Protein 8YLA (pdb70)

Foldseek 3Di:
DDQADQKDFDDPVVLVPFPFDAPFTAIFGPPLVLLVVLLLVLLQLVPVLDPPDPRPPDFAQDDPVTGLLRQLQVRFDSLLSSLLSNVVNNVVSLLVVLLLDDQVVSLVSLLQLLCLLAPVNPPQDDDDDNNVSSCSSCVPSLVSLCVVPVVLSNVLSNLCNVQESVCASHDDDRDDDQDVVVLVVNLSHHVSVSNSVSSNCSRNVHDQDPVLCVLCVQLVVLLVVLQSQLCLLLQVVVLVVCCVVRVGDRRHQLVNCCPNVVDDSVVSSVVSVVSNNVSLVSSVVSLVVSCVVCVPPDSVSNSVSSSSSNSSSSSSSCSRRRCNRPVD/DADFKDFDDPVVLVVFPFDAPFTAIFGPPLVLLVVLLVVLVVLCCVLPVDDFAQDFPVTGLLRQLQVRFDSLLSSLLSNVRNNVVVLLQVLLQDDLVVSLLSLLLLLVLLQPDDDDDDDHDSVSVSCSVVNVVSLVSLCVVPNVLSNVLSNLLNVQESVCASHDDDRDDDQDVVVLVVNQSRHVSVSNSVSSNCSRNVHDQDPVLCVLCVQLVVLLVVLLSQLLLLLQVVVLVVCCVPRNRDRRHQLVNCCPNVVDDSVRSSVVSVVSNNVSLVSSVVSVVVSCVVCVPDDPVSVVVSSVSRSSSSSSSSCSRGGCRRPVVDD

Radius of gyration: 27.79 Å; Cα contacts (8 Å, |Δi|>4): 928; chains: 2; bounding box: 76×52×75 Å

Nearest PDB structures (foldseek):
  8yla-assembly2_A  TM=1.003E+00  e=7.529E-48  Aspergillus fischeri NRRL 181
  8yla-assembly3_B  TM=9.834E-01  e=4.497E-43  Aspergillus fischeri NRRL 181
  8ii9-assembly2_B  TM=8.215E-01  e=4.181E-08  Hypoxylon sp. E7406B
  8ijt-assembly2_C-3  TM=8.565E-01  e=1.092E-07  Hypoxylon sp. E7406B
  8ijt-assembly2_B  TM=7.957E-01  e=4.765E-08  Hypoxylon sp. E7406B

Solvent-accessible surface area: 29083 Å² total; per-residue (Å²): 178,158,21,78,111,39,6,110,88,18,55,118,84,48,33,165,159,21,77,16,22,21,82,9,96,8,33,3,1,117,78,36,116,43,0,27,46,6,0,117,49,0,17,147,40,27,68,168,26,70,157,124,30,86,32,146,167,17,67,7,1,67,19,184,38,5,0,24,0,0,0,5,2,2,3,1,26,49,88,30,0,34,7,0,0,3,0,27,0,0,5,29,7,12,24,53,32,5,55,84,38,121,23,95,111,0,8,88,41,0,48,43,3,0,17,43,4,18,43,110,144,110,126,118,56,219,229,41,107,112,17,61,80,6,149,117,9,3,38,96,1,47,131,60,0,38,206,71,29,154,87,8,0,78,36,0,7,20,30,5,18,93,0,20,0,50,44,0,2,33,128,48,190,58,42,130,23,64,9,25,126,58,0,20,66,31,17,74,45,18,58,3,0,98,4,26,23,8,9,1,2,0,0,20,63,24,113,10,52,126,149,18,98,84,45,3,39,4,0,24,22,0,1,16,56,2,7,0,14,2,40,0,34,26,0,1,66,28,21,52,83,57,24,118,85,97,61,19,43,34,20,1,0,0,12,5,6,61,84,9,13,78,43,57,60,109,97,0,41,63,31,0,110,93,68,1,31,82,13,3,79,52,3,48,45,3,27,133,2,5,46,67,88,33,123,104,18,64,97,67,1,49,33,1,0,34,1,0,3,7,0,0,0,0,19,1,0,6,4,1,49,0,38,28,7,85,74,117,70,94,115,39,4,112,85,19,60,120,82,51,35,161,159,19,80,21,49,20,69,8,80,12,30,3,1,115,78,36,115,41,0,30,43,7,0,134,62,3,56,140,22,19,83,163,69,13,126,132,98,92,5,0,73,17,140,42,7,0,24,0,0,0,4,3,1,2,1,25,48,89,28,0,34,5,0,0,3,1,26,0,4,6,24,18,0,27,55,28,3,35,69,44,89,26,110,79,0,29,60,15,0,55,38,1,0,36,19,0,37,24,104,178,108,162,131,69,225,76,33,110,44,2,51,79,0,94,153,5,0,56,91,0,22,101,58,0,27,215,59,25,147,101,9,0,38,26,0,0,22,34,6,26,109,1,19,0,39,40,0,2,28,130,44,184,72,46,111,27,33,2,25,113,82,0,21,59,29,18,72,44,15,57,4,1,98,4,25,23,8,8,2,2,0,0,20,60,21,137,10,47,117,131,17,85,88,38,6,65,5,0,22,23,0,1,15,56,2,7,0,14,2,39,0,22,25,0,1,45,34,18,64,64,56,29,123,82,90,55,15,40,41,19,1,0,0,24,5,7,50,78,9,17,86,42,58,52,104,96,0,35,45,32,0,87,99,70,2,34,82,13,4,89,57,2,55,50,3,24,173,2,10,70,67,95,44,131,106,26,63,97,62,2,114,32,1,0,36,1,0,1,3,0,0,0,0,20,1,1,6,4,4,28,0,28,38,3,56,52,86,183,190

Sequence (651 aa):
MEVWEHSRPIADDTIKKTPSFTTLPIRINKQNDVADAATRRALRDWDYYLHDGLAERALISISELGNLGAFAYPEVPPERLAIVTYLTDLGILHDDGYEAMDMDQARTEHREFGALFDPHEQLPSRRGTRAAKLKKLVSQILLEAIRIDRDMGMYMFDMYNKGWLSVAGGEGKVPQFKSVEEYQAYRRDDFGIRAFWPMVEFGMAMRLSDEDKKLIEPVMEPIDKAIIWTNDYWSFDREYHESITNGSRLTNVVEVVRQIENKSIDEAKAAVRQLLVNLEQQYLERKRAIYAQNPSIPSHLRKWIEVVGITVAGTHFWASCSPRHHAWVWEHSRPIADDTIKKTPSFTTLPIRINKQNDVADAATRRALRDWDYYLHDALISISELGNLGAFAYPEVPPERLAIVTYLTDLGILHDDGYEAMDMDQARTEHREFGALFDPHEQLPSRRGTRAAKLKKLVSQILLEAIRIDRDMGMYMFDMYNKGWLSVAGGEGKVPQFKSVEEYQAYRRDDFGIRAFWPMVEFGMAMRLSDEDKKLIEPVMEPIDKAIIWTNDYWSFDREYHESITNGSRLTNVVEVVRQIENKSIDEAKAAVRQLLVNLEQQYLERKRAIYAQNPSIPSHLRKWIEVVGITVAGTHFWASCSPRHHAWRN

GO terms:
  GO:0044687 geranylfarnesyl diphosphate synthase activity (F, EXP)
  GO:0004311 geranylgeranyl diphosphate synthase activity (F, EXP)

Secondary structure (DSSP, 8-state):
----SSEEEPPHHHHHTS----SS--EEES-HHHHHHHHHHHHHHHHHHSTT--GGG---S--TT--HHHHHSTT--HHHHHHHHHHHHHHHHHHHHHHTS-HHHHHHHHHHHHHTT-TT--SPPPSSHHHHHHHHHHHHHHHHHHHH-HHHHHHHHHHIIIIIITTTT-SSSPP---SHHHHHHHHHHHHTHHHHHHHHHHHTT-PPPHHHHHHHHHHHHHHHHHHHHHHHHHHHHHHHHHHHHH------HHHHHHHHTT--HHHHHHHHHHHHHHHHHHHHHHHHHHHHH-TT--HHHHHHHHHHHHHHHHHHHHHTT-HHHH--/--SSEEEPPHHHHTTS-----SPPEEES-HHHHHHHHHHHHHHHHHHH-----S--TT--HHHHHSTT--HHHHHHHHHHHHHHHHHHHHHHHS-HHHHHHHHHHHHHTT--S--------HHHHHHHHHHHHHHHHHHHH-HHHHHHHHHHIIIIIITTTT-SSSPPPP-SHHHHHHHHHHHHTHHHHHHHHHHHTT----HHHHHHHHHHHHHHHHHHHHHHHHHHHHHHHHHHHHH------HHHHHHHHTT--HHHHHHHHHHHHHHHHHHHHHHHHHHHHH-TT--HHHHHHHHHHHHHHHHHHHHHHH-HHHHTT--

InterPro domains:
  IPR000092 Polyprenyl synthetase-like [PF00348] (462-693)
  IPR008949 Isoprenoid synthase domain superfamily [G3DSA:1.10.600.10] (3-335)
  IPR008949 Isoprenoid synthase domain superfamily [G3DSA:1.10.600.10] (457-761)
  IPR008949 Isoprenoid synthase domain superfamily [SSF48576] (19-324)
  IPR008949 Isoprenoid synthase domain superfamily [SSF48576] (462-758)
  IPR033749 Polyprenyl synthetase, conserved site [PS00444] (633-645)
  IPR033749 Polyprenyl synthetase, conserved site [PS00723] (512-526)

B-factor: mean 17.11, std 8.12, range [7.31, 71.04]

Structure (mmCIF, N/CA/C/O backbone):
data_8YLA
#
_entry.id   8YLA
#
_cell.length_a   114.308
_cell.length_b   83.623
_cell.length_c   80.055
_cell.angle_alpha   90.00
_cell.angle_beta   122.80
_cell.angle_gamma   90.00
#
_symmetry.space_group_name_H-M   'C 1 2 1'
#
loop_
_entity.id
_entity.type
_entity.pdbx_description
1 polymer 'Sesterfisherol synthase'
2 non-polymer 'MAGNESIUM ION'
3 non-polymer PYROPHOSPHATE
4 non-polymer N-benzyl-N,N-diethylethanaminium
5 water water
#
loop_
_atom_site.group_PDB
_atom_site.id
_atom_site.type_symbol
_atom_site.label_atom_id
_atom_site.label_alt_id
_atom_site.label_comp_id
_atom_site.label_asym_id
_atom_site.label_entity_id
_atom_site.label_seq_id
_atom_site.pdbx_PDB_ins_code
_atom_site.Cartn_x
_atom_site.Cartn_y
_atom_site.Cartn_z
_atom_site.occupancy
_atom_site.B_iso_or_equiv
_atom_site.auth_seq_id
_atom_site.auth_comp_id
_atom_site.auth_asym_id
_atom_site.auth_atom_id
_atom_site.pdbx_PDB_model_num
ATOM 1 N N . MET A 1 1 ? -11.794 -0.031 27.511 1.00 31.23 1 MET A N 1
ATOM 2 C CA . MET A 1 1 ? -11.402 -0.898 26.404 1.00 32.62 1 MET A CA 1
ATOM 3 C C . MET A 1 1 ? -10.744 -0.161 25.272 1.00 28.85 1 MET A C 1
ATOM 4 O O . MET A 1 1 ? -11.104 0.925 24.894 1.00 30.39 1 MET A O 1
ATOM 9 N N . GLU A 1 2 ? -9.754 -0.814 24.750 1.00 21.95 2 GLU A N 1
ATOM 10 C CA . GLU A 1 2 ? -8.911 -0.238 23.754 1.00 20.18 2 GLU A CA 1
ATOM 11 C C . GLU A 1 2 ? -9.406 -0.632 22.392 1.00 20.97 2 GLU A C 1
ATOM 12 O O . GLU A 1 2 ? -9.242 -1.738 21.979 1.00 25.69 2 GLU A O 1
ATOM 18 N N . VAL A 1 3 ? -10.053 0.303 21.725 1.00 19.00 3 VAL A N 1
ATOM 19 C CA . VAL A 1 3 ? -10.641 0.008 20.465 1.00 21.77 3 VAL A CA 1
ATOM 20 C C . VAL A 1 3 ? -10.029 0.750 19.313 1.00 19.28 3 VAL A C 1
ATOM 21 O O . VAL A 1 3 ? -10.427 0.541 18.230 1.00 22.74 3 VAL A O 1
ATOM 25 N N . TRP A 1 4 ? -9.065 1.587 19.550 1.00 16.45 4 TRP A N 1
ATOM 26 C CA . TRP A 1 4 ? -8.478 2.397 18.508 1.00 15.20 4 TRP A CA 1
ATOM 27 C C . TRP A 1 4 ? -7.233 1.859 17.802 1.00 16.34 4 TRP A C 1
ATOM 28 O O . TRP A 1 4 ? -6.366 1.305 18.403 1.00 18.80 4 TRP A O 1
ATOM 39 N N . GLU A 1 5 ? -7.196 2.044 16.507 1.00 15.89 5 GLU A N 1
ATOM 40 C CA . GLU A 1 5 ? -6.202 1.455 15.627 1.00 15.66 5 GLU A CA 1
ATOM 41 C C . GLU A 1 5 ? -5.673 2.434 14.573 1.00 15.42 5 GLU A C 1
ATOM 42 O O . GLU A 1 5 ? -4.544 2.640 14.496 1.00 18.08 5 GLU A O 1
ATOM 48 N N . HIS A 1 6 ? -6.549 3.061 13.816 1.00 12.87 6 HIS A N 1
ATOM 49 C CA . HIS A 1 6 ? -6.152 3.952 12.732 1.00 14.73 6 HIS A CA 1
ATOM 50 C C . HIS A 1 6 ? -6.150 5.430 13.054 1.00 13.15 6 HIS A C 1
ATOM 51 O O . HIS A 1 6 ? -5.747 6.211 12.298 1.00 14.17 6 HIS A O 1
ATOM 58 N N . SER A 1 7 ? -6.622 5.756 14.249 1.00 12.70 7 SER A N 1
ATOM 59 C CA . SER A 1 7 ? -6.687 7.126 14.718 1.00 12.27 7 SER A CA 1
ATOM 60 C C . SER A 1 7 ? -5.781 7.419 15.933 1.00 13.48 7 SER A C 1
ATOM 61 O O . SER A 1 7 ? -5.450 6.562 16.642 1.00 14.46 7 SER A O 1
ATOM 64 N N . ARG A 1 8 ? -5.506 8.690 16.103 1.00 12.70 8 ARG A N 1
ATOM 65 C CA . ARG A 1 8 ? -4.696 9.247 17.171 1.00 14.41 8 ARG A CA 1
ATOM 66 C C . ARG A 1 8 ? -5.440 10.373 17.833 1.00 15.30 8 ARG A C 1
ATOM 67 O O . ARG A 1 8 ? -6.161 11.067 17.205 1.00 14.21 8 ARG A O 1
ATOM 75 N N . PRO A 1 9 ? -5.240 10.559 19.147 1.00 17.25 9 PRO A N 1
ATOM 76 C CA . PRO A 1 9 ? -5.909 11.659 19.842 1.00 17.78 9 PRO A CA 1
ATOM 77 C C . PRO A 1 9 ? -5.347 13.041 19.511 1.00 22.60 9 PRO A C 1
ATOM 78 O O . PRO A 1 9 ? -4.168 13.130 19.343 1.00 25.10 9 PRO A O 1
ATOM 82 N N . ILE A 1 10 ? -6.161 14.071 19.356 1.00 20.87 10 ILE A N 1
ATOM 83 C CA . ILE A 1 10 ? -5.712 15.448 19.129 1.00 21.64 10 ILE A CA 1
ATOM 84 C C . ILE A 1 10 ? -5.321 16.056 20.473 1.00 20.93 10 ILE A C 1
ATOM 85 O O . ILE A 1 10 ? -5.952 15.778 21.498 1.00 19.89 10 ILE A O 1
ATOM 90 N N . ALA A 1 11 ? -4.280 16.895 20.478 1.00 20.85 11 ALA A N 1
ATOM 91 C CA . ALA A 1 11 ? -3.733 17.414 21.731 1.00 22.26 11 ALA A CA 1
ATOM 92 C C . ALA A 1 11 ? -4.657 18.446 22.376 1.00 21.95 11 ALA A C 1
ATOM 93 O O . ALA A 1 11 ? -5.299 19.248 21.688 1.00 23.67 11 ALA A O 1
ATOM 95 N N .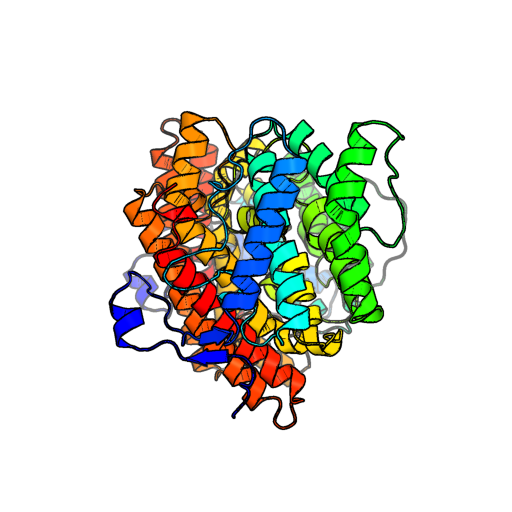 ASP A 1 12 ? -4.682 18.448 23.717 1.00 22.76 12 ASP A N 1
ATOM 96 C CA . ASP A 1 12 ? -5.566 19.351 24.457 1.00 21.48 12 ASP A CA 1
ATOM 97 C C . ASP A 1 12 ? -5.319 20.811 24.095 1.00 24.38 12 ASP A C 1
ATOM 98 O O . ASP A 1 12 ? -6.272 21.584 23.931 1.00 23.26 12 ASP A O 1
ATOM 103 N N . ASP A 1 13 ? -4.050 21.215 23.986 1.00 24.41 13 ASP A N 1
ATOM 104 C CA . ASP A 1 13 ? -3.782 22.616 23.682 1.00 27.97 13 ASP A CA 1
ATOM 105 C C . ASP A 1 13 ? -4.269 22.985 22.289 1.00 27.86 13 ASP A C 1
ATOM 106 O O . ASP A 1 13 ? -4.839 24.064 22.102 1.00 27.84 13 ASP A O 1
ATOM 111 N N . THR A 1 14 ? -4.080 22.091 21.308 1.00 25.11 14 THR A N 1
ATOM 112 C CA . THR A 1 14 ? -4.645 22.310 19.979 1.00 28.33 14 THR A CA 1
ATOM 113 C C . THR A 1 14 ? -6.148 22.543 20.055 1.00 18.67 14 THR A C 1
ATOM 114 O O . THR A 1 14 ? -6.677 23.448 19.399 1.00 26.37 14 THR A O 1
ATOM 118 N N . ILE A 1 15 ? -6.850 21.750 20.871 1.00 21.20 15 ILE A N 1
ATOM 119 C CA . ILE A 1 15 ? -8.303 21.876 20.958 1.00 19.20 15 ILE A CA 1
ATOM 120 C C . ILE A 1 15 ? -8.688 23.199 21.596 1.00 19.29 15 ILE A C 1
ATOM 121 O O . ILE A 1 15 ? -9.564 23.914 21.095 1.00 17.53 15 ILE A O 1
ATOM 126 N N . LYS A 1 16 ? -8.030 23.551 22.706 1.00 19.88 16 LYS A N 1
ATOM 127 C CA . LYS A 1 16 ? -8.365 24.778 23.417 1.00 19.94 16 LYS A CA 1
ATOM 128 C C . LYS A 1 16 ? -8.095 26.018 22.575 1.00 20.79 16 LYS A C 1
ATOM 129 O O . LYS A 1 16 ? -8.675 27.074 22.845 1.00 26.90 16 LYS A O 1
ATOM 135 N N . LYS A 1 17 ? -7.244 25.905 21.555 1.00 23.00 17 LYS A N 1
ATOM 136 C CA . LYS A 1 17 ? -6.925 26.987 20.630 1.00 28.26 17 LYS A CA 1
ATOM 137 C C . LYS A 1 17 ? -7.940 27.127 19.497 1.00 24.91 17 LYS A C 1
ATOM 138 O O . LYS A 1 17 ? -7.646 27.812 18.511 1.00 27.48 17 LYS A O 1
ATOM 144 N N . THR A 1 18 ? -9.099 26.487 19.598 1.00 19.78 18 THR A N 1
ATOM 145 C CA . THR A 1 18 ? -10.171 26.576 18.621 1.00 17.77 18 THR A CA 1
ATOM 146 C C . THR A 1 18 ? -11.467 26.915 19.348 1.00 16.53 18 THR A C 1
ATOM 147 O O . THR A 1 18 ? -11.540 26.773 20.576 1.00 18.31 18 THR A O 1
ATOM 151 N N . PRO A 1 19 ? -12.501 27.324 18.623 1.00 15.25 19 PRO A N 1
ATOM 152 C CA . PRO A 1 19 ? -13.811 27.531 19.256 1.00 16.25 19 PRO A CA 1
ATOM 153 C C . PRO A 1 19 ? -14.621 26.266 19.476 1.00 13.01 19 PRO A C 1
ATOM 154 O O . PRO A 1 19 ? -15.806 26.371 19.799 1.00 13.19 19 PRO A O 1
ATOM 158 N N . SER A 1 20 ? -14.021 25.094 19.305 1.00 12.78 20 SER A N 1
ATOM 159 C CA . SER A 1 20 ? -14.706 23.835 19.564 1.00 12.60 20 SER A CA 1
ATOM 160 C C . SER A 1 20 ? -15.323 23.832 20.955 1.00 11.68 20 SER A C 1
ATOM 161 O O . SER A 1 20 ? -14.715 24.305 21.925 1.00 13.58 20 SER A O 1
ATOM 164 N N . PHE A 1 21 ? -16.536 23.293 21.061 1.00 13.25 21 PHE A N 1
ATOM 165 C CA . PHE A 1 21 ? -17.176 23.123 22.358 1.00 13.36 21 PHE A CA 1
ATOM 166 C C . PHE A 1 21 ? -17.708 21.711 22.571 1.00 12.91 21 PHE A C 1
ATOM 167 O O . PHE A 1 21 ? -18.438 21.484 23.544 1.00 13.85 21 PHE A O 1
ATOM 175 N N . THR A 1 22 ? -17.374 20.758 21.699 1.00 11.79 22 THR A N 1
ATOM 176 C CA . THR A 1 22 ? -17.816 19.393 21.933 1.00 12.10 22 THR A CA 1
ATOM 177 C C . THR A 1 22 ? -17.266 18.897 23.262 1.00 12.85 22 THR A C 1
ATOM 178 O O . THR A 1 22 ? -16.140 19.220 23.654 1.00 13.73 22 THR A O 1
ATOM 182 N N . THR A 1 23 ? -18.087 18.136 23.966 1.00 12.78 23 THR A N 1
ATOM 183 C CA . THR A 1 23 ? -17.713 17.534 25.238 1.00 14.40 23 THR A CA 1
ATOM 184 C C . THR A 1 23 ? -17.093 16.157 25.066 1.00 17.92 23 THR A C 1
ATOM 185 O O . THR A 1 23 ? -16.694 15.541 26.062 1.00 18.04 23 THR A O 1
ATOM 189 N N . LEU A 1 24 ? -17.004 15.675 23.873 1.00 13.89 24 LEU A N 1
ATOM 190 C CA . LEU A 1 24 ? -16.517 14.339 23.606 1.00 16.49 24 LEU A CA 1
ATOM 191 C C . LEU A 1 24 ? -15.062 14.374 23.143 1.00 17.77 24 LEU A C 1
ATOM 192 O O . LEU A 1 24 ? -14.606 15.366 22.570 1.00 15.10 24 LEU A O 1
ATOM 197 N N . PRO A 1 25 ? -14.285 13.326 23.400 1.00 18.37 25 PRO A N 1
ATOM 198 C CA . PRO A 1 25 ? -12.875 13.343 22.991 1.00 18.11 25 PRO A CA 1
ATOM 199 C C . PRO A 1 25 ? -12.688 13.322 21.478 1.00 17.94 25 PRO A C 1
ATOM 200 O O . PRO A 1 25 ? -13.487 12.754 20.729 1.00 16.54 25 PRO A O 1
ATOM 204 N N . ILE A 1 26 ? -11.608 13.964 21.035 1.00 12.18 26 ILE A N 1
ATOM 205 C CA . ILE A 1 26 ? -11.340 14.222 19.623 1.00 14.02 26 ILE A CA 1
ATOM 206 C C . ILE A 1 26 ? -10.138 13.404 19.171 1.00 14.94 26 ILE A C 1
ATOM 207 O O . ILE A 1 26 ? -9.081 13.422 19.820 1.00 15.84 26 ILE A O 1
ATOM 212 N N . ARG A 1 27 ? -10.295 12.709 18.039 1.00 13.80 27 ARG A N 1
ATOM 213 C CA . ARG A 1 27 ? -9.248 11.920 17.406 1.00 13.15 27 ARG A CA 1
ATOM 214 C C . ARG A 1 27 ? -9.246 12.218 15.912 1.00 13.08 27 ARG A C 1
ATOM 215 O O . ARG A 1 27 ? -10.208 12.771 15.368 1.00 15.24 27 ARG A O 1
ATOM 223 N N . ILE A 1 28 ? -8.147 11.865 15.249 1.00 12.01 28 ILE A N 1
ATOM 224 C CA . ILE A 1 28 ? -8.007 12.037 13.806 1.00 12.23 28 ILE A CA 1
ATOM 225 C C . ILE A 1 28 ? -7.387 10.776 13.225 1.00 12.51 28 ILE A C 1
ATOM 226 O O . ILE A 1 28 ? -6.532 10.141 13.852 1.00 13.06 28 ILE A O 1
ATOM 231 N N . ASN A 1 29 ? -7.839 10.398 12.033 1.00 11.31 29 ASN A N 1
ATOM 232 C CA . ASN A 1 29 ? -7.177 9.336 11.295 1.00 11.66 29 ASN A CA 1
ATOM 233 C C . ASN A 1 29 ? -5.700 9.668 11.138 1.00 11.79 29 ASN A C 1
ATOM 234 O O . ASN A 1 29 ? -5.337 10.805 10.823 1.00 12.20 29 ASN A O 1
ATOM 239 N N . LYS A 1 30 ? -4.846 8.664 11.345 1.00 13.32 30 LYS A N 1
ATOM 240 C CA . LYS A 1 30 ? -3.408 8.888 11.244 1.00 15.08 30 LYS A CA 1
ATOM 241 C C . LYS A 1 30 ? -2.933 9.158 9.821 1.00 15.79 30 LYS A C 1
ATOM 242 O O . LYS A 1 30 ? -1.810 9.642 9.647 1.00 18.95 30 LYS A O 1
ATOM 248 N N . GLN A 1 31 ? -3.752 8.878 8.805 1.00 13.10 31 GLN A N 1
ATOM 249 C CA . GLN A 1 31 ? -3.340 9.003 7.410 1.00 13.86 31 GLN A CA 1
ATOM 250 C C . GLN A 1 31 ? -3.946 10.246 6.758 1.00 14.40 31 GLN A C 1
ATOM 251 O O . GLN A 1 31 ? -4.619 10.152 5.727 1.00 14.28 31 GLN A O 1
ATOM 257 N N . ASN A 1 32 ? -3.705 11.419 7.347 1.00 13.94 32 ASN A N 1
ATOM 258 C CA . ASN A 1 32 ? -4.279 12.652 6.816 1.00 14.75 32 ASN A CA 1
ATOM 259 C C . ASN A 1 32 ? -3.818 12.936 5.389 1.00 15.11 32 ASN A C 1
ATOM 260 O O . ASN A 1 32 ? -4.597 13.459 4.586 1.00 14.74 32 ASN A O 1
ATOM 265 N N . ASP A 1 33 ? -2.560 12.614 5.058 1.00 15.86 33 ASP A N 1
ATOM 266 C CA . ASP A 1 33 ? -2.048 12.886 3.713 1.00 18.00 33 ASP A CA 1
ATOM 267 C C . ASP A 1 33 ? -2.848 12.133 2.658 1.00 14.66 33 ASP A C 1
ATOM 268 O O . ASP A 1 33 ? -3.084 12.653 1.557 1.00 15.06 33 ASP A O 1
ATOM 273 N N . VAL A 1 34 ? -3.261 10.905 2.970 1.00 14.94 34 VAL A N 1
ATOM 274 C CA . VAL A 1 34 ? -4.089 10.130 2.051 1.00 15.98 34 VAL A CA 1
ATOM 275 C C . VAL A 1 34 ? -5.426 10.823 1.827 1.00 15.05 34 VAL A C 1
ATOM 276 O O . VAL A 1 34 ? -5.917 10.912 0.691 1.00 15.11 34 VAL A O 1
ATOM 280 N N . ALA A 1 35 ? -6.031 11.335 2.905 1.00 14.00 35 ALA A N 1
ATOM 281 C CA . ALA A 1 35 ? -7.291 12.056 2.776 1.00 12.19 35 ALA A CA 1
ATOM 282 C C . ALA A 1 35 ? -7.120 13.307 1.920 1.00 13.81 35 ALA A C 1
ATOM 283 O O . ALA A 1 35 ? -7.925 13.565 1.019 1.00 13.41 35 ALA A O 1
ATOM 285 N N . ASP A 1 36 ? -6.057 14.085 2.167 1.00 13.07 36 ASP A N 1
ATOM 286 C CA . ASP A 1 36 ? -5.845 15.304 1.390 1.00 13.30 36 ASP A CA 1
ATOM 287 C C . ASP A 1 36 ? -5.683 14.992 -0.097 1.00 12.89 36 ASP A C 1
ATOM 288 O O . ASP A 1 36 ? -6.197 15.725 -0.950 1.00 13.89 36 ASP A O 1
ATOM 293 N N . ALA A 1 37 ? -4.957 13.924 -0.425 1.00 13.40 37 ALA A N 1
ATOM 294 C CA . ALA A 1 37 ? -4.774 13.553 -1.824 1.00 14.78 37 ALA A CA 1
ATOM 295 C C . ALA A 1 37 ? -6.105 13.194 -2.468 1.00 15.13 37 ALA A C 1
ATOM 296 O O . ALA A 1 37 ? -6.345 13.509 -3.640 1.00 14.34 37 ALA A O 1
ATOM 298 N N . ALA A 1 38 ? -6.978 12.522 -1.719 1.00 13.61 38 ALA A N 1
ATOM 299 C CA . ALA A 1 38 ? -8.299 12.174 -2.233 1.00 12.70 38 ALA A CA 1
ATOM 300 C C . ALA A 1 38 ? -9.132 13.422 -2.488 1.00 14.51 38 ALA A C 1
ATOM 301 O O . ALA A 1 38 ? -9.829 13.509 -3.511 1.00 13.68 38 ALA A O 1
ATOM 303 N N . THR A 1 39 ? -9.073 14.402 -1.578 1.00 13.72 39 THR A N 1
ATOM 304 C CA . THR A 1 39 ? -9.775 15.660 -1.803 1.00 13.06 39 THR A CA 1
ATOM 305 C C . THR A 1 39 ? -9.284 16.347 -3.074 1.00 13.99 39 THR A C 1
ATOM 306 O O . THR A 1 39 ? -10.085 16.842 -3.878 1.00 12.82 39 THR A O 1
ATOM 310 N N . ARG A 1 40 ? -7.965 16.388 -3.278 1.00 13.36 40 ARG A N 1
ATOM 311 C CA . ARG A 1 40 ? -7.434 17.034 -4.475 1.00 14.74 40 ARG A CA 1
ATOM 312 C C . ARG A 1 40 ? -7.873 16.296 -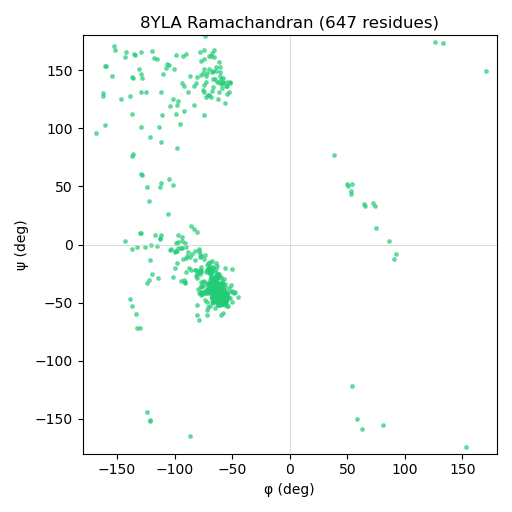5.732 1.00 14.64 40 ARG A C 1
ATOM 313 O O . ARG A 1 40 ? -8.152 16.918 -6.761 1.00 14.82 40 ARG A O 1
ATOM 321 N N . ARG A 1 41 ? -7.967 14.972 -5.656 1.00 13.23 41 ARG A N 1
ATOM 322 C CA . ARG A 1 41 ? -8.462 14.195 -6.783 1.00 14.27 41 ARG A CA 1
ATOM 323 C C . ARG A 1 41 ? -9.915 14.543 -7.091 1.00 13.50 41 ARG A C 1
ATOM 324 O O . ARG A 1 41 ? -10.288 14.717 -8.259 1.00 13.29 41 ARG A O 1
ATOM 332 N N . ALA A 1 42 ? -10.754 14.652 -6.054 1.00 12.53 42 ALA A N 1
ATOM 333 C CA . ALA A 1 42 ? -12.142 15.042 -6.261 1.00 12.97 42 ALA A CA 1
ATOM 334 C C . ALA A 1 42 ? -12.238 16.432 -6.880 1.00 12.88 42 ALA A C 1
ATOM 335 O O . ALA A 1 42 ? -13.064 16.665 -7.768 1.00 13.57 42 ALA A O 1
ATOM 337 N N . LEU A 1 43 ? -11.405 17.369 -6.424 1.00 13.32 43 LEU A N 1
ATOM 338 C CA . LEU A 1 43 ? -11.425 18.714 -6.998 1.00 13.81 43 LEU A CA 1
ATOM 339 C C . LEU A 1 43 ? -11.052 18.699 -8.470 1.00 13.00 43 LEU A C 1
ATOM 340 O O . LEU A 1 43 ? -11.663 19.411 -9.276 1.00 14.90 43 LEU A O 1
ATOM 345 N N . ARG A 1 44 ? -10.048 17.898 -8.838 1.00 13.31 44 ARG A N 1
ATOM 346 C CA . ARG A 1 44 ? -9.631 17.816 -10.236 1.00 14.53 44 ARG A CA 1
ATOM 347 C C . ARG A 1 44 ? -10.745 17.236 -11.097 1.00 16.20 44 ARG A C 1
ATOM 348 O O . ARG A 1 44 ? -11.051 17.756 -12.179 1.00 15.50 44 ARG A O 1
ATOM 356 N N . ASP A 1 45 ? -11.356 16.144 -10.639 1.00 13.27 45 ASP A N 1
ATOM 357 C CA . ASP A 1 45 ? -12.403 15.496 -11.419 1.00 13.29 45 ASP A CA 1
ATOM 358 C C . ASP A 1 45 ? -13.633 16.388 -11.541 1.00 12.25 45 ASP A C 1
ATOM 359 O O . ASP A 1 45 ? -14.258 16.454 -12.604 1.00 12.14 45 ASP A O 1
ATOM 364 N N . TRP A 1 46 ? -13.998 17.079 -10.463 1.00 12.60 46 TRP A N 1
ATOM 365 C CA . TRP A 1 46 ? -15.145 17.971 -10.508 1.00 12.40 46 TRP A CA 1
ATOM 366 C C . TRP A 1 46 ? -14.864 19.157 -11.415 1.00 13.72 46 TRP A C 1
ATOM 367 O O . TRP A 1 46 ? -15.761 19.632 -12.122 1.00 13.51 46 TRP A O 1
ATOM 378 N N . ASP A 1 47 ? -13.620 19.639 -11.420 1.00 12.85 47 ASP A N 1
ATOM 379 C CA . ASP A 1 47 ? -13.254 20.738 -12.304 1.00 15.11 47 ASP A CA 1
ATOM 380 C C . ASP A 1 47 ? -13.373 20.327 -13.765 1.00 14.04 47 ASP A C 1
ATOM 381 O O . ASP A 1 47 ? -13.850 21.107 -14.597 1.00 13.86 47 ASP A O 1
ATOM 386 N N . TYR A 1 48 ? -12.952 19.105 -14.097 1.00 13.06 48 TYR A N 1
ATOM 387 C CA . TYR A 1 48 ? -13.133 18.612 -15.460 1.00 14.47 48 TYR A CA 1
ATOM 388 C C . TYR A 1 48 ? -14.612 18.512 -15.811 1.00 14.99 48 TYR A C 1
ATOM 389 O O . TYR A 1 48 ? -14.996 18.749 -16.960 1.00 14.76 48 TYR A O 1
ATOM 398 N N . TYR A 1 49 ? -15.459 18.197 -14.828 1.00 13.92 49 TYR A N 1
ATOM 399 C CA . TYR A 1 49 ? -16.890 18.013 -15.047 1.00 13.22 49 TYR A CA 1
ATOM 400 C C . TYR A 1 49 ? -17.629 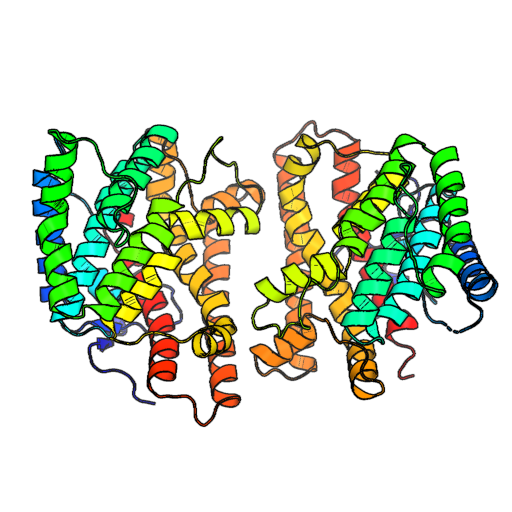19.341 -15.202 1.00 13.57 49 TYR A C 1
ATOM 401 O O . TYR A 1 49 ? -18.521 19.463 -16.052 1.00 14.29 49 TYR A O 1
ATOM 410 N N . LEU A 1 50 ? -17.296 20.334 -14.384 1.00 14.41 50 LEU A N 1
ATOM 411 C CA . LEU A 1 50 ? -18.113 21.534 -14.242 1.00 18.10 50 LEU A CA 1
ATOM 412 C C . LEU A 1 50 ? -17.536 22.704 -15.024 1.00 21.79 50 LEU A C 1
ATOM 413 O O . LEU A 1 50 ? -16.384 23.095 -14.816 1.00 22.00 50 LEU A O 1
ATOM 418 N N . HIS A 1 51 ? -18.363 23.291 -15.888 1.00 21.15 51 HIS A N 1
ATOM 419 C CA . HIS A 1 51 ? -17.992 24.529 -16.561 1.00 25.01 51 HIS A CA 1
ATOM 420 C C . HIS A 1 51 ? -17.983 25.700 -15.583 1.00 27.99 51 HIS A C 1
ATOM 421 O O . HIS A 1 51 ? -18.956 25.925 -14.858 1.00 27.77 51 HIS A O 1
ATOM 428 N N . ASP A 1 52 ? -16.873 26.446 -15.565 1.00 30.15 52 ASP A N 1
ATOM 429 C CA . ASP A 1 52 ? -16.779 27.733 -14.865 1.00 32.31 52 ASP A CA 1
ATOM 430 C C . ASP A 1 52 ? -16.921 27.608 -13.350 1.00 36.26 52 ASP A C 1
ATOM 431 O O . ASP A 1 52 ? -17.442 28.511 -12.691 1.00 35.96 52 ASP A O 1
ATOM 436 N N . GLY A 1 53 ? -16.413 26.528 -12.792 1.00 28.34 53 GLY A N 1
ATOM 437 C CA . GLY A 1 53 ? -16.512 26.398 -11.362 1.00 30.65 53 GLY A CA 1
ATOM 438 C C . GLY A 1 53 ? -15.387 27.048 -10.629 1.00 31.74 53 GLY A C 1
ATOM 439 O O . GLY A 1 53 ? -14.643 27.788 -11.195 1.00 30.99 53 GLY A O 1
ATOM 440 N N . LEU A 1 54 ? -15.233 26.715 -9.351 1.00 29.16 54 LEU A N 1
ATOM 441 C CA . LEU A 1 54 ? -14.159 27.280 -8.536 1.00 30.51 54 LEU A CA 1
ATOM 442 C C . LEU A 1 54 ? -12.848 26.500 -8.684 1.00 31.48 54 LEU A C 1
ATOM 443 O O . LEU A 1 54 ? -11.805 26.922 -8.184 1.00 33.66 54 LEU A O 1
ATOM 448 N N . ALA A 1 55 ? -12.911 25.366 -9.363 1.00 29.51 55 ALA A N 1
ATOM 449 C CA . ALA A 1 55 ? -11.769 24.519 -9.597 1.00 30.68 55 ALA A CA 1
ATOM 450 C C . ALA A 1 55 ? -11.111 24.180 -8.292 1.00 33.47 55 ALA A C 1
ATOM 451 O O . ALA A 1 55 ? -11.734 23.699 -7.385 1.00 29.40 55 ALA A O 1
ATOM 453 N N . GLU A 1 56 ? -9.837 24.528 -8.183 1.00 33.55 56 GLU A N 1
ATOM 454 C CA . GLU A 1 56 ? -9.067 24.243 -6.998 1.00 34.55 56 GLU A CA 1
ATOM 455 C C . GLU A 1 56 ? -9.365 25.094 -5.767 1.00 34.73 56 GLU A C 1
ATOM 456 O O . GLU A 1 56 ? -8.884 24.750 -4.717 1.00 36.60 56 GLU A O 1
ATOM 462 N N . ARG A 1 57 ? -10.168 26.150 -5.929 1.00 35.39 57 ARG A N 1
ATOM 463 C CA . ARG A 1 57 ? -10.598 27.044 -4.866 1.00 34.88 57 ARG A CA 1
ATOM 464 C C . ARG A 1 57 ? -11.916 26.673 -4.163 1.00 31.51 57 ARG A C 1
ATOM 465 O O . ARG A 1 57 ? -12.325 27.366 -3.285 1.00 27.42 57 ARG A O 1
ATOM 473 N N . ALA A 1 58 ? -12.585 25.565 -4.531 1.00 25.86 58 ALA A N 1
ATOM 474 C CA . ALA A 1 58 ? -13.805 25.176 -3.787 1.00 21.92 58 ALA A CA 1
ATOM 475 C C . ALA A 1 58 ? -13.386 24.832 -2.374 1.00 18.85 58 ALA A C 1
ATOM 476 O O . ALA A 1 58 ? -12.382 24.215 -2.167 1.00 21.47 58 ALA A O 1
ATOM 478 N N . LEU A 1 59 ? -14.223 25.208 -1.420 1.00 15.73 59 LEU A N 1
ATOM 479 C CA . LEU A 1 59 ? -13.886 24.973 -0.010 1.00 13.19 59 LEU A CA 1
ATOM 480 C C . LEU A 1 59 ? -14.435 23.792 0.729 1.00 13.54 59 LEU A C 1
ATOM 481 O O . LEU A 1 59 ? -15.403 23.908 1.404 1.00 14.39 59 LEU A O 1
ATOM 486 N N . ILE A 1 60 ? -13.773 22.674 0.549 1.00 13.16 60 ILE A N 1
ATOM 487 C CA . ILE A 1 60 ? -14.300 21.394 0.927 1.00 12.04 60 ILE A CA 1
ATOM 488 C C . ILE A 1 60 ? -13.220 20.896 1.921 1.00 11.61 60 ILE A C 1
ATOM 489 O O . ILE A 1 60 ? -12.585 21.681 2.491 1.00 13.98 60 ILE A O 1
ATOM 494 N N . SER A 1 61 ? -13.015 19.622 2.058 1.00 12.29 61 SER A N 1
ATOM 495 C CA . SER A 1 61 ? -12.475 18.963 3.242 1.00 11.77 61 SER A CA 1
ATOM 496 C C . SER A 1 61 ? -11.134 19.408 3.781 1.00 12.13 61 SER A C 1
ATOM 497 O O . SER A 1 61 ? -10.861 19.129 4.872 1.00 12.08 61 SER A O 1
ATOM 500 N N . ILE A 1 62 ? -10.313 20.069 2.994 1.00 13.23 62 ILE A N 1
ATOM 501 C CA . ILE A 1 62 ? -8.964 20.423 3.454 1.00 12.97 62 ILE A CA 1
ATOM 502 C C . ILE A 1 62 ? -8.948 21.557 4.447 1.00 13.56 62 ILE A C 1
ATOM 503 O O . ILE A 1 62 ? -9.622 22.483 4.277 1.00 15.19 62 ILE A O 1
ATOM 508 N N . SER A 1 63 ? -8.238 21.372 5.534 1.00 14.36 63 SER A N 1
ATOM 509 C CA . SER A 1 63 ? -8.077 22.438 6.485 1.00 15.53 63 SER A CA 1
ATOM 510 C C . SER A 1 63 ? -6.772 22.306 7.247 1.00 14.35 63 SER A C 1
ATOM 511 O O . SER A 1 63 ? -6.168 21.319 7.257 1.00 16.13 63 SER A O 1
ATOM 514 N N . GLU A 1 64 ? -6.435 23.363 7.946 1.00 16.25 64 GLU A N 1
ATOM 515 C CA . GLU A 1 64 ? -5.231 23.376 8.772 1.00 16.64 64 GLU A CA 1
ATOM 516 C C . GLU A 1 64 ? -5.299 22.402 9.931 1.00 18.75 64 GLU A C 1
ATOM 517 O O . GLU A 1 64 ? -4.287 21.863 10.295 1.00 17.93 64 GLU A O 1
ATOM 523 N N . LEU A 1 65 ? -6.486 22.193 10.497 1.00 14.81 65 LEU A N 1
ATOM 524 C CA . LEU A 1 65 ? -6.656 21.199 11.549 1.00 15.05 65 LEU A CA 1
ATOM 525 C C . LEU A 1 65 ? -6.535 19.783 11.010 1.00 15.17 65 LEU A C 1
ATOM 526 O O . LEU A 1 65 ? -6.287 18.856 11.787 1.00 16.27 65 LEU A O 1
ATOM 531 N N . GLY A 1 66 ? -6.713 19.594 9.709 1.00 13.99 66 GLY A N 1
ATOM 532 C CA . GLY A 1 66 ? -6.774 18.274 9.111 1.00 14.85 66 GLY A CA 1
ATOM 533 C C . GLY A 1 66 ? -7.953 18.150 8.164 1.00 13.25 66 GLY A C 1
ATOM 534 O O . GLY A 1 66 ? -8.804 19.027 8.054 1.00 13.35 66 GLY A O 1
ATOM 535 N N . ASN A 1 67 ? -7.987 17.012 7.483 1.00 12.55 67 ASN A N 1
ATOM 536 C CA . ASN A 1 67 ? -8.982 16.781 6.447 1.00 11.31 67 ASN A CA 1
ATOM 537 C C . ASN A 1 67 ? -10.285 16.290 7.067 1.00 11.57 67 ASN A C 1
ATOM 538 O O . ASN A 1 67 ? -10.280 15.420 7.943 1.00 12.07 67 ASN A O 1
ATOM 543 N N . LEU A 1 68 ? -11.412 16.842 6.600 1.00 11.43 68 LEU A N 1
ATOM 544 C CA . LEU A 1 68 ? -12.710 16.402 7.105 1.00 11.18 68 LEU A CA 1
ATOM 545 C C . LEU A 1 68 ? -12.837 14.883 7.061 1.00 11.40 68 LEU A C 1
ATOM 546 O O . LEU A 1 68 ? -13.388 14.268 7.981 1.00 11.72 68 LEU A O 1
ATOM 551 N N . GLY A 1 69 ? -12.349 14.255 5.990 1.00 11.07 69 GLY A N 1
ATOM 552 C CA . GLY A 1 69 ? -12.438 12.807 5.904 1.00 10.88 69 GLY A CA 1
ATOM 553 C C . GLY A 1 69 ? -11.656 12.092 6.987 1.00 10.58 69 GLY A C 1
ATOM 554 O O . GLY A 1 69 ? -12.056 11.018 7.437 1.00 10.97 69 GLY A O 1
ATOM 555 N N . ALA A 1 70 ? -10.529 12.665 7.411 1.00 11.10 70 ALA A N 1
ATOM 556 C CA . ALA A 1 70 ? -9.768 12.091 8.516 1.00 11.87 70 ALA A CA 1
ATOM 557 C C . ALA A 1 70 ? -10.500 12.223 9.848 1.00 11.44 70 ALA A C 1
ATOM 558 O O . ALA A 1 70 ? -10.244 11.436 10.770 1.00 12.33 70 ALA A O 1
ATOM 560 N N . PHE A 1 71 ? -11.407 13.193 9.969 1.00 10.79 71 PHE A N 1
ATOM 561 C CA . PHE A 1 71 ? -12.218 13.348 11.168 1.00 11.92 71 PHE A CA 1
ATOM 562 C C . PHE A 1 71 ? -13.533 12.586 11.092 1.00 11.55 71 PHE A C 1
ATOM 563 O O . PHE A 1 71 ? -14.022 12.110 12.126 1.00 11.66 71 PHE A O 1
ATOM 571 N N . ALA A 1 72 ? -14.114 12.454 9.894 1.00 10.59 72 ALA A N 1
ATOM 572 C CA . ALA A 1 72 ? -15.368 11.727 9.737 1.00 9.88 72 ALA A CA 1
ATOM 573 C C . ALA A 1 72 ? -15.163 10.225 9.655 1.00 8.86 72 ALA A C 1
ATOM 574 O O . ALA A 1 72 ? -16.097 9.462 9.937 1.00 11.02 72 ALA A O 1
ATOM 576 N N . TYR A 1 73 ? -13.961 9.794 9.279 1.00 9.99 73 TYR A N 1
ATOM 577 C CA . TYR A 1 73 ? -13.633 8.379 9.112 1.00 10.06 73 TYR A CA 1
ATOM 578 C C . TYR A 1 73 ? -12.361 8.062 9.895 1.00 11.00 73 TYR A C 1
ATOM 579 O O . TYR A 1 73 ? -11.356 7.629 9.328 1.00 11.17 73 TYR A O 1
ATOM 588 N N . PRO A 1 74 ? -12.373 8.265 11.215 1.00 11.28 74 PRO A N 1
ATOM 589 C CA . PRO A 1 74 ? -11.124 8.145 11.980 1.00 11.07 74 PRO A CA 1
ATOM 590 C C . PRO A 1 74 ? -10.587 6.728 12.052 1.00 10.12 74 PRO A C 1
ATOM 591 O O . PRO A 1 74 ? -9.366 6.544 12.162 1.00 12.74 74 PRO A O 1
ATOM 595 N N . GLU A 1 75 ? -11.448 5.720 11.986 1.00 10.94 75 GLU A N 1
ATOM 596 C CA . GLU A 1 75 ? -11.017 4.343 12.199 1.00 11.03 75 GLU A CA 1
ATOM 597 C C . GLU A 1 75 ? -11.140 3.535 10.913 1.00 12.41 75 GLU A C 1
ATOM 598 O O . GLU A 1 75 ? -11.690 2.431 10.888 1.00 13.64 75 GLU A O 1
ATOM 604 N N . VAL A 1 76 ? -10.604 4.098 9.842 1.00 12.00 76 VAL A N 1
ATOM 605 C CA . VAL A 1 76 ? -10.666 3.508 8.508 1.00 11.48 76 VAL A CA 1
ATOM 606 C C . VAL A 1 76 ? -9.241 3.374 7.981 1.00 11.76 76 VAL A C 1
ATOM 607 O O . VAL A 1 76 ? -8.473 4.340 8.037 1.00 12.27 76 VAL A O 1
ATOM 611 N N . PRO A 1 77 ? -8.847 2.214 7.459 1.00 12.14 77 PRO A N 1
ATOM 612 C CA . PRO A 1 77 ? -7.481 2.047 6.929 1.00 12.58 77 PRO A CA 1
ATOM 613 C C . PRO A 1 77 ? -7.281 2.842 5.647 1.00 12.07 77 PRO A C 1
ATOM 614 O O . PRO A 1 77 ? -8.259 3.240 4.997 1.00 13.12 77 PRO A O 1
ATOM 618 N N . PRO A 1 78 ? -6.028 3.090 5.237 1.00 12.93 78 PRO A N 1
ATOM 619 C CA . PRO A 1 78 ? -5.781 4.142 4.222 1.00 15.18 78 PRO A CA 1
ATOM 620 C C . PRO A 1 78 ? -6.379 3.876 2.845 1.00 14.40 78 PRO A C 1
ATOM 621 O O . PRO A 1 78 ? -6.823 4.816 2.179 1.00 14.79 78 PRO A O 1
ATOM 625 N N . GLU A 1 79 ? -6.408 2.610 2.443 1.00 15.66 79 GLU A N 1
ATOM 626 C CA . GLU A 1 79 ? -6.972 2.228 1.155 1.00 17.63 79 GLU A CA 1
ATOM 627 C C . GLU A 1 79 ? -8.440 2.629 1.092 1.00 15.26 79 GLU A C 1
ATOM 628 O O . GLU A 1 79 ? -8.884 3.242 0.120 1.00 17.81 79 GLU A O 1
ATOM 634 N N . ARG A 1 80 ? -9.193 2.281 2.132 1.00 13.93 80 ARG A N 1
ATOM 635 C CA . ARG A 1 80 ? -10.609 2.620 2.189 1.00 11.62 80 ARG A CA 1
ATOM 636 C C . ARG A 1 80 ? -10.822 4.097 2.485 1.00 11.58 80 ARG A C 1
ATOM 637 O O . ARG A 1 80 ? -11.798 4.684 2.005 1.00 11.76 80 ARG A O 1
ATOM 645 N N . LEU A 1 81 ? -9.913 4.716 3.245 1.00 12.01 81 LEU A N 1
ATOM 646 C CA . LEU A 1 81 ? -10.036 6.142 3.529 1.00 11.72 81 LEU A CA 1
ATOM 647 C C . LEU A 1 81 ? -10.012 6.962 2.247 1.00 10.64 81 LEU A C 1
ATOM 648 O O . LEU A 1 81 ? -10.751 7.949 2.111 1.00 10.69 81 LEU A O 1
ATOM 653 N N . ALA A 1 82 ? -9.151 6.583 1.296 1.00 11.32 82 ALA A N 1
ATOM 654 C CA . ALA A 1 82 ? -9.097 7.321 0.040 1.00 12.02 82 ALA A CA 1
ATOM 655 C C . ALA A 1 82 ? -10.437 7.258 -0.683 1.00 11.22 82 ALA A C 1
ATOM 656 O O . ALA A 1 82 ? -10.855 8.234 -1.317 1.00 12.28 82 ALA A O 1
ATOM 658 N N . ILE A 1 83 ? -11.118 6.116 -0.599 1.00 10.83 83 ILE A N 1
ATOM 659 C CA . ILE A 1 83 ? -12.403 5.939 -1.262 1.00 11.39 83 ILE A CA 1
ATOM 660 C C . ILE A 1 83 ? -13.472 6.796 -0.606 1.00 12.01 83 ILE A C 1
ATOM 661 O O . ILE A 1 83 ? -14.172 7.564 -1.279 1.00 10.76 83 ILE A O 1
ATOM 666 N N . VAL A 1 84 ? -13.628 6.671 0.714 1.00 10.91 84 VAL A N 1
ATOM 667 C CA . VAL A 1 84 ? -14.728 7.376 1.362 1.00 11.04 84 VAL A CA 1
ATOM 668 C C . VAL A 1 84 ? -14.478 8.872 1.410 1.00 10.77 84 VAL A C 1
ATOM 669 O O . VAL A 1 84 ? -15.429 9.657 1.336 1.00 10.75 84 VAL A O 1
ATOM 673 N N . THR A 1 85 ? -13.220 9.307 1.535 1.00 9.67 85 THR A N 1
ATOM 674 C CA . THR A 1 85 ? -12.940 10.740 1.476 1.00 10.15 85 THR A CA 1
ATOM 675 C C . THR A 1 85 ? -13.311 11.305 0.113 1.00 10.89 85 THR A C 1
ATOM 676 O O . THR A 1 85 ? -13.965 12.349 0.023 1.00 10.90 85 THR A O 1
ATOM 680 N N . TYR A 1 86 ? -12.913 10.613 -0.959 1.00 10.85 86 TYR A N 1
ATOM 681 C CA . TYR A 1 86 ? -13.244 11.063 -2.310 1.00 10.89 86 TYR A CA 1
ATOM 682 C C . TYR A 1 86 ? -14.754 11.154 -2.506 1.00 11.18 86 TYR A C 1
ATOM 683 O O . TYR A 1 86 ? -15.266 12.144 -3.044 1.00 11.17 86 TYR A O 1
ATOM 692 N N . LEU A 1 87 ? -15.490 10.124 -2.083 1.00 11.10 87 LEU A N 1
ATOM 693 C CA . LEU A 1 87 ? -16.938 10.130 -2.273 1.00 12.28 87 LEU A CA 1
ATOM 694 C C . LEU A 1 87 ? -17.608 11.212 -1.452 1.00 12.49 87 LEU A C 1
ATOM 695 O O . LEU A 1 87 ? -18.628 11.770 -1.872 1.00 13.67 87 LEU A O 1
ATOM 700 N N . THR A 1 88 ? -17.071 11.507 -0.273 1.00 12.10 88 THR A N 1
ATOM 701 C CA . THR A 1 88 ? -17.615 12.593 0.523 1.00 12.16 88 THR A CA 1
ATOM 702 C C . THR A 1 88 ? -17.367 13.936 -0.149 1.00 12.24 88 THR A C 1
ATOM 703 O O . THR A 1 88 ? -18.275 14.774 -0.223 1.00 12.60 88 THR A O 1
ATOM 707 N N . ASP A 1 89 ? -16.144 14.158 -0.641 1.00 11.04 89 ASP A N 1
ATOM 708 C CA . ASP A 1 89 ? -15.839 15.417 -1.317 1.00 11.61 89 ASP A CA 1
ATOM 709 C C . ASP A 1 89 ? -16.645 15.581 -2.595 1.00 11.25 89 ASP A C 1
ATOM 710 O O . ASP A 1 89 ? -17.179 16.660 -2.854 1.00 12.15 89 ASP A O 1
ATOM 715 N N . LEU A 1 90 ? -16.740 14.528 -3.407 1.00 11.15 90 LEU A N 1
ATOM 716 C CA . LEU A 1 90 ? -17.600 14.589 -4.583 1.00 11.35 90 LEU A CA 1
ATOM 717 C C . LEU A 1 90 ? -19.039 14.910 -4.194 1.00 11.64 90 LEU A C 1
ATOM 718 O O . LEU A 1 90 ? -19.700 15.728 -4.844 1.00 10.60 90 LEU A O 1
ATOM 723 N N . GLY A 1 91 ? -19.521 14.313 -3.100 1.00 10.42 91 GLY A N 1
ATOM 724 C CA . GLY A 1 91 ? -20.871 14.594 -2.645 1.00 10.68 91 GLY A CA 1
ATOM 725 C C . GLY A 1 91 ? -21.053 16.036 -2.224 1.00 9.65 91 GLY A C 1
ATOM 726 O O . GLY A 1 91 ? -22.088 16.642 -2.506 1.00 10.51 91 GLY A O 1
ATOM 727 N N . ILE A 1 92 ? -20.057 16.604 -1.540 1.00 9.55 92 ILE A N 1
ATOM 728 C CA . ILE A 1 92 ? -20.136 18.007 -1.133 1.00 11.52 92 ILE A CA 1
ATOM 729 C C . ILE A 1 92 ? -20.169 18.917 -2.354 1.00 10.29 92 ILE A C 1
ATOM 730 O O . ILE A 1 92 ? -20.971 19.854 -2.424 1.00 10.29 92 ILE A O 1
ATOM 735 N N . LEU A 1 93 ? -19.278 18.667 -3.323 1.00 9.10 93 LEU A N 1
ATOM 736 C CA . LEU A 1 93 ? -19.221 19.494 -4.525 1.00 9.63 93 LEU A CA 1
ATOM 737 C C . LEU A 1 93 ? -20.540 19.421 -5.291 1.00 8.95 93 LEU A C 1
ATOM 738 O O . LEU A 1 93 ? -21.106 20.443 -5.701 1.00 10.52 93 LEU A O 1
ATOM 743 N N . HIS A 1 94 ? -21.060 18.210 -5.461 1.00 9.22 94 HIS A N 1
ATOM 744 C CA . HIS A 1 94 ? -22.364 18.046 -6.086 1.00 9.45 94 HIS A CA 1
ATOM 745 C C . HIS A 1 94 ? -23.453 18.766 -5.293 1.00 8.98 94 HIS A C 1
ATOM 746 O O . HIS A 1 94 ? -24.307 19.449 -5.871 1.00 9.57 94 HIS A O 1
ATOM 753 N N . ASP A 1 95 ? -23.444 18.616 -3.956 1.00 8.60 95 ASP A N 1
ATOM 754 C CA . ASP A 1 95 ? -24.490 19.225 -3.139 1.00 8.41 95 ASP A CA 1
ATOM 755 C C . ASP A 1 95 ? -24.433 20.739 -3.191 1.00 8.84 95 ASP A C 1
ATOM 756 O O . ASP A 1 95 ? -25.478 21.402 -3.154 1.00 9.19 95 ASP A O 1
ATOM 761 N N . ASP A 1 96 ? -23.229 21.304 -3.299 1.00 10.09 96 ASP A N 1
ATOM 762 C CA . ASP A 1 96 ? -23.125 22.749 -3.445 1.00 11.33 96 ASP A CA 1
ATOM 763 C C . ASP A 1 96 ? -23.786 23.215 -4.738 1.00 10.50 96 ASP A C 1
ATOM 764 O O . ASP A 1 96 ? -24.464 24.247 -4.761 1.00 12.48 96 ASP A O 1
ATOM 769 N N . GLY A 1 97 ? -23.616 22.462 -5.824 1.00 10.28 97 GLY A N 1
ATOM 770 C CA . GLY A 1 97 ? -24.323 22.804 -7.051 1.00 12.28 97 GLY A CA 1
ATOM 771 C C . GLY A 1 97 ? -25.826 22.658 -6.910 1.00 11.55 97 GLY A C 1
ATOM 772 O O . GLY A 1 97 ? -26.590 23.515 -7.360 1.00 12.83 97 GLY A O 1
ATOM 773 N N . TYR A 1 98 ? -26.268 21.581 -6.251 1.00 9.89 98 TYR A N 1
ATOM 774 C CA . TYR A 1 98 ? -27.686 21.359 -5.981 1.00 9.32 98 TYR A CA 1
ATOM 775 C C . TYR A 1 98 ? -28.297 22.527 -5.220 1.00 9.63 98 TYR A C 1
ATOM 776 O O . TYR A 1 98 ? -29.394 22.993 -5.548 1.00 10.70 98 TYR A O 1
ATOM 785 N N . GLU A 1 99 ? -27.610 22.978 -4.175 1.00 9.01 99 GLU A N 1
ATOM 786 C CA . GLU A 1 99 ? -28.106 24.071 -3.338 1.00 10.80 99 GLU A CA 1
ATOM 787 C C . GLU A 1 99 ? -28.250 25.398 -4.080 1.00 12.71 99 GLU A C 1
ATOM 788 O O . GLU A 1 99 ? -29.045 26.254 -3.694 1.00 15.48 99 GLU A O 1
ATOM 794 N N . ALA A 1 100 ? -27.474 25.560 -5.144 1.00 12.16 100 ALA A N 1
ATOM 795 C CA . ALA A 1 100 ? -27.488 26.778 -5.943 1.00 16.24 100 ALA A CA 1
ATOM 796 C C . ALA A 1 100 ? -28.441 26.708 -7.136 1.00 15.57 100 ALA A C 1
ATOM 797 O O . ALA A 1 100 ? -28.500 27.663 -7.916 1.00 18.17 100 ALA A O 1
ATOM 799 N N . MET A 1 101 ? -29.187 25.620 -7.292 1.00 13.37 101 MET A N 1
ATOM 800 C CA . MET A 1 101 ? -30.105 25.415 -8.405 1.00 14.26 101 MET A CA 1
ATOM 801 C C . MET A 1 101 ? -31.540 25.618 -7.928 1.00 12.04 101 MET A C 1
ATOM 802 O O . MET A 1 101 ? -31.852 25.408 -6.752 1.00 14.04 101 MET A O 1
ATOM 807 N N . ASP A 1 102 ? -32.427 25.981 -8.858 1.00 13.87 102 ASP A N 1
ATOM 808 C CA . ASP A 1 102 ? -33.848 26.013 -8.539 1.00 14.83 102 ASP A CA 1
ATOM 809 C C . ASP A 1 102 ? -34.308 24.616 -8.124 1.00 12.22 102 ASP A C 1
ATOM 810 O O . ASP A 1 102 ? -33.755 23.602 -8.562 1.00 13.41 102 ASP A O 1
ATOM 815 N N . MET A 1 103 ? -35.355 24.571 -7.299 1.00 12.36 103 MET A N 1
ATOM 816 C CA . MET A 1 103 ? -35.670 23.368 -6.530 1.00 13.31 103 MET A CA 1
ATOM 817 C C . MET A 1 103 ? -35.913 22.158 -7.427 1.00 12.76 103 MET A C 1
ATOM 818 O O . MET A 1 103 ? -35.345 21.083 -7.202 1.00 13.13 103 MET A O 1
ATOM 823 N N . ASP A 1 104 ? -36.784 22.293 -8.427 1.00 12.45 104 ASP A N 1
ATOM 824 C CA . ASP A 1 104 ? -37.137 21.108 -9.197 1.00 12.35 104 ASP A CA 1
ATOM 825 C C . ASP A 1 104 ? -35.975 20.647 -10.065 1.00 11.50 104 ASP A C 1
ATOM 826 O O . ASP A 1 104 ? -35.721 19.443 -10.174 1.00 11.41 104 ASP A O 1
ATOM 831 N N . GLN A 1 105 ? -35.225 21.577 -10.661 1.00 12.19 105 GLN A N 1
ATOM 832 C CA . GLN A 1 105 ? -34.082 21.137 -11.445 1.00 12.54 105 GLN A CA 1
ATOM 833 C C . GLN A 1 105 ? -33.027 20.516 -10.522 1.00 12.05 105 GLN A C 1
ATOM 834 O O . GLN A 1 105 ? -32.363 19.541 -10.891 1.00 11.85 105 GLN A O 1
ATOM 840 N N . ALA A 1 106 ? -32.898 21.047 -9.295 1.00 10.74 106 ALA A N 1
ATOM 841 C CA . ALA A 1 106 ? -31.993 20.472 -8.297 1.00 11.82 106 ALA A CA 1
ATOM 842 C C . ALA A 1 106 ? -32.369 19.025 -7.982 1.00 10.24 106 ALA A C 1
ATOM 843 O O . ALA A 1 106 ? -31.508 18.135 -7.948 1.00 10.32 106 ALA A O 1
ATOM 845 N N . ARG A 1 107 ? -33.658 18.767 -7.759 1.00 9.34 107 ARG A N 1
ATOM 846 C CA . ARG A 1 107 ? -34.106 17.400 -7.509 1.00 9.67 107 ARG A CA 1
ATOM 847 C C . ARG A 1 107 ? -33.754 16.488 -8.673 1.00 10.76 107 ARG A C 1
ATOM 848 O O . ARG A 1 107 ? -33.251 15.373 -8.479 1.00 9.72 107 ARG A O 1
ATOM 856 N N . THR A 1 108 ? -34.040 16.943 -9.893 1.00 9.69 108 THR A N 1
ATOM 857 C CA . THR A 1 108 ? -33.746 16.133 -11.070 1.00 10.17 108 THR A CA 1
ATOM 858 C C . THR A 1 108 ? -32.268 15.790 -11.136 1.00 10.12 108 THR A C 1
ATOM 859 O O . THR A 1 108 ? -31.888 14.648 -11.445 1.00 11.20 108 THR A O 1
ATOM 863 N N . GLU A 1 109 ? -31.428 16.776 -10.839 1.00 10.92 109 GLU A N 1
ATOM 864 C CA . GLU A 1 109 ? -29.983 16.581 -10.860 1.00 12.59 109 GLU A CA 1
ATOM 865 C C . GLU A 1 109 ? -29.541 15.659 -9.729 1.00 11.21 109 GLU A C 1
ATOM 866 O O . GLU A 1 109 ? -28.495 15.018 -9.810 1.00 13.83 109 GLU A O 1
ATOM 872 N N . HIS A 1 110 ? -30.347 15.599 -8.673 1.00 9.98 110 HIS A N 1
ATOM 873 C CA . HIS A 1 110 ? -30.043 14.752 -7.525 1.00 9.87 110 HIS A CA 1
ATOM 874 C C . HIS A 1 110 ? -30.365 13.293 -7.828 1.00 10.23 110 HIS A C 1
ATOM 875 O O . HIS A 1 110 ? -29.660 12.386 -7.383 1.00 18.72 110 HIS A O 1
ATOM 882 N N . ARG A 1 111 ? -31.433 13.075 -8.588 1.00 9.19 111 ARG A N 1
ATOM 883 C CA . ARG A 1 111 ? -31.848 11.727 -8.956 1.00 10.04 111 ARG A CA 1
ATOM 884 C C . ARG A 1 111 ? -30.919 11.151 -10.019 1.00 10.05 111 ARG A C 1
ATOM 885 O O . ARG A 1 111 ? -30.546 9.977 -9.964 1.00 11.25 111 ARG A O 1
ATOM 893 N N . GLU A 1 112 ? -30.549 11.982 -10.987 1.00 9.42 112 GLU A N 1
ATOM 894 C CA . GLU A 1 112 ? -29.660 11.562 -12.061 1.00 11.35 112 GLU A CA 1
ATOM 895 C C . GLU A 1 112 ? -28.290 11.159 -11.526 1.00 11.56 112 GLU A C 1
ATOM 896 O O . GLU A 1 112 ? -27.709 10.153 -11.964 1.00 11.58 112 GLU A O 1
ATOM 902 N N . PHE A 1 113 ? -27.752 11.935 -10.583 1.00 10.05 113 PHE A N 1
ATOM 903 C CA . PHE A 1 113 ? -26.458 11.592 -9.996 1.00 10.34 113 PHE A CA 1
ATOM 904 C C . PHE A 1 113 ? -26.553 10.291 -9.206 1.00 10.45 113 PHE A C 1
ATOM 905 O O . PHE A 1 113 ? -25.671 9.430 -9.312 1.00 11.36 113 PHE A O 1
ATOM 913 N N . GLY A 1 114 ? -27.631 10.119 -8.442 1.00 10.21 114 GLY A N 1
ATOM 914 C CA . GLY A 1 114 ? -27.805 8.887 -7.692 1.00 10.07 114 GLY A CA 1
ATOM 915 C C . GLY A 1 114 ? -27.897 7.662 -8.579 1.00 10.51 114 GLY A C 1
ATOM 916 O O . GLY A 1 114 ? -27.411 6.585 -8.219 1.00 10.79 114 GLY A O 1
ATOM 917 N N . ALA A 1 115 ? -28.515 7.805 -9.755 1.00 10.47 115 ALA A N 1
ATOM 918 C CA . ALA A 1 115 ? -28.671 6.667 -10.655 1.00 11.46 115 ALA A CA 1
ATOM 919 C C . ALA A 1 115 ? -27.324 6.100 -11.099 1.00 11.40 115 ALA A C 1
ATOM 920 O O . ALA A 1 115 ? -27.224 4.897 -11.378 1.00 12.73 115 ALA A O 1
ATOM 922 N N . LEU A 1 116 ? -26.275 6.930 -11.137 1.00 10.48 116 LEU A N 1
ATOM 923 C CA . LEU A 1 116 ? -24.947 6.440 -11.509 1.00 11.33 116 LEU A CA 1
ATOM 924 C C . LEU A 1 116 ? -24.429 5.407 -10.522 1.00 11.78 116 LEU A C 1
ATOM 925 O O . LEU A 1 116 ? -23.570 4.587 -10.863 1.00 12.90 116 LEU A O 1
ATOM 930 N N . PHE A 1 117 ? -24.899 5.461 -9.281 1.00 10.39 117 PHE A N 1
ATOM 931 C CA . PHE A 1 117 ? -24.424 4.610 -8.197 1.00 10.89 117 PHE A CA 1
ATOM 932 C C . PHE A 1 117 ? -25.345 3.426 -7.939 1.00 12.26 117 PHE A C 1
ATOM 933 O O . PHE A 1 117 ? -25.010 2.567 -7.117 1.00 12.43 117 PHE A O 1
ATOM 941 N N . ASP A 1 118 ? -26.482 3.356 -8.619 1.00 11.47 118 ASP A N 1
ATOM 942 C CA . ASP A 1 118 ? -27.477 2.323 -8.379 1.00 11.15 118 ASP A CA 1
ATOM 943 C C . ASP A 1 118 ? -27.007 0.991 -8.947 1.00 11.47 118 ASP A C 1
ATOM 944 O O . ASP A 1 118 ? -26.983 0.833 -10.175 1.00 11.68 118 ASP A O 1
ATOM 949 N N . PRO A 1 119 ? -26.688 -0.004 -8.116 1.00 11.51 119 PRO A N 1
ATOM 950 C CA . PRO A 1 119 ? -26.283 -1.305 -8.679 1.00 11.86 119 PRO A CA 1
ATOM 951 C C . PRO A 1 119 ? -27.378 -1.981 -9.480 1.00 10.88 119 PRO A C 1
ATOM 952 O O . PRO A 1 119 ? -27.076 -2.860 -10.297 1.00 11.91 119 PRO A O 1
ATOM 956 N N . HIS A 1 120 ? -28.634 -1.579 -9.299 1.00 12.99 120 HIS A N 1
ATOM 957 C CA . HIS A 1 120 ? -29.757 -2.180 -10.004 1.00 13.29 120 HIS A CA 1
ATOM 958 C C . HIS A 1 120 ? -29.958 -1.622 -11.404 1.00 13.95 120 HIS A C 1
ATOM 959 O O . HIS A 1 120 ? -30.822 -2.124 -12.135 1.00 15.01 120 HIS A O 1
ATOM 966 N N . GLU A 1 121 ? -29.200 -0.596 -11.787 1.00 12.87 121 GLU A N 1
ATOM 967 C CA . GLU A 1 121 ? -29.137 -0.126 -13.170 1.00 14.02 121 GLU A CA 1
ATOM 968 C C . GLU A 1 121 ? -30.470 0.443 -13.652 1.00 19.04 121 GLU A C 1
ATOM 969 O O . GLU A 1 121 ? -30.817 0.342 -14.829 1.00 20.74 121 GLU A O 1
ATOM 975 N N . GLN A 1 122 ? -31.216 1.064 -12.743 1.00 16.70 122 GLN A N 1
ATOM 976 C CA . GLN A 1 122 ? -32.462 1.728 -13.104 1.00 18.15 122 GLN A CA 1
ATOM 977 C C . GLN A 1 122 ? -32.217 3.189 -13.475 1.00 17.72 122 GLN A C 1
ATOM 978 O O . GLN A 1 122 ? -31.172 3.770 -13.173 1.00 18.79 122 GLN A O 1
ATOM 984 N N . LEU A 1 123 ? -33.211 3.783 -14.127 1.00 20.52 123 LEU A N 1
ATOM 985 C CA . LEU A 1 123 ? -33.168 5.163 -14.582 1.00 21.88 123 LEU A CA 1
ATOM 986 C C . LEU A 1 123 ? -31.918 5.469 -15.455 1.00 22.19 123 LEU A C 1
ATOM 987 O O . LEU A 1 123 ? -31.208 6.426 -15.183 1.00 21.92 123 LEU A O 1
ATOM 992 N N . PRO A 1 124 ? -31.670 4.668 -16.484 1.00 24.24 124 PRO A N 1
ATOM 993 C CA . PRO A 1 124 ? -30.515 4.962 -17.339 1.00 23.08 124 PRO A CA 1
ATOM 994 C C . PRO A 1 124 ? -30.749 6.266 -18.078 1.00 24.17 124 PRO A C 1
ATOM 995 O O . PRO A 1 124 ? -31.846 6.535 -18.574 1.00 27.71 124 PRO A O 1
ATOM 999 N N . SER A 1 125 ? -29.719 7.099 -18.114 1.00 25.30 125 SER A N 1
ATOM 1000 C CA . SER A 1 125 ? -29.818 8.335 -18.864 1.00 22.79 125 SER A CA 1
ATOM 1001 C C . SER A 1 125 ? -29.724 8.043 -20.355 1.00 24.71 125 SER A C 1
ATOM 1002 O O . SER A 1 125 ? -29.160 7.035 -20.790 1.00 26.61 125 SER A O 1
ATOM 1005 N N . ARG A 1 126 ? -30.220 8.987 -21.151 1.00 21.49 126 ARG A N 1
ATOM 1006 C CA . ARG A 1 126 ? -30.126 8.880 -22.598 1.00 21.01 126 ARG A CA 1
ATOM 1007 C C . ARG A 1 126 ? -28.673 9.200 -22.932 1.00 20.17 126 ARG A C 1
ATOM 1008 O O . ARG A 1 126 ? -28.042 10.004 -22.246 1.00 19.28 126 ARG A O 1
ATOM 1016 N N . ARG A 1 127 ? -28.135 8.578 -23.975 1.00 17.95 127 ARG A N 1
ATOM 1017 C CA . ARG A 1 127 ? -26.744 8.791 -24.338 1.00 17.40 127 ARG A CA 1
ATOM 1018 C C . ARG A 1 127 ? -26.570 10.179 -24.931 1.00 16.05 127 ARG A C 1
ATOM 1019 O O . ARG A 1 127 ? -27.473 10.729 -25.572 1.00 17.54 127 ARG A O 1
ATOM 1027 N N . GLY A 1 128 ? -25.411 10.758 -24.689 1.00 12.22 128 GLY A N 1
ATOM 1028 C CA . GLY A 1 128 ? -25.138 12.115 -25.111 1.00 12.14 128 GLY A CA 1
ATOM 1029 C C . GLY A 1 128 ? -24.101 12.756 -24.210 1.00 10.24 128 GLY A C 1
ATOM 1030 O O . GLY A 1 128 ? -23.541 12.118 -23.318 1.00 10.72 128 GLY A O 1
ATOM 1031 N N . THR A 1 129 ? -23.872 14.048 -24.446 1.00 10.42 129 THR A N 1
ATOM 1032 C CA . THR A 1 129 ? -22.774 14.748 -23.785 1.00 10.75 129 THR A CA 1
ATOM 1033 C C . THR A 1 129 ? -22.932 14.717 -22.270 1.00 10.97 129 THR A C 1
ATOM 1034 O O . THR A 1 129 ? -21.981 14.404 -21.549 1.00 10.90 129 THR A O 1
ATOM 1038 N N . ARG A 1 130 ? -24.124 15.064 -21.794 1.00 10.66 130 ARG A N 1
ATOM 1039 C CA . ARG A 1 130 ? -24.405 15.091 -20.363 1.00 11.88 130 ARG A CA 1
ATOM 1040 C C . ARG A 1 130 ? -24.102 13.752 -19.699 1.00 11.70 130 ARG A C 1
ATOM 1041 O O . ARG A 1 130 ? -23.421 13.696 -18.676 1.00 12.10 130 ARG A O 1
ATOM 1049 N N . ALA A 1 131 ? -24.613 12.679 -20.291 1.00 11.10 131 ALA A N 1
ATOM 1050 C CA . ALA A 1 131 ? -24.407 11.338 -19.757 1.00 11.61 131 ALA A CA 1
ATOM 1051 C C . ALA A 1 131 ? -22.937 10.948 -19.800 1.00 10.96 131 ALA A C 1
ATOM 1052 O O . ALA A 1 131 ? -22.431 10.308 -18.872 1.00 11.29 131 ALA A O 1
ATOM 1054 N N . ALA A 1 132 ? -22.233 11.318 -20.876 1.00 11.15 132 ALA A N 1
ATOM 1055 C CA . ALA A 1 132 ? -20.815 11.002 -20.978 1.00 9.47 132 ALA A CA 1
ATOM 1056 C C . ALA A 1 132 ? -20.016 11.718 -19.898 1.00 9.77 132 ALA A C 1
ATOM 1057 O O . ALA A 1 132 ? -19.080 11.144 -19.330 1.00 10.82 132 ALA A O 1
ATOM 1059 N N . LYS A 1 133 ? -20.364 12.970 -19.610 1.00 9.80 133 LYS A N 1
ATOM 1060 C CA . LYS A 1 133 ? -19.672 13.712 -18.556 1.00 9.88 133 LYS A CA 1
ATOM 1061 C C . LYS A 1 133 ? -19.844 13.032 -17.204 1.00 10.56 133 LYS A C 1
ATOM 1062 O O . LYS A 1 133 ? -18.874 12.880 -16.452 1.00 10.77 133 LYS A O 1
ATOM 1068 N N . LEU A 1 134 ? -21.068 12.601 -16.889 1.00 9.95 134 LEU A N 1
ATOM 1069 C CA . LEU A 1 134 ? -21.337 11.964 -15.601 1.00 10.36 134 LEU A CA 1
ATOM 1070 C C . LEU A 1 134 ? -20.670 10.601 -15.512 1.00 11.92 134 LEU A C 1
ATOM 1071 O O . LEU A 1 134 ? -20.124 10.244 -14.460 1.00 11.04 134 LEU A O 1
ATOM 1076 N N . LYS A 1 135 ? -20.697 9.829 -16.600 1.00 11.38 135 LYS A N 1
ATOM 1077 C CA . LYS A 1 135 ? -20.036 8.527 -16.603 1.00 11.87 135 LYS A CA 1
ATOM 1078 C C . LYS A 1 135 ? -18.547 8.668 -16.322 1.00 11.93 135 LYS A C 1
ATOM 1079 O O . LYS A 1 135 ? -17.992 7.928 -15.499 1.00 12.95 135 LYS A O 1
ATOM 1085 N N . LYS A 1 136 ? -17.899 9.639 -16.962 1.00 10.87 136 LYS A N 1
ATOM 1086 C CA . LYS A 1 136 ? -16.473 9.856 -16.761 1.00 12.25 136 LYS A CA 1
ATOM 1087 C C . LYS A 1 136 ? -16.183 10.269 -15.327 1.00 12.00 136 LYS A C 1
ATOM 1088 O O . LYS A 1 136 ? -15.197 9.818 -14.729 1.00 12.23 136 LYS A O 1
ATOM 1094 N N . LEU A 1 137 ? -17.033 11.128 -14.765 1.00 11.08 137 LEU A N 1
ATOM 1095 C CA . LEU A 1 137 ? -16.822 11.635 -13.413 1.00 11.11 137 LEU A CA 1
ATOM 1096 C C . LEU A 1 137 ? -16.708 10.502 -12.397 1.00 11.47 137 LEU A C 1
ATOM 1097 O O . LEU A 1 137 ? -15.791 10.490 -11.568 1.00 13.06 137 LEU A O 1
ATOM 1102 N N . VAL A 1 138 ? -17.609 9.523 -12.477 1.00 11.10 138 VAL A N 1
ATOM 1103 C CA . VAL A 1 138 ? -17.722 8.503 -11.434 1.00 12.48 138 VAL A CA 1
ATOM 1104 C C . VAL A 1 138 ? -17.031 7.182 -11.765 1.00 11.93 138 VAL A C 1
ATOM 1105 O O . VAL A 1 138 ? -16.964 6.303 -10.890 1.00 11.89 138 VAL A O 1
ATOM 1109 N N . SER A 1 139 ? -16.509 7.012 -12.981 1.00 11.94 139 SER A N 1
ATOM 1110 C CA . SER A 1 139 ? -16.093 5.685 -13.435 1.00 13.13 139 SER A CA 1
ATOM 1111 C C . SER A 1 139 ? -15.028 5.071 -12.528 1.00 12.47 139 SER A C 1
ATOM 1112 O O . SER A 1 139 ? -15.111 3.893 -12.169 1.00 15.03 139 SER A O 1
ATOM 1115 N N . GLN A 1 140 ? -14.017 5.852 -12.159 1.00 12.80 140 GLN A N 1
ATOM 1116 C CA . GLN A 1 140 ? -12.887 5.283 -11.427 1.00 15.21 140 GLN A CA 1
ATOM 1117 C C . GLN A 1 140 ? -13.272 4.896 -10.006 1.00 14.25 140 GLN A C 1
ATOM 1118 O O . GLN A 1 140 ? -12.870 3.832 -9.525 1.00 14.94 140 GLN A O 1
ATOM 1124 N N . ILE A 1 141 ? -14.055 5.733 -9.320 1.00 12.43 141 ILE A N 1
ATOM 1125 C CA . ILE A 1 141 ? -14.410 5.416 -7.935 1.00 12.06 141 ILE A CA 1
ATOM 1126 C C . ILE A 1 141 ? -15.295 4.182 -7.868 1.00 13.37 141 ILE A C 1
ATOM 1127 O O . ILE A 1 141 ? -15.185 3.381 -6.930 1.00 12.43 141 ILE A O 1
ATOM 1132 N N . LEU A 1 142 ? -16.171 3.998 -8.858 1.00 12.52 142 LEU A N 1
ATOM 1133 C CA . LEU A 1 142 ? -17.012 2.808 -8.903 1.00 13.67 142 LEU A CA 1
ATOM 1134 C C . LEU A 1 142 ? -16.163 1.549 -9.005 1.00 16.14 142 LEU A C 1
ATOM 1135 O O . LEU A 1 142 ? -16.431 0.556 -8.321 1.00 16.96 142 LEU A O 1
ATOM 1140 N N . LEU A 1 143 ? -15.129 1.577 -9.848 1.00 13.55 143 LEU A N 1
ATOM 1141 C CA . LEU A 1 143 ? -14.243 0.422 -9.975 1.00 15.16 143 LEU A CA 1
ATOM 1142 C C . LEU A 1 143 ? -13.445 0.204 -8.696 1.00 14.78 143 LEU A C 1
ATOM 1143 O O . LEU A 1 143 ? -13.336 -0.927 -8.206 1.00 16.06 143 LEU A O 1
ATOM 1148 N N . GLU A 1 144 ? -12.898 1.284 -8.134 1.00 13.49 144 GLU A N 1
ATOM 1149 C CA . GLU A 1 144 ? -11.975 1.151 -7.011 1.00 14.95 144 GLU A CA 1
ATOM 1150 C C . GLU A 1 144 ? -12.650 0.571 -5.774 1.00 15.27 144 GLU A C 1
ATOM 1151 O O . GLU A 1 144 ? -12.071 -0.283 -5.094 1.00 14.73 144 GLU A O 1
ATOM 1157 N N . ALA A 1 145 ? -13.868 1.019 -5.459 1.00 12.44 145 ALA A N 1
ATOM 1158 C CA . ALA A 1 145 ? -14.533 0.525 -4.258 1.00 13.11 145 ALA A CA 1
ATOM 1159 C C . ALA A 1 145 ? -14.883 -0.952 -4.398 1.00 13.69 145 ALA A C 1
ATOM 1160 O O . ALA A 1 145 ? -14.745 -1.723 -3.441 1.00 13.82 145 ALA A O 1
ATOM 1162 N N . ILE A 1 146 ? -15.326 -1.362 -5.590 1.00 13.54 146 ILE A N 1
ATOM 1163 C CA . ILE A 1 146 ? -15.703 -2.755 -5.817 1.00 16.02 146 ILE A CA 1
ATOM 1164 C C . ILE A 1 146 ? -14.472 -3.651 -5.778 1.00 17.94 146 ILE A C 1
ATOM 1165 O O . ILE A 1 146 ? -14.532 -4.798 -5.311 1.00 18.12 146 ILE A O 1
ATOM 1170 N N . ARG A 1 147 ? -13.350 -3.126 -6.259 1.00 16.05 147 ARG A N 1
ATOM 1171 C CA . ARG A 1 147 ? -12.100 -3.879 -6.294 1.00 19.88 147 ARG A CA 1
ATOM 1172 C C . ARG A 1 147 ? -11.490 -4.082 -4.908 1.00 22.73 147 ARG A C 1
ATOM 1173 O O . ARG A 1 147 ? -10.608 -4.922 -4.728 1.00 30.76 147 ARG A O 1
ATOM 1181 N N . ILE A 1 148 ? -11.961 -3.313 -3.931 1.00 17.08 148 ILE A N 1
ATOM 1182 C CA . ILE A 1 148 ? -11.448 -3.414 -2.568 1.00 18.27 148 ILE A CA 1
ATOM 1183 C C . ILE A 1 148 ? -12.379 -4.217 -1.664 1.00 18.15 148 ILE A C 1
ATOM 1184 O O . ILE A 1 148 ? -11.938 -4.838 -0.697 1.00 21.01 148 ILE A O 1
ATOM 1189 N N . ASP A 1 149 ? -13.668 -4.200 -1.986 1.00 15.21 149 ASP A N 1
ATOM 1190 C CA . ASP A 1 149 ? -14.668 -4.921 -1.207 1.00 17.12 149 ASP A CA 1
ATOM 1191 C C . ASP A 1 149 ? -15.958 -4.914 -2.025 1.00 16.08 149 ASP A C 1
ATOM 1192 O O . ASP A 1 149 ? -16.723 -3.951 -1.963 1.00 13.78 149 ASP A O 1
ATOM 1197 N N . ARG A 1 150 ? -16.191 -5.990 -2.775 1.00 16.15 150 ARG A N 1
ATOM 1198 C CA . ARG A 1 150 ? -17.370 -6.030 -3.632 1.00 13.96 150 ARG A CA 1
ATOM 1199 C C . ARG A 1 150 ? -18.654 -5.950 -2.812 1.00 14.49 150 ARG A C 1
ATOM 1200 O O . ARG A 1 150 ? -19.529 -5.123 -3.095 1.00 13.62 150 ARG A O 1
ATOM 1208 N N . ASP A 1 151 ? -18.788 -6.821 -1.809 1.00 15.38 151 ASP A N 1
ATOM 1209 C CA . ASP A 1 151 ? -19.991 -6.862 -0.977 1.00 16.09 151 ASP A CA 1
ATOM 1210 C C . ASP A 1 151 ? -20.309 -5.489 -0.392 1.00 13.51 151 ASP A C 1
ATOM 1211 O O . ASP A 1 151 ? -21.423 -4.971 -0.550 1.00 14.04 151 ASP A O 1
ATOM 1216 N N . MET A 1 152 ? -19.333 -4.866 0.263 1.00 14.01 152 MET A N 1
ATOM 1217 C CA . MET A 1 152 ? -19.632 -3.639 0.981 1.00 11.50 152 MET A CA 1
ATOM 1218 C C . MET A 1 152 ? -19.646 -2.443 0.036 1.00 10.92 152 MET A C 1
ATOM 1219 O O . MET A 1 152 ? -20.335 -1.458 0.299 1.00 11.21 152 MET A O 1
ATOM 1224 N N . GLY A 1 153 ? -18.901 -2.511 -1.070 1.00 10.77 153 GLY A N 1
ATOM 1225 C CA . GLY A 1 153 ? -18.926 -1.414 -2.028 1.00 11.85 153 GLY A CA 1
ATOM 1226 C C . GLY A 1 153 ? -20.270 -1.295 -2.718 1.00 10.74 153 GLY A C 1
ATOM 1227 O O . GLY A 1 153 ? -20.793 -0.191 -2.893 1.00 11.66 153 GLY A O 1
ATOM 1228 N N . MET A 1 154 ? -20.846 -2.429 -3.113 1.00 10.62 154 MET A N 1
ATOM 1229 C CA . MET A 1 154 ? -22.178 -2.425 -3.703 1.00 11.59 154 MET A CA 1
ATOM 1230 C C . MET A 1 154 ? -23.196 -1.849 -2.731 1.00 11.51 154 MET A C 1
ATOM 1231 O O . MET A 1 154 ? -24.067 -1.061 -3.115 1.00 11.50 154 MET A O 1
ATOM 1236 N N . TYR A 1 155 ? -23.123 -2.278 -1.473 1.00 10.20 155 TYR A N 1
ATOM 1237 C CA . TYR A 1 155 ? -24.010 -1.770 -0.430 1.00 11.15 155 TYR A CA 1
ATOM 1238 C C . TYR A 1 155 ? -23.848 -0.260 -0.255 1.00 9.96 155 TYR A C 1
ATOM 1239 O O . TYR A 1 155 ? -24.836 0.486 -0.224 1.00 10.60 155 TYR A O 1
ATOM 1248 N N . MET A 1 156 ? -22.603 0.198 -0.146 1.00 9.74 156 MET A N 1
ATOM 1249 C CA . MET A 1 156 ? -22.334 1.620 0.028 1.00 10.02 156 MET A CA 1
ATOM 1250 C C . MET A 1 156 ? -22.897 2.441 -1.125 1.00 9.67 156 MET A C 1
ATOM 1251 O O . MET A 1 156 ? -23.542 3.478 -0.917 1.00 9.39 156 MET A O 1
ATOM 1256 N N . PHE A 1 157 ? -22.679 1.989 -2.362 1.00 9.50 157 PHE A N 1
ATOM 1257 C CA . PHE A 1 157 ? -23.173 2.750 -3.511 1.00 9.11 157 PHE A CA 1
ATOM 1258 C C . PHE A 1 157 ? -24.695 2.712 -3.583 1.00 8.94 157 PHE A C 1
ATOM 1259 O O . PHE A 1 157 ? -25.333 3.732 -3.870 1.00 9.78 157 PHE A O 1
ATOM 1267 N N . ASP A 1 158 ? -25.292 1.555 -3.288 1.00 10.09 158 ASP A N 1
ATOM 1268 C CA . ASP A 1 158 ? -26.748 1.466 -3.233 1.00 10.36 158 ASP A CA 1
ATOM 1269 C C . ASP A 1 158 ? -27.316 2.513 -2.285 1.00 8.98 158 ASP A C 1
ATOM 1270 O O . ASP A 1 158 ? -28.324 3.160 -2.589 1.00 10.28 158 ASP A O 1
ATOM 1275 N N . MET A 1 159 ? -26.686 2.685 -1.111 1.00 9.51 159 MET A N 1
ATOM 1276 C CA . MET A 1 159 ? -27.186 3.642 -0.120 1.00 9.01 159 MET A CA 1
ATOM 1277 C C . MET A 1 159 ? -26.795 5.083 -0.412 1.00 8.80 159 MET A C 1
ATOM 1278 O O . MET A 1 159 ? -27.507 6.003 0.015 1.00 9.96 159 MET A O 1
ATOM 1283 N N . TYR A 1 160 ? -25.693 5.309 -1.139 1.00 9.46 160 TYR A N 1
ATOM 1284 C CA . TYR A 1 160 ? -25.382 6.665 -1.595 1.00 9.07 160 TYR A CA 1
ATOM 1285 C C . TYR A 1 160 ? -26.546 7.210 -2.403 1.00 9.18 160 TYR A C 1
ATOM 1286 O O . TYR A 1 160 ? -26.905 8.390 -2.299 1.00 9.93 160 TYR A O 1
ATOM 1295 N N . ASN A 1 161 ? -27.182 6.334 -3.180 1.00 9.50 161 ASN A N 1
ATOM 1296 C CA . ASN A 1 161 ? -28.418 6.663 -3.875 1.00 10.77 161 ASN A CA 1
ATOM 1297 C C . ASN A 1 161 ? -29.629 6.611 -2.938 1.00 9.59 161 ASN A C 1
ATOM 1298 O O . ASN A 1 161 ? -30.271 7.634 -2.680 1.00 10.17 161 ASN A O 1
ATOM 1303 N N . LYS A 1 162 ? -29.956 5.440 -2.419 1.00 9.92 162 LYS A N 1
ATOM 1304 C CA . LYS A 1 162 ? -31.181 5.238 -1.645 1.00 11.41 162 LYS A CA 1
ATOM 1305 C C . LYS A 1 162 ? -31.318 6.084 -0.374 1.00 9.86 162 LYS A C 1
ATOM 1306 O O . LYS A 1 162 ? -32.385 6.485 -0.029 1.00 11.53 162 LYS A O 1
ATOM 1312 N N . GLY A 1 163 ? -30.203 6.351 0.297 1.00 9.50 163 GLY A N 1
ATOM 1313 C CA . GLY A 1 163 ? -30.241 7.130 1.519 1.00 9.04 163 GLY A CA 1
ATOM 1314 C C . GLY A 1 163 ? -30.193 8.635 1.337 1.00 9.27 163 GLY A C 1
ATOM 1315 O O . GLY A 1 163 ? -30.618 9.375 2.225 1.00 9.64 163 GLY A O 1
ATOM 1316 N N . TRP A 1 164 ? -29.677 9.016 0.194 1.00 8.59 164 TRP A N 1
ATOM 1317 C CA . TRP A 1 164 ? -29.348 10.402 -0.032 1.00 9.16 164 TRP A CA 1
ATOM 1318 C C . TRP A 1 164 ? -29.871 11.014 -1.322 1.00 8.25 164 TRP A C 1
ATOM 1319 O O . TRP A 1 164 ? -30.774 11.792 -1.296 1.00 9.23 164 TRP A O 1
ATOM 1330 N N . LEU A 1 165 ? -29.300 10.618 -2.426 1.00 8.40 165 LEU A N 1
ATOM 1331 C CA . LEU A 1 165 ? -29.655 11.228 -3.719 1.00 9.04 165 LEU A CA 1
ATOM 1332 C C . LEU A 1 165 ? -31.074 10.995 -4.217 1.00 9.23 165 LEU A C 1
ATOM 1333 O O . LEU A 1 165 ? -31.626 11.839 -4.809 1.00 10.06 165 LEU A O 1
ATOM 1338 N N . SER A 1 166 ? -31.637 9.850 -3.899 1.00 10.12 166 SER A N 1
ATOM 1339 C CA . SER A 1 166 ? -32.971 9.505 -4.294 1.00 11.03 166 SER A CA 1
ATOM 1340 C C . SER A 1 166 ? -34.069 10.184 -3.471 1.00 11.79 166 SER A C 1
ATOM 1341 O O . SER A 1 166 ? -35.155 10.267 -3.902 1.00 12.66 166 SER A O 1
ATOM 1344 N N . VAL A 1 167 ? -33.720 10.661 -2.298 1.00 10.45 167 VAL A N 1
ATOM 1345 C CA . VAL A 1 167 ? -34.683 11.223 -1.364 1.00 11.67 167 VAL A CA 1
ATOM 1346 C C . VAL A 1 167 ? -34.485 12.678 -0.974 1.00 10.45 167 VAL A C 1
ATOM 1347 O O . VAL A 1 167 ? -35.439 13.311 -0.662 1.00 11.51 167 VAL A O 1
ATOM 1351 N N . ALA A 1 168 ? -33.275 13.194 -1.045 1.00 9.61 168 ALA A N 1
ATOM 1352 C CA . ALA A 1 168 ? -33.051 14.566 -0.605 1.00 9.02 168 ALA A CA 1
ATOM 1353 C C . ALA A 1 168 ? -33.893 15.549 -1.411 1.00 9.34 168 ALA A C 1
ATOM 1354 O O . ALA A 1 168 ? -34.017 15.447 -2.638 1.00 9.65 168 ALA A O 1
ATOM 1356 N N . GLY A 1 169 ? -34.471 16.518 -0.716 1.00 9.19 169 GLY A N 1
ATOM 1357 C CA . GLY A 1 169 ? -35.263 17.556 -1.335 1.00 10.33 169 GLY A CA 1
ATOM 1358 C C . GLY A 1 169 ? -36.739 17.260 -1.462 1.00 10.83 169 GLY A C 1
ATOM 1359 O O . GLY A 1 169 ? -37.507 18.175 -1.788 1.00 11.79 169 GLY A O 1
ATOM 1360 N N . GLY A 1 170 ? -37.163 16.019 -1.243 1.00 10.94 170 GLY A N 1
ATOM 1361 C CA . GLY A 1 170 ? -38.574 15.688 -1.383 1.00 13.13 170 GLY A CA 1
ATOM 1362 C C . GLY A 1 170 ? -39.090 16.002 -2.778 1.00 12.63 170 GLY A C 1
ATOM 1363 O O . GLY A 1 170 ? -38.350 15.966 -3.761 1.00 12.04 170 GLY A O 1
ATOM 1364 N N . GLU A 1 171 ? -40.380 16.340 -2.853 1.00 12.68 171 GLU A N 1
ATOM 1365 C CA . GLU A 1 171 ? -41.020 16.797 -4.081 1.00 14.37 171 GLU A CA 1
ATOM 1366 C C . GLU A 1 171 ? -42.031 17.875 -3.717 1.00 16.99 171 GLU A C 1
ATOM 1367 O O . GLU A 1 171 ? -42.449 17.995 -2.560 1.00 17.07 171 GLU A O 1
ATOM 1373 N N . GLY A 1 172 ? -42.426 18.667 -4.715 1.00 15.27 172 GLY A N 1
ATOM 1374 C CA . GLY A 1 172 ? -43.448 19.678 -4.487 1.00 19.25 172 GLY A CA 1
ATOM 1375 C C . GLY A 1 172 ? -42.913 20.954 -3.852 1.00 16.69 172 GLY A C 1
ATOM 1376 O O . GLY A 1 172 ? -41.739 21.301 -3.977 1.00 17.87 172 GLY A O 1
ATOM 1377 N N . LYS A 1 173 ? -43.806 21.664 -3.163 1.00 18.89 173 LYS A N 1
ATOM 1378 C CA . LYS A 1 173 ? -43.465 22.969 -2.609 1.00 20.46 173 LYS A CA 1
ATOM 1379 C C . LYS A 1 173 ? -42.330 22.854 -1.597 1.00 19.37 173 LYS A C 1
ATOM 1380 O O . LYS A 1 173 ? -42.278 21.913 -0.801 1.00 21.41 173 LYS A O 1
ATOM 1386 N N . VAL A 1 174 ? -41.413 23.819 -1.640 1.00 19.93 174 VAL A N 1
ATOM 1387 C CA . VAL A 1 174 ? -40.337 23.874 -0.638 1.00 19.76 174 VAL A CA 1
ATOM 1388 C C . VAL A 1 174 ? -40.951 24.045 0.746 1.00 20.99 174 VAL A C 1
ATOM 1389 O O . VAL A 1 174 ? -41.833 24.907 0.930 1.00 19.36 174 VAL A O 1
ATOM 1393 N N . PRO A 1 175 ? -40.555 23.263 1.745 1.00 18.87 175 PRO A N 1
ATOM 1394 C CA . PRO A 1 175 ? -41.205 23.375 3.056 1.00 18.68 175 PRO A CA 1
ATOM 1395 C C . PRO A 1 175 ? -40.854 24.675 3.757 1.00 17.85 175 PRO A C 1
ATOM 1396 O O . PRO A 1 175 ? -39.800 25.276 3.527 1.00 20.55 175 PRO A O 1
ATOM 1400 N N . GLN A 1 176 ? -41.787 25.131 4.586 1.00 18.62 176 GLN A N 1
ATOM 1401 C CA . GLN A 1 176 ? -41.552 26.191 5.560 1.00 16.31 176 GLN A CA 1
ATOM 1402 C C . GLN A 1 176 ? -41.676 25.508 6.916 1.00 13.79 176 GLN A C 1
ATOM 1403 O O . GLN A 1 176 ? -42.786 25.228 7.375 1.00 17.68 176 GLN A O 1
ATOM 1409 N N . PHE A 1 177 ? -40.538 25.211 7.535 1.00 12.44 177 PHE A N 1
ATOM 1410 C CA . PHE A 1 177 ? -40.543 24.336 8.702 1.00 13.05 177 PHE A CA 1
ATOM 1411 C C . PHE A 1 177 ? -41.216 25.013 9.891 1.00 12.60 177 PHE A C 1
ATOM 1412 O O . PHE A 1 177 ? -40.865 26.136 10.264 1.00 16.18 177 PHE A O 1
ATOM 1420 N N . LYS A 1 178 ? -42.193 24.325 10.474 1.00 12.21 178 LYS A N 1
ATOM 1421 C CA . LYS A 1 178 ? -42.939 24.837 11.614 1.00 13.82 178 LYS A CA 1
ATOM 1422 C C . LYS A 1 178 ? -42.671 24.044 12.881 1.00 13.93 178 LYS A C 1
ATOM 1423 O O . LYS A 1 178 ? -43.314 24.300 13.900 1.00 14.54 178 LYS A O 1
ATOM 1429 N N . SER A 1 179 ? -41.757 23.081 12.841 1.00 12.27 179 SER A N 1
ATOM 1430 C CA . SER A 1 179 ? -41.428 22.295 14.017 1.00 10.98 179 SER A CA 1
ATOM 1431 C C . SER A 1 179 ? -40.073 21.644 13.799 1.00 10.47 179 SER A C 1
ATOM 1432 O O . SER A 1 179 ? -39.645 21.425 12.658 1.00 10.65 179 SER A O 1
ATOM 1435 N N . VAL A 1 180 ? -39.394 21.360 14.909 1.00 10.45 180 VAL A N 1
ATOM 1436 C CA . VAL A 1 180 ? -38.127 20.645 14.827 1.00 11.33 180 VAL A CA 1
ATOM 1437 C C . VAL A 1 180 ? -38.350 19.230 14.298 1.00 11.42 180 VAL A C 1
ATOM 1438 O O . VAL A 1 180 ? -37.538 18.714 13.520 1.00 11.17 180 VAL A O 1
ATOM 1442 N N . GLU A 1 181 ? -39.467 18.595 14.672 1.00 10.62 181 GLU A N 1
ATOM 1443 C CA . GLU A 1 181 ? -39.802 17.273 14.153 1.00 12.16 181 GLU A CA 1
ATOM 1444 C C . GLU A 1 181 ? -39.874 17.266 12.632 1.00 11.79 181 GLU A C 1
A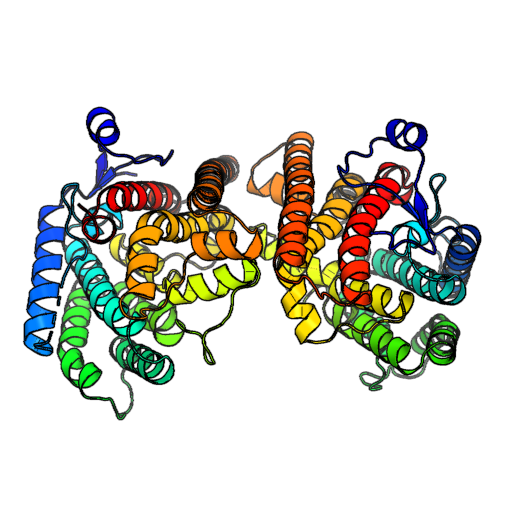TOM 1445 O O . GLU A 1 181 ? -39.283 16.397 11.974 1.00 12.17 181 GLU A O 1
ATOM 1451 N N . GLU A 1 182 ? -40.639 18.191 12.053 1.00 11.96 182 GLU A N 1
ATOM 1452 C CA . GLU A 1 182 ? -40.760 18.261 10.605 1.00 12.66 182 GLU A CA 1
ATOM 1453 C C . GLU A 1 182 ? -39.413 18.563 9.973 1.00 10.24 182 GLU A C 1
ATOM 1454 O O . GLU A 1 182 ? -39.044 17.951 8.961 1.00 10.76 182 GLU A O 1
ATOM 1460 N N . TYR A 1 183 ? -38.670 19.511 10.551 1.00 10.24 183 TYR A N 1
ATOM 1461 C CA . TYR A 1 183 ? -37.338 19.826 10.047 1.00 9.38 183 TYR A CA 1
ATOM 1462 C C . TYR A 1 183 ? -36.458 18.586 9.999 1.00 9.55 183 TYR A C 1
ATOM 1463 O O . TYR A 1 183 ? -35.817 18.305 8.978 1.00 9.24 183 TYR A O 1
ATOM 1472 N N . GLN A 1 184 ? -36.422 17.822 11.093 1.00 9.04 184 GLN A N 1
ATOM 1473 C CA . GLN A 1 184 ? -35.475 16.723 11.180 1.00 9.28 184 GLN A CA 1
ATOM 1474 C C . GLN A 1 184 ? -35.794 15.616 10.182 1.00 9.57 184 GLN A C 1
ATOM 1475 O O . GLN A 1 184 ? -34.874 14.982 9.645 1.00 10.18 184 GLN A O 1
ATOM 1481 N N . ALA A 1 185 ? -37.075 15.351 9.923 1.00 9.32 185 ALA A N 1
ATOM 1482 C CA . ALA A 1 185 ? -37.413 14.344 8.919 1.00 11.20 185 ALA A CA 1
ATOM 1483 C C . ALA A 1 185 ? -36.864 14.738 7.553 1.00 10.09 185 ALA A C 1
ATOM 1484 O O . ALA A 1 185 ? -36.268 13.918 6.845 1.00 11.59 185 ALA A O 1
ATOM 1486 N N . TYR A 1 186 ? -37.041 16.004 7.176 1.00 9.02 186 TYR A N 1
ATOM 1487 C CA . TYR A 1 186 ? -36.499 16.502 5.918 1.00 9.29 186 TYR A CA 1
ATOM 1488 C C . TYR A 1 186 ? -34.977 16.512 5.941 1.00 9.24 186 TYR A C 1
ATOM 1489 O O . TYR A 1 186 ? -34.324 16.134 4.950 1.00 9.70 186 TYR A O 1
ATOM 1498 N N . ARG A 1 187 ? -34.396 16.955 7.061 1.00 8.48 187 ARG A N 1
ATOM 1499 C CA . ARG A 1 187 ? -32.953 17.128 7.131 1.00 8.62 187 ARG A CA 1
ATOM 1500 C C . ARG A 1 187 ? -32.226 15.791 7.084 1.00 8.79 187 ARG A C 1
ATOM 1501 O O . ARG A 1 187 ? -31.141 15.697 6.508 1.00 8.85 187 ARG A O 1
ATOM 1509 N N . ARG A 1 188 ? -32.795 14.739 7.671 1.00 8.37 188 ARG A N 1
ATOM 1510 C CA . ARG A 1 188 ? -32.152 13.431 7.553 1.00 9.74 188 ARG A CA 1
ATOM 1511 C C . ARG A 1 188 ? -31.941 13.061 6.086 1.00 8.97 188 ARG A C 1
ATOM 1512 O O . ARG A 1 188 ? -30.866 12.573 5.702 1.00 9.69 188 ARG A O 1
ATOM 1520 N N . ASP A 1 189 ? -32.952 13.310 5.245 1.00 8.98 189 ASP A N 1
ATOM 1521 C CA . ASP A 1 189 ? -32.844 13.052 3.809 1.00 8.39 189 ASP A CA 1
ATOM 1522 C C . ASP A 1 189 ? -31.824 13.985 3.159 1.00 8.99 189 ASP A C 1
ATOM 1523 O O . ASP A 1 189 ? -30.971 13.546 2.384 1.00 9.44 189 ASP A O 1
ATOM 1528 N N . ASP A 1 190 ? -31.924 15.286 3.447 1.00 8.16 190 ASP A N 1
ATOM 1529 C CA . ASP A 1 190 ? -31.081 16.291 2.803 1.00 9.21 190 ASP A CA 1
ATOM 1530 C C . ASP A 1 190 ? -29.615 16.145 3.194 1.00 8.66 190 ASP A C 1
ATOM 1531 O O . ASP A 1 190 ? -28.725 16.433 2.388 1.00 9.14 190 ASP A O 1
ATOM 1536 N N . PHE A 1 191 ? -29.348 15.710 4.426 1.00 8.33 191 PHE A N 1
ATOM 1537 C CA . PHE A 1 191 ? -27.994 15.449 4.905 1.00 7.80 191 PHE A CA 1
ATOM 1538 C C . PHE A 1 191 ? -27.450 14.132 4.379 1.00 8.45 191 PHE A C 1
ATOM 1539 O O . PHE A 1 191 ? -26.233 13.940 4.353 1.00 10.32 191 PHE A O 1
ATOM 1547 N N . GLY A 1 192 ? -28.317 13.204 4.008 1.00 7.87 192 GLY A N 1
ATOM 1548 C CA . GLY A 1 192 ? -27.843 11.907 3.582 1.00 9.45 192 GLY A CA 1
ATOM 1549 C C . GLY A 1 192 ? -27.361 11.029 4.724 1.00 8.24 192 GLY A C 1
ATOM 1550 O O . GLY A 1 192 ? -26.426 10.245 4.534 1.00 9.17 192 GLY A O 1
ATOM 1551 N N . ILE A 1 193 ? -27.969 11.134 5.914 1.00 8.44 193 ILE A N 1
ATOM 1552 C CA . ILE A 1 193 ? -27.506 10.363 7.069 1.00 9.35 193 ILE A CA 1
ATOM 1553 C C . ILE A 1 193 ? -27.544 8.860 6.796 1.00 8.90 193 ILE A C 1
ATOM 1554 O O . ILE A 1 193 ? -26.672 8.111 7.259 1.00 9.34 193 ILE A O 1
ATOM 1559 N N . ARG A 1 194 ? -28.532 8.397 6.031 1.00 10.00 194 ARG A N 1
ATOM 1560 C CA . ARG A 1 194 ? -28.662 6.983 5.716 1.00 9.90 194 ARG A CA 1
ATOM 1561 C C . ARG A 1 194 ? -27.682 6.526 4.644 1.00 10.59 194 ARG A C 1
ATOM 1562 O O . ARG A 1 194 ? -27.564 5.313 4.413 1.00 11.64 194 ARG A O 1
ATOM 1570 N N . ALA A 1 195 ? -26.986 7.455 3.986 1.00 9.87 195 ALA A N 1
ATOM 1571 C CA . ALA A 1 195 ? -25.836 7.118 3.154 1.00 9.50 195 ALA A CA 1
ATOM 1572 C C . ALA A 1 195 ? -24.528 7.192 3.935 1.00 9.91 195 ALA A C 1
ATOM 1573 O O . ALA A 1 195 ? -23.594 6.426 3.660 1.00 10.33 195 ALA A O 1
ATOM 1575 N N . PHE A 1 196 ? -24.449 8.077 4.930 1.00 9.56 196 PHE A N 1
ATOM 1576 C CA . PHE A 1 196 ? -23.200 8.271 5.655 1.00 9.22 196 PHE A CA 1
ATOM 1577 C C . PHE A 1 196 ? -22.823 7.039 6.473 1.00 9.14 196 PHE A C 1
ATOM 1578 O O . PHE A 1 196 ? -21.681 6.576 6.405 1.00 9.68 196 PHE A O 1
ATOM 1586 N N . TRP A 1 197 ? -23.750 6.490 7.259 1.00 8.84 197 TRP A N 1
ATOM 1587 C CA . TRP A 1 197 ? -23.353 5.341 8.072 1.00 10.39 197 TRP A CA 1
ATOM 1588 C C . TRP A 1 197 ? -22.934 4.149 7.223 1.00 10.00 197 TRP A C 1
ATOM 1589 O O . TRP A 1 197 ? -21.941 3.494 7.584 1.00 9.70 197 TRP A O 1
ATOM 1600 N N . PRO A 1 198 ? -23.583 3.837 6.095 1.00 9.57 198 PRO A N 1
ATOM 1601 C CA . PRO A 1 198 ? -23.046 2.784 5.214 1.00 9.73 198 PRO A CA 1
ATOM 1602 C C . PRO A 1 198 ? -21.648 3.061 4.699 1.00 10.03 198 PRO A C 1
ATOM 1603 O O . PRO A 1 198 ? -20.870 2.111 4.523 1.00 10.53 198 PRO A O 1
ATOM 1607 N N . MET A 1 199 ? -21.294 4.324 4.445 1.00 9.89 199 MET A N 1
ATOM 1608 C CA . MET A 1 199 ? -19.900 4.619 4.125 1.00 10.18 199 MET A CA 1
ATOM 1609 C C . MET A 1 199 ? -18.960 4.288 5.267 1.00 9.73 199 MET A C 1
ATOM 1610 O O . MET A 1 199 ? -17.851 3.790 5.032 1.00 10.50 199 MET A O 1
ATOM 1615 N N . VAL A 1 200 ? -19.369 4.572 6.507 1.00 9.47 200 VAL A N 1
ATOM 1616 C CA . VAL A 1 200 ? -18.551 4.187 7.656 1.00 9.90 200 VAL A CA 1
ATOM 1617 C C . VAL A 1 200 ? -18.464 2.669 7.762 1.00 9.79 200 VAL A C 1
ATOM 1618 O O . VAL A 1 200 ? -17.391 2.117 8.041 1.00 10.94 200 VAL A O 1
ATOM 1622 N N . GLU A 1 201 ? -19.574 1.966 7.510 1.00 9.15 201 GLU A N 1
ATOM 1623 C CA . GLU A 1 201 ? -19.544 0.505 7.515 1.00 11.50 201 GLU A CA 1
ATOM 1624 C C . GLU A 1 201 ? -18.559 -0.020 6.482 1.00 11.28 201 GLU A C 1
ATOM 1625 O O . GLU A 1 201 ? -17.772 -0.937 6.760 1.00 11.73 201 GLU A O 1
ATOM 1631 N N . PHE A 1 202 ? -18.608 0.531 5.270 1.00 10.46 202 PHE A N 1
ATOM 1632 C CA . PHE A 1 202 ? -17.626 0.158 4.258 1.00 10.47 202 PHE A CA 1
ATOM 1633 C C . PHE A 1 202 ? -16.211 0.447 4.752 1.00 10.24 202 PHE A C 1
ATOM 1634 O O . PHE A 1 202 ? -15.317 -0.401 4.654 1.00 11.08 202 PHE A O 1
ATOM 1642 N N . GLY A 1 203 ? -15.988 1.645 5.294 1.00 10.89 203 GLY A N 1
ATOM 1643 C CA . GLY A 1 203 ? -14.645 2.021 5.717 1.00 11.56 203 GLY A CA 1
ATOM 1644 C C . GLY A 1 203 ? -14.085 1.106 6.791 1.00 11.21 203 GLY A C 1
ATOM 1645 O O . GLY A 1 203 ? -12.891 0.787 6.792 1.00 12.82 203 GLY A O 1
ATOM 1646 N N . MET A 1 204 ? -14.934 0.672 7.708 1.00 10.84 204 MET A N 1
ATOM 1647 C CA . MET A 1 204 ? -14.543 -0.209 8.810 1.00 11.74 204 MET A CA 1
ATOM 1648 C C . MET A 1 204 ? -14.740 -1.688 8.517 1.00 13.92 204 MET A C 1
ATOM 1649 O O . MET A 1 204 ? -14.548 -2.514 9.420 1.00 14.02 204 MET A O 1
ATOM 1654 N N . ALA A 1 205 ? -15.109 -2.030 7.285 1.00 13.21 205 ALA A N 1
ATOM 1655 C CA . ALA A 1 205 ? -15.252 -3.413 6.841 1.00 13.17 205 ALA A CA 1
ATOM 1656 C C . ALA A 1 205 ? -16.170 -4.208 7.766 1.00 16.74 205 ALA A C 1
ATOM 1657 O O . ALA A 1 205 ? -15.865 -5.330 8.179 1.00 17.52 205 ALA A O 1
ATOM 1659 N N . MET A 1 206 ? -17.310 -3.613 8.104 1.00 12.97 206 MET A N 1
ATOM 1660 C CA . MET A 1 206 ? -18.246 -4.280 9.000 1.00 15.05 206 MET A CA 1
ATOM 1661 C C . MET A 1 206 ? -19.668 -3.910 8.627 1.00 16.00 206 MET A C 1
ATOM 1662 O O . MET A 1 206 ? -20.006 -2.728 8.537 1.00 18.32 206 MET A O 1
ATOM 1667 N N . ARG A 1 207 ? -20.489 -4.924 8.388 1.00 15.73 207 ARG A N 1
ATOM 1668 C CA . ARG A 1 207 ? -21.901 -4.735 8.102 1.00 17.05 207 ARG A CA 1
ATOM 1669 C C . ARG A 1 207 ? -22.695 -4.953 9.383 1.00 18.20 207 ARG A C 1
ATOM 1670 O O . ARG A 1 207 ? -22.669 -6.048 9.959 1.00 20.07 207 ARG A O 1
ATOM 1678 N N . LEU A 1 208 ? -23.414 -3.927 9.813 1.00 16.20 208 LEU A N 1
ATOM 1679 C CA . LEU A 1 208 ? -24.262 -4.057 10.987 1.00 16.60 208 LEU A CA 1
ATOM 1680 C C . LEU A 1 208 ? -25.481 -4.902 10.639 1.00 20.48 208 LEU A C 1
ATOM 1681 O O . LEU A 1 208 ? -26.198 -4.612 9.678 1.00 17.92 208 LEU A O 1
ATOM 1686 N N . SER A 1 209 ? -25.723 -5.946 11.424 1.00 19.09 209 SER A N 1
ATOM 1687 C CA . SER A 1 209 ? -26.906 -6.761 11.197 1.00 20.67 209 SER A CA 1
ATOM 1688 C C . SER A 1 209 ? -28.159 -6.025 11.674 1.00 18.83 209 SER A C 1
ATOM 1689 O O . SER A 1 209 ? -28.094 -5.000 12.359 1.00 18.84 209 SER A O 1
ATOM 1692 N N . ASP A 1 210 ? -29.324 -6.553 11.292 1.00 22.17 210 ASP A N 1
ATOM 1693 C CA . ASP A 1 210 ? -30.576 -5.989 11.793 1.00 23.98 210 ASP A CA 1
ATOM 1694 C C . ASP A 1 210 ? -30.625 -6.034 13.314 1.00 21.41 210 ASP A C 1
ATOM 1695 O O . ASP A 1 210 ? -31.096 -5.090 13.962 1.00 22.63 210 ASP A O 1
ATOM 1700 N N . GLU A 1 211 ? -30.112 -7.110 13.901 1.00 20.09 211 GLU A N 1
ATOM 1701 C CA . GLU A 1 211 ? -30.089 -7.230 15.356 1.00 21.25 211 GLU A CA 1
ATOM 1702 C C . GLU A 1 211 ? -29.196 -6.140 15.947 1.00 18.67 211 GLU A C 1
ATOM 1703 O O . GLU A 1 211 ? -29.562 -5.471 16.914 1.00 18.73 211 GLU A O 1
ATOM 1709 N N . ASP A 1 212 ? -28.022 -5.976 15.348 1.00 17.35 212 ASP A N 1
ATOM 1710 C CA . ASP A 1 212 ? -27.038 -4.978 15.757 1.00 17.12 212 ASP A CA 1
ATOM 1711 C C . ASP A 1 212 ? -27.674 -3.579 15.721 1.00 15.22 212 ASP A C 1
ATOM 1712 O O . ASP A 1 212 ? -27.494 -2.836 16.615 1.00 16.01 212 ASP A O 1
ATOM 1717 N N . LYS A 1 213 ? -28.471 -3.313 14.709 1.00 15.69 213 LYS A N 1
ATOM 1718 C CA . LYS A 1 213 ? -29.049 -1.981 14.574 1.00 16.31 213 LYS A CA 1
ATOM 1719 C C . LYS A 1 213 ? -30.083 -1.715 15.655 1.00 16.95 213 LYS A C 1
ATOM 1720 O O . LYS A 1 213 ? -30.166 -0.598 16.180 1.00 16.70 213 LYS A O 1
ATOM 1726 N N . LYS A 1 214 ? -30.877 -2.729 16.006 1.00 16.49 214 LYS A N 1
ATOM 1727 C CA . LYS A 1 214 ? -31.830 -2.577 17.098 1.00 17.42 214 LYS A CA 1
ATOM 1728 C C . LYS A 1 214 ? -31.108 -2.358 18.418 1.00 17.70 214 LYS A C 1
ATOM 1729 O O . LYS A 1 214 ? -31.527 -1.532 19.240 1.00 20.00 214 LYS A O 1
ATOM 1735 N N . LEU A 1 215 ? -29.999 -3.072 18.628 1.00 16.23 215 LEU A N 1
ATOM 1736 C CA . LEU A 1 215 ? -29.257 -2.939 19.875 1.00 16.49 215 LEU A CA 1
ATOM 1737 C C . LEU A 1 215 ? -28.679 -1.536 20.041 1.00 14.33 215 LEU A C 1
ATOM 1738 O O . LEU A 1 215 ? -28.656 -0.996 21.152 1.00 15.05 215 LEU A O 1
ATOM 1743 N N . ILE A 1 216 ? -28.194 -0.931 18.949 1.00 14.09 216 ILE A N 1
ATOM 1744 C CA . ILE A 1 216 ? -27.547 0.377 19.030 1.00 12.47 216 ILE A CA 1
ATOM 1745 C C . ILE A 1 216 ? -28.503 1.530 18.766 1.00 12.08 216 ILE A C 1
ATOM 1746 O O . ILE A 1 216 ? -28.088 2.691 18.851 1.00 11.91 216 ILE A O 1
ATOM 1751 N N . GLU A 1 217 ? -29.763 1.252 18.448 1.00 11.46 217 GLU A N 1
ATOM 1752 C CA . GLU A 1 217 ? -30.746 2.321 18.279 1.00 12.36 217 GLU A CA 1
ATOM 1753 C C . GLU A 1 217 ? -30.743 3.358 19.394 1.00 12.34 217 GLU A C 1
ATOM 1754 O O . GLU A 1 217 ? -30.855 4.557 19.079 1.00 11.56 217 GLU A O 1
ATOM 1760 N N . PRO A 1 218 ? -30.609 3.003 20.674 1.00 11.07 218 PRO A N 1
ATOM 1761 C CA . PRO A 1 218 ? -30.601 4.054 21.701 1.00 11.39 218 PRO A CA 1
ATOM 1762 C C . PRO A 1 218 ? -29.401 4.971 21.611 1.00 11.03 218 PRO A C 1
ATOM 1763 O O . PRO A 1 218 ? -29.489 6.126 22.045 1.00 10.72 218 PRO A O 1
ATOM 1767 N N . VAL A 1 219 ? -28.271 4.475 21.095 1.00 10.89 219 VAL A N 1
ATOM 1768 C CA . VAL A 1 219 ? -27.090 5.310 20.895 1.00 10.58 219 VAL A CA 1
ATOM 1769 C C . VAL A 1 219 ? -27.230 6.157 19.637 1.00 9.43 219 VAL A C 1
ATOM 1770 O O . VAL A 1 219 ? -26.861 7.339 19.624 1.00 10.18 219 VAL A O 1
ATOM 1774 N N . MET A 1 220 ? -27.752 5.569 18.560 1.00 10.06 220 MET A N 1
ATOM 1775 C CA . MET A 1 220 ? -27.872 6.305 17.305 1.00 9.88 220 MET A CA 1
ATOM 1776 C C . MET A 1 220 ? -28.908 7.419 17.386 1.00 8.99 220 MET A C 1
ATOM 1777 O O . MET A 1 220 ? -28.828 8.377 16.608 1.00 10.38 220 MET A O 1
ATOM 1782 N N . GLU A 1 221 ? -29.871 7.338 18.314 1.00 9.80 221 GLU A N 1
ATOM 1783 C CA . GLU A 1 221 ? -30.846 8.420 18.452 1.00 9.87 221 GLU A CA 1
ATOM 1784 C C . GLU A 1 221 ? -30.184 9.762 18.735 1.00 9.80 221 GLU A C 1
ATOM 1785 O O . GLU A 1 221 ? -30.349 10.699 17.929 1.00 10.58 221 GLU A O 1
ATOM 1791 N N . PRO A 1 222 ? -29.418 9.935 19.816 1.00 8.73 222 PRO A N 1
ATOM 1792 C CA . PRO A 1 222 ? -28.757 11.230 20.017 1.00 10.28 222 PRO A CA 1
ATOM 1793 C C . PRO A 1 222 ? -27.654 11.486 19.012 1.00 9.17 222 PRO A C 1
ATOM 1794 O O . PRO A 1 222 ? -27.420 12.646 18.651 1.00 9.80 222 PRO A O 1
ATOM 1798 N N . ILE A 1 223 ? -26.959 10.438 18.568 1.00 8.81 223 ILE A N 1
ATOM 1799 C CA . ILE A 1 223 ? -25.826 10.605 17.652 1.00 8.71 223 ILE A CA 1
ATOM 1800 C C . ILE A 1 223 ? -26.268 11.216 16.326 1.00 9.06 223 ILE A C 1
ATOM 1801 O O . ILE A 1 223 ? -25.618 12.131 15.805 1.00 9.04 223 ILE A O 1
ATOM 1806 N N . ASP A 1 224 ? -27.370 10.732 15.760 1.00 8.77 224 ASP A N 1
ATOM 1807 C CA . ASP A 1 224 ? -27.782 11.251 14.459 1.00 8.94 224 ASP A CA 1
ATOM 1808 C C . ASP A 1 224 ? -28.178 12.716 14.551 1.00 9.90 224 ASP A C 1
ATOM 1809 O O . ASP A 1 224 ? -27.832 13.522 13.674 1.00 10.30 224 ASP A O 1
ATOM 1814 N N . LYS A 1 225 ? -28.930 13.079 15.586 1.00 9.86 225 LYS A N 1
ATOM 1815 C CA . LYS A 1 225 ? -29.262 14.484 15.781 1.00 10.26 225 LYS A CA 1
ATOM 1816 C C . LYS A 1 225 ? -28.005 15.305 15.993 1.00 9.54 225 LYS A C 1
ATOM 1817 O O . LYS A 1 225 ? -27.865 16.399 15.433 1.00 10.64 225 LYS A O 1
ATOM 1823 N N . ALA A 1 226 ? -27.074 14.803 16.805 1.00 8.96 226 ALA A N 1
ATOM 1824 C CA . ALA A 1 226 ? -25.875 15.577 17.091 1.00 8.90 226 ALA A CA 1
ATOM 1825 C C . ALA A 1 226 ? -25.039 15.797 15.838 1.00 9.04 226 ALA A C 1
ATOM 1826 O O . ALA A 1 226 ? -24.536 16.904 15.610 1.00 10.03 226 ALA A O 1
ATOM 1828 N N . ILE A 1 227 ? -24.839 14.761 15.032 1.00 8.78 227 ILE A N 1
ATOM 1829 C CA . ILE A 1 227 ? -23.955 14.954 13.885 1.00 9.77 227 ILE A CA 1
ATOM 1830 C C . ILE A 1 227 ? -24.545 15.960 12.903 1.00 9.66 227 ILE A C 1
ATOM 1831 O O . ILE A 1 227 ? -23.824 16.798 12.349 1.00 9.46 227 ILE A O 1
ATOM 1836 N N . ILE A 1 228 ? -25.863 15.921 12.718 1.00 8.91 228 ILE A N 1
ATOM 1837 C CA . ILE A 1 228 ? -26.530 16.811 11.778 1.00 9.88 228 ILE A CA 1
ATOM 1838 C C . ILE A 1 228 ? -26.585 18.224 12.333 1.00 8.65 228 ILE A C 1
ATOM 1839 O O . ILE A 1 228 ? -26.233 19.189 11.645 1.00 8.74 228 ILE A O 1
ATOM 1844 N N . TRP A 1 229 ? -26.997 18.369 13.596 1.00 8.14 229 TRP A N 1
ATOM 1845 C CA . TRP A 1 229 ? -27.137 19.702 14.166 1.00 8.41 229 TRP A CA 1
ATOM 1846 C C . TRP A 1 229 ? -25.789 20.350 14.437 1.00 9.06 229 TRP A C 1
ATOM 1847 O O . TRP A 1 229 ? -25.719 21.582 14.514 1.00 9.29 229 TRP A O 1
ATOM 1858 N N . THR A 1 230 ? -24.723 19.554 14.571 1.00 8.00 230 THR A N 1
ATOM 1859 C CA . THR A 1 230 ? -23.382 20.119 14.660 1.00 9.50 230 THR A CA 1
ATOM 1860 C C . THR A 1 230 ? -23.015 20.820 13.361 1.00 8.46 230 THR A C 1
ATOM 1861 O O . THR A 1 230 ? -22.547 21.965 13.365 1.00 9.32 230 THR A O 1
ATOM 1865 N N . ASN A 1 231 ? -23.239 20.156 12.222 1.00 8.51 231 ASN A N 1
ATOM 1866 C CA . ASN A 1 231 ? -23.049 20.856 10.962 1.00 8.61 231 ASN A CA 1
ATOM 1867 C C . ASN A 1 231 ? -23.920 22.100 10.912 1.00 8.22 231 ASN A C 1
ATOM 1868 O O . ASN A 1 231 ? -23.457 23.165 10.494 1.00 8.54 231 ASN A O 1
ATOM 1873 N N . ASP A 1 232 ? -25.194 21.985 11.307 1.00 8.30 232 ASP A N 1
ATOM 1874 C CA . ASP A 1 232 ? -26.077 23.148 11.205 1.00 8.87 232 ASP A CA 1
ATOM 1875 C C . ASP A 1 232 ? -25.512 24.319 12.004 1.00 8.95 232 ASP A C 1
ATOM 1876 O O . ASP A 1 232 ? -25.486 25.460 11.524 1.00 9.51 232 ASP A O 1
ATOM 1881 N N . TYR A 1 233 ? -25.054 24.046 13.230 1.00 8.95 233 TYR A N 1
ATOM 1882 C CA . TYR A 1 233 ? -24.537 25.110 14.083 1.00 9.20 233 TYR A CA 1
ATOM 1883 C C . TYR A 1 233 ? -23.410 25.866 13.399 1.00 9.39 233 TYR A C 1
ATOM 1884 O O . TYR A 1 233 ? -23.428 27.103 13.321 1.00 10.40 233 TYR A O 1
ATOM 1893 N N . TRP A 1 234 ? -22.426 25.140 12.878 1.00 9.14 234 TRP A N 1
ATOM 1894 C CA . TRP A 1 234 ? -21.248 25.793 12.321 1.00 10.31 234 TRP A CA 1
ATOM 1895 C C . TRP A 1 234 ? -21.470 26.346 10.922 1.00 9.58 234 TRP A C 1
ATOM 1896 O O . TRP A 1 234 ? -20.768 27.283 10.527 1.00 10.25 234 TRP A O 1
ATOM 1907 N N . SER A 1 235 ? -22.431 25.809 10.170 1.00 9.28 235 SER A N 1
ATOM 1908 C CA . SER A 1 235 ? -22.657 26.262 8.803 1.00 9.28 235 SER A CA 1
ATOM 1909 C C . SER A 1 235 ? -23.771 27.295 8.679 1.00 9.01 235 SER A C 1
ATOM 1910 O O . SER A 1 235 ? -24.035 27.765 7.568 1.00 10.27 235 SER A O 1
ATOM 1913 N N . PHE A 1 236 ? -24.384 27.711 9.792 1.00 9.05 236 PHE A N 1
ATOM 1914 C CA . PHE A 1 236 ? -25.493 28.662 9.715 1.00 9.07 236 PHE A CA 1
ATOM 1915 C C . PHE A 1 236 ? -25.090 29.959 9.017 1.00 9.32 236 PHE A C 1
ATOM 1916 O O . PHE A 1 236 ? -25.818 30.452 8.150 1.00 9.50 236 PHE A O 1
ATOM 1924 N N . ASP A 1 237 ? -23.950 30.552 9.395 1.00 9.65 237 ASP A N 1
ATOM 1925 C CA . ASP A 1 237 ? -23.614 31.869 8.841 1.00 13.01 237 ASP A CA 1
ATOM 1926 C C . ASP A 1 237 ? -23.579 31.838 7.319 1.00 13.20 237 ASP A C 1
ATOM 1927 O O . ASP A 1 237 ? -24.148 32.711 6.656 1.00 12.57 237 ASP A O 1
ATOM 1932 N N . ARG A 1 238 ? -22.896 30.841 6.748 1.00 11.64 238 ARG A N 1
ATOM 1933 C CA . ARG A 1 238 ? -22.802 30.733 5.294 1.00 12.39 238 ARG A CA 1
ATOM 1934 C C . ARG A 1 238 ? -24.167 30.493 4.675 1.00 11.88 238 ARG A C 1
ATOM 1935 O O . ARG A 1 238 ? -24.528 31.114 3.668 1.00 12.40 238 ARG A O 1
ATOM 1943 N N . GLU A 1 239 ? -24.931 29.567 5.252 1.00 11.33 239 GLU A N 1
ATOM 1944 C CA . GLU A 1 239 ? -26.214 29.196 4.679 1.00 10.27 239 GLU A CA 1
ATOM 1945 C C . GLU A 1 239 ? -27.206 30.347 4.756 1.00 10.27 239 GLU A C 1
ATOM 1946 O O . GLU A 1 239 ? -27.987 30.561 3.820 1.00 11.01 239 GLU A O 1
ATOM 1952 N N . TYR A 1 240 ? -27.178 31.098 5.859 1.00 10.12 240 TYR A N 1
ATOM 1953 C CA . TYR A 1 240 ? -28.052 32.257 6.009 1.00 9.51 240 TYR A CA 1
ATOM 1954 C C . TYR A 1 240 ? -27.729 33.303 4.947 1.00 11.57 240 TYR A C 1
ATOM 1955 O O . TYR A 1 240 ? -28.619 33.785 4.240 1.00 11.59 240 TYR A O 1
ATOM 1964 N N . HIS A 1 241 ? -26.443 33.620 4.789 1.00 10.97 241 HIS A N 1
ATOM 1965 C CA . HIS A 1 241 ? -26.023 34.544 3.736 1.00 11.70 241 HIS A CA 1
ATOM 1966 C C . HIS A 1 241 ? -26.472 34.072 2.358 1.00 12.85 241 HIS A C 1
ATOM 1967 O O . HIS A 1 241 ? -26.999 34.861 1.564 1.00 13.95 241 HIS A O 1
ATOM 1974 N N . GLU A 1 242 ? -26.235 32.798 2.033 1.00 13.24 242 GLU A N 1
ATOM 1975 C CA . GLU A 1 242 ? -26.597 32.323 0.704 1.00 12.99 242 GLU A CA 1
ATOM 1976 C C . GLU A 1 242 ? -28.096 32.411 0.471 1.00 14.11 242 GLU A C 1
ATOM 1977 O O . GLU A 1 242 ? -28.543 32.711 -0.644 1.00 14.68 242 GLU A O 1
ATOM 1983 N N . SER A 1 243 ? -28.894 32.159 1.507 1.00 11.77 243 SER A N 1
ATOM 1984 C CA . SER A 1 243 ? -30.339 32.199 1.328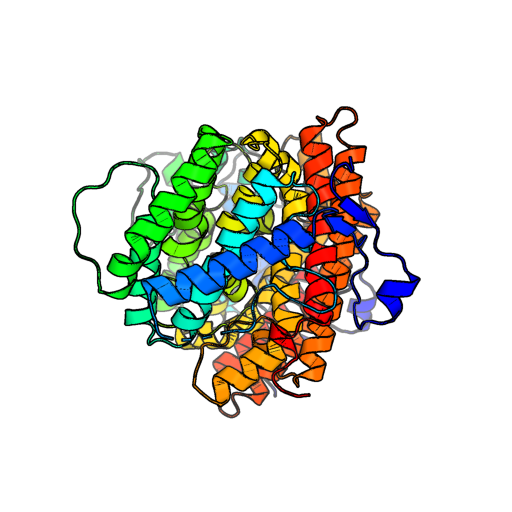 1.00 13.29 243 SER A CA 1
ATOM 1985 C C . SER A 1 243 ? -30.822 33.614 1.071 1.00 12.90 243 SER A C 1
ATOM 1986 O O . SER A 1 243 ? -31.781 33.808 0.315 1.00 13.89 243 SER A O 1
ATOM 1989 N N . ILE A 1 244 ? -30.162 34.601 1.678 1.00 11.89 244 ILE A N 1
ATOM 1990 C CA . ILE A 1 244 ? -30.576 35.988 1.531 1.00 12.84 244 ILE A CA 1
ATOM 1991 C C . ILE A 1 244 ? -30.074 36.556 0.214 1.00 13.02 244 ILE A C 1
ATOM 1992 O O . ILE A 1 244 ? -30.849 37.115 -0.575 1.00 13.42 244 ILE A O 1
ATOM 1997 N N . THR A 1 245 ? -28.770 36.415 -0.036 1.00 12.84 245 THR A N 1
ATOM 1998 C CA . THR A 1 245 ? -28.139 37.048 -1.189 1.00 14.23 245 THR A CA 1
ATOM 1999 C C . THR A 1 245 ? -28.474 36.322 -2.488 1.00 16.78 245 THR A C 1
ATOM 2000 O O . THR A 1 245 ? -28.632 36.960 -3.536 1.00 15.57 245 THR A O 1
ATOM 2004 N N . ASN A 1 246 ? -28.590 34.994 -2.449 1.00 13.11 246 ASN A N 1
ATOM 2005 C CA . ASN A 1 246 ? -28.749 34.203 -3.663 1.00 14.95 246 ASN A CA 1
ATOM 2006 C C . ASN A 1 246 ? -30.028 33.378 -3.721 1.00 17.20 246 ASN A C 1
ATOM 2007 O O . ASN A 1 246 ? -30.246 32.684 -4.718 1.00 16.88 246 ASN A O 1
ATOM 2012 N N . GLY A 1 247 ? -30.876 33.421 -2.695 1.00 15.71 247 GLY A N 1
ATOM 2013 C CA . GLY A 1 247 ? -32.149 32.732 -2.759 1.00 15.39 247 GLY A CA 1
ATOM 2014 C C . GLY A 1 247 ? -32.069 31.233 -2.617 1.00 14.34 247 GLY A C 1
ATOM 2015 O O . GLY A 1 247 ? -33.047 30.546 -2.925 1.00 16.38 247 GLY A O 1
ATOM 2016 N N . SER A 1 248 ? -30.935 30.703 -2.173 1.00 14.46 248 SER A N 1
ATOM 2017 C CA . SER A 1 248 ? -30.872 29.292 -1.829 1.00 13.84 248 SER A CA 1
ATOM 2018 C C . SER A 1 248 ? -31.844 28.978 -0.697 1.00 12.90 248 SER A C 1
ATOM 2019 O O . SER A 1 248 ? -32.241 29.844 0.088 1.00 13.66 248 SER A O 1
ATOM 2022 N N . ARG A 1 249 ? -32.233 27.716 -0.621 1.00 13.91 249 ARG A N 1
ATOM 2023 C CA . ARG A 1 249 ? -33.008 27.265 0.516 1.00 13.56 249 ARG A CA 1
ATOM 2024 C C . ARG A 1 249 ? -32.147 27.319 1.764 1.00 13.88 249 ARG A C 1
ATOM 2025 O O . ARG A 1 249 ? -30.921 27.187 1.711 1.00 13.28 249 ARG A O 1
ATOM 2033 N N . LEU A 1 250 ? -32.785 27.564 2.887 1.00 11.26 250 LEU A N 1
ATOM 2034 C CA . LEU A 1 250 ? -32.091 27.585 4.164 1.00 12.13 250 LEU A CA 1
ATOM 2035 C C . LEU A 1 250 ? -32.583 26.365 4.917 1.00 11.37 250 LEU A C 1
ATOM 2036 O O . LEU A 1 250 ? -33.759 26.289 5.283 1.00 14.01 250 LEU A O 1
ATOM 2041 N N . THR A 1 251 ? -31.689 25.395 5.109 1.00 10.42 251 THR A N 1
ATOM 2042 C CA . THR A 1 251 ? -32.012 24.124 5.754 1.00 10.41 251 THR A CA 1
ATOM 2043 C C . THR A 1 251 ? -31.084 24.009 6.962 1.00 8.02 251 THR A C 1
ATOM 2044 O O . THR A 1 251 ? -29.956 23.518 6.857 1.00 9.57 251 THR A O 1
ATOM 2048 N N . ASN A 1 252 ? -31.554 24.468 8.117 1.00 8.23 252 ASN A N 1
ATOM 2049 C CA . ASN A 1 252 ? -30.661 24.596 9.263 1.00 8.28 252 ASN A CA 1
ATOM 2050 C C . ASN A 1 252 ? -31.493 24.715 10.531 1.00 7.97 252 ASN A C 1
ATOM 2051 O O . ASN A 1 252 ? -32.382 25.573 10.605 1.00 8.65 252 ASN A O 1
ATOM 2056 N N . VAL A 1 253 ? -31.203 23.873 11.528 1.00 8.29 253 VAL A N 1
ATOM 2057 C CA . VAL A 1 253 ? -32.004 23.906 12.754 1.00 9.06 253 VAL A CA 1
ATOM 2058 C C . VAL A 1 253 ? -31.871 25.234 13.494 1.00 8.25 253 VAL A C 1
ATOM 2059 O O . VAL A 1 253 ? -32.801 25.636 14.205 1.00 9.48 253 VAL A O 1
ATOM 2063 N N . VAL A 1 254 ? -30.735 25.927 13.353 1.00 8.27 254 VAL A N 1
ATOM 2064 C CA . VAL A 1 254 ? -30.608 27.250 13.967 1.00 8.71 254 VAL A CA 1
ATOM 2065 C C . VAL A 1 254 ? -31.665 28.183 13.405 1.00 8.69 254 VAL A C 1
ATOM 2066 O O . VAL A 1 254 ? -32.270 28.981 14.139 1.00 9.38 254 VAL A O 1
ATOM 2070 N N . GLU A 1 255 ? -31.896 28.106 12.089 1.00 8.95 255 GLU A N 1
ATOM 2071 C CA . GLU A 1 255 ? -32.912 28.945 11.473 1.00 10.08 255 GLU A CA 1
ATOM 2072 C C . GLU A 1 255 ? -34.309 28.572 11.948 1.00 10.09 255 GLU A C 1
ATOM 2073 O O . GLU A 1 255 ? -35.138 29.459 12.208 1.00 10.17 255 GLU A O 1
ATOM 2079 N N . VAL A 1 256 ? -34.596 27.273 12.070 1.00 9.86 256 VAL A N 1
ATOM 2080 C CA . VAL A 1 256 ? -35.912 26.856 12.550 1.00 10.31 256 VAL A CA 1
ATOM 2081 C C . VAL A 1 256 ? -36.170 27.440 13.934 1.00 9.38 256 VAL A C 1
ATOM 2082 O O . VAL A 1 256 ? -37.229 28.020 14.194 1.00 9.93 256 VAL A O 1
ATOM 2086 N N . VAL A 1 257 ? -35.201 27.290 14.837 1.00 8.82 257 VAL A N 1
ATOM 2087 C CA . VAL A 1 257 ? -35.334 27.828 16.192 1.00 9.35 257 VAL A CA 1
ATOM 2088 C C . VAL A 1 257 ? -35.480 29.349 16.158 1.00 10.33 257 VAL A C 1
ATOM 2089 O O . VAL A 1 257 ? -36.314 29.929 16.875 1.00 10.13 257 VAL A O 1
ATOM 2093 N N . ARG A 1 258 ? -34.655 30.016 15.349 1.00 9.04 258 ARG A N 1
ATOM 2094 C CA . ARG A 1 258 ? -34.718 31.470 15.240 1.00 8.88 258 ARG A CA 1
ATOM 2095 C C . ARG A 1 258 ? -36.120 31.928 14.864 1.00 10.17 258 ARG A C 1
ATOM 2096 O O . ARG A 1 258 ? -36.645 32.889 15.446 1.00 10.83 258 ARG A O 1
ATOM 2104 N N . GLN A 1 259 ? -36.740 31.252 13.901 1.00 9.34 259 GLN A N 1
ATOM 2105 C CA . GLN A 1 259 ? -38.083 31.608 13.466 1.00 10.08 259 GLN A CA 1
ATOM 2106 C C . GLN A 1 259 ? -39.134 31.241 14.510 1.00 12.01 259 GLN A C 1
ATOM 2107 O O . GLN A 1 259 ? -39.865 32.109 14.997 1.00 12.27 259 GLN A O 1
ATOM 2113 N N . ILE A 1 260 ? -39.249 29.954 14.842 1.00 10.20 260 ILE A N 1
ATOM 2114 C CA . ILE A 1 260 ? -40.396 29.505 15.629 1.00 11.70 260 ILE A CA 1
ATOM 2115 C C . ILE A 1 260 ? -40.320 29.886 17.099 1.00 10.28 260 ILE A C 1
ATOM 2116 O O . ILE A 1 260 ? -41.331 29.773 17.803 1.00 10.98 260 ILE A O 1
ATOM 2121 N N . GLU A 1 261 ? -39.167 30.332 17.584 1.00 9.22 261 GLU A N 1
ATOM 2122 C CA . GLU A 1 261 ? -39.058 30.883 18.927 1.00 10.15 261 GLU A CA 1
ATOM 2123 C C . GLU A 1 261 ? -38.764 32.379 18.935 1.00 10.96 261 GLU A C 1
ATOM 2124 O O . GLU A 1 261 ? -38.527 32.955 19.999 1.00 11.63 261 GLU A O 1
ATOM 2130 N N . ASN A 1 262 ? -38.812 33.030 17.771 1.00 11.62 262 ASN A N 1
ATOM 2131 C CA . ASN A 1 262 ? -38.634 34.483 17.685 1.00 11.98 262 ASN A CA 1
ATOM 2132 C C . ASN A 1 262 ? -37.383 34.936 18.437 1.00 12.31 262 ASN A C 1
ATOM 2133 O O . ASN A 1 262 ? -37.419 35.818 19.302 1.00 13.22 262 ASN A O 1
ATOM 2138 N N . LYS A 1 263 ? -36.267 34.292 18.123 1.00 11.48 263 LYS A N 1
ATOM 2139 C CA . LYS A 1 263 ? -35.011 34.502 18.817 1.00 11.26 263 LYS A CA 1
ATOM 2140 C C . LYS A 1 263 ? -34.062 35.290 17.928 1.00 11.73 263 LYS A C 1
ATOM 2141 O O . LYS A 1 263 ? -34.177 35.263 16.695 1.00 12.15 263 LYS A O 1
ATOM 2147 N N . SER A 1 264 ? -33.119 35.987 18.555 1.00 11.35 264 SER A N 1
ATOM 2148 C CA . SER A 1 264 ? -32.010 36.534 17.792 1.00 11.54 264 SER A CA 1
ATOM 2149 C C . SER A 1 264 ? -31.149 35.393 17.266 1.00 11.25 264 SER A C 1
ATOM 2150 O O . SER A 1 264 ? -31.239 34.253 17.727 1.00 10.75 264 SER A O 1
ATOM 2153 N N . ILE A 1 265 ? -30.286 35.708 16.301 1.00 11.66 265 ILE A N 1
ATOM 2154 C CA . ILE A 1 265 ? -29.344 34.701 15.818 1.00 11.82 265 ILE A CA 1
ATOM 2155 C C . ILE A 1 265 ? -28.536 34.137 16.976 1.00 12.36 265 ILE A C 1
ATOM 2156 O O . ILE A 1 265 ? -28.400 32.916 17.132 1.00 11.82 265 ILE A O 1
ATOM 2161 N N . ASP A 1 266 ? -28.008 35.019 17.825 1.00 12.94 266 ASP A N 1
ATOM 2162 C CA . ASP A 1 266 ? -27.174 34.558 18.931 1.00 14.29 266 ASP A CA 1
ATOM 2163 C C . ASP A 1 266 ? -27.961 33.685 19.904 1.00 13.76 266 ASP A C 1
ATOM 2164 O O . ASP A 1 266 ? -27.438 32.682 20.401 1.00 13.24 266 ASP A O 1
ATOM 2169 N N . GLU A 1 267 ? -29.214 34.043 20.187 1.00 11.93 267 GLU A N 1
ATOM 2170 C CA . GLU A 1 267 ? -30.034 33.219 21.076 1.00 13.99 267 GLU A CA 1
ATOM 2171 C C . GLU A 1 267 ? -30.354 31.866 20.454 1.00 10.75 267 GLU A C 1
ATOM 2172 O O . GLU A 1 267 ? -30.381 30.847 21.153 1.00 10.81 267 GLU A O 1
ATOM 2178 N N . ALA A 1 268 ? -30.626 31.843 19.148 1.00 10.95 268 ALA A N 1
ATOM 2179 C CA . ALA A 1 268 ? -30.900 30.579 18.468 1.00 10.01 268 ALA A CA 1
ATOM 2180 C C . ALA A 1 268 ? -29.672 29.677 18.481 1.00 9.76 268 ALA A C 1
ATOM 2181 O O . ALA A 1 268 ? -29.778 28.480 18.755 1.00 10.25 268 ALA A O 1
ATOM 2183 N N . LYS A 1 269 ? -28.496 30.240 18.196 1.00 10.80 269 LYS A N 1
ATOM 2184 C CA . LYS A 1 269 ? -27.269 29.456 18.274 1.00 11.79 269 LYS A CA 1
ATOM 2185 C C . LYS A 1 269 ? -27.046 28.917 19.681 1.00 12.41 269 LYS A C 1
ATOM 2186 O O . LYS A 1 269 ? -26.670 27.750 19.860 1.00 12.37 269 LYS A O 1
ATOM 2192 N N . ALA A 1 270 ? -27.269 29.751 20.700 1.00 11.89 270 ALA A N 1
ATOM 2193 C CA . ALA A 1 270 ? -27.072 29.293 22.073 1.00 12.14 270 ALA A CA 1
ATOM 2194 C C . ALA A 1 270 ? -28.012 28.142 22.410 1.00 12.17 270 ALA A C 1
ATOM 2195 O O . ALA A 1 270 ? -27.611 27.184 23.089 1.00 11.55 270 ALA A O 1
ATOM 2197 N N . ALA A 1 271 ? -29.268 28.218 21.956 1.00 11.05 271 ALA A N 1
ATOM 2198 C CA . ALA A 1 271 ? -30.204 27.118 22.166 1.00 11.45 271 ALA A CA 1
ATOM 2199 C C . ALA A 1 271 ? -29.709 25.837 21.508 1.00 10.19 271 ALA A C 1
ATOM 2200 O O . ALA A 1 271 ? -29.819 24.746 22.085 1.00 11.67 271 ALA A O 1
ATOM 2202 N N . VAL A 1 272 ? -29.176 25.944 20.285 1.00 10.00 272 VAL A N 1
ATOM 2203 C CA . VAL A 1 272 ? -28.712 24.748 19.592 1.00 10.31 272 VAL A CA 1
ATOM 2204 C C . VAL A 1 272 ? -27.452 24.198 20.250 1.00 10.37 272 VAL A C 1
ATOM 2205 O O . VAL A 1 272 ? -27.290 22.978 20.365 1.00 10.46 272 VAL A O 1
ATOM 2209 N N . ARG A 1 273 ? -26.555 25.075 20.706 1.00 10.63 273 ARG A N 1
ATOM 2210 C CA . ARG A 1 273 ? -25.400 24.600 21.464 1.00 10.79 273 ARG A CA 1
ATOM 2211 C C . ARG A 1 273 ? -25.824 23.794 22.690 1.00 10.60 273 ARG A C 1
ATOM 2212 O O . ARG A 1 273 ? -25.241 22.739 22.978 1.00 11.21 273 ARG A O 1
ATOM 2220 N N . GLN A 1 274 ? -26.850 24.255 23.411 1.00 11.23 274 GLN A N 1
ATOM 2221 C CA . GLN A 1 274 ? -27.322 23.493 24.563 1.00 11.89 274 GLN A CA 1
ATOM 2222 C C . GLN A 1 274 ? -27.909 22.155 24.138 1.00 13.02 274 GLN A C 1
ATOM 2223 O O . GLN A 1 274 ? -27.686 21.136 24.803 1.00 11.68 274 GLN A O 1
ATOM 2229 N N . LEU A 1 275 ? -28.669 22.134 23.034 1.00 11.32 275 LEU A N 1
ATOM 2230 C CA . LEU A 1 275 ? -29.157 20.855 22.530 1.00 11.24 275 LEU A CA 1
ATOM 2231 C C . LEU A 1 275 ? -28.000 19.910 22.258 1.00 10.67 275 LEU A C 1
ATOM 2232 O O . LEU A 1 275 ? -28.059 18.731 22.623 1.00 10.16 275 LEU A O 1
ATOM 2237 N N . LEU A 1 276 ? -26.930 20.420 21.646 1.00 10.12 276 LEU A N 1
ATOM 2238 C CA . LEU A 1 276 ? -25.808 19.571 21.253 1.00 10.15 276 LEU A CA 1
ATOM 2239 C C . LEU A 1 276 ? -25.078 19.002 22.464 1.00 10.31 276 LEU A C 1
ATOM 2240 O O . LEU A 1 276 ? -24.808 17.798 22.520 1.00 10.45 276 LEU A O 1
ATOM 2245 N N . VAL A 1 277 ? -24.740 19.846 23.442 1.00 10.67 277 VAL A N 1
ATOM 2246 C CA . VAL A 1 277 ? -24.024 19.320 24.602 1.00 11.70 277 VAL A CA 1
ATOM 2247 C C . VAL A 1 277 ? -24.887 18.317 25.360 1.00 10.83 277 VAL A C 1
ATOM 2248 O O . VAL A 1 277 ? -24.387 17.301 25.855 1.00 11.28 277 VAL A O 1
ATOM 2252 N N . ASN A 1 278 ? -26.203 18.555 25.424 1.00 9.92 278 ASN A N 1
ATOM 2253 C CA . ASN A 1 278 ? -27.091 17.598 26.073 1.00 12.61 278 ASN A CA 1
ATOM 2254 C C . ASN A 1 278 ? -27.164 16.283 25.307 1.00 10.89 278 ASN A C 1
ATOM 2255 O O . ASN A 1 278 ? -27.216 15.209 25.919 1.00 11.01 278 ASN A O 1
ATOM 2260 N N . LEU A 1 279 ? -27.166 16.338 23.971 1.00 10.72 279 LEU A N 1
ATOM 2261 C CA . LEU A 1 279 ? -27.173 15.109 23.180 1.00 9.48 279 LEU A CA 1
ATOM 2262 C C . LEU A 1 279 ? -25.891 14.318 23.387 1.00 9.18 279 LEU A C 1
ATOM 2263 O O . LEU A 1 279 ? -25.910 13.085 23.410 1.00 9.39 279 LEU A O 1
ATOM 2268 N N . GLU A 1 280 ? -24.760 15.011 23.514 1.00 10.60 280 GLU A N 1
ATOM 2269 C CA . GLU A 1 280 ? -23.508 14.297 23.721 1.00 10.32 280 GLU A CA 1
ATOM 2270 C C . GLU A 1 280 ? -23.517 13.575 25.067 1.00 12.35 280 GLU A C 1
ATOM 2271 O O . GLU A 1 280 ? -23.095 12.417 25.159 1.00 12.09 280 GLU A O 1
ATOM 2277 N N . GLN A 1 281 ? -24.022 14.232 26.119 1.00 11.75 281 GLN A N 1
ATOM 2278 C CA . GLN A 1 281 ? -24.154 13.557 27.407 1.00 10.74 281 GLN A CA 1
ATOM 2279 C C . GLN A 1 281 ? -25.156 12.415 27.331 1.00 11.52 281 GLN A C 1
ATOM 2280 O O . GLN A 1 281 ? -24.950 11.356 27.933 1.00 11.53 281 GLN A O 1
ATOM 2286 N N . GLN A 1 282 ? -26.255 12.612 26.604 1.00 10.50 282 GLN A N 1
ATOM 2287 C CA . GLN A 1 282 ? -27.222 11.535 26.447 1.00 9.93 282 GLN A CA 1
ATOM 2288 C C . GLN A 1 282 ? -26.599 10.328 25.752 1.00 9.91 282 GLN A C 1
ATOM 2289 O O . GLN A 1 282 ? -26.824 9.181 26.164 1.00 10.53 282 GLN A O 1
ATOM 2295 N N . TYR A 1 283 ? -25.806 10.560 24.692 1.00 9.66 283 TYR A N 1
ATOM 2296 C CA . TYR A 1 283 ? -25.054 9.477 24.068 1.00 9.69 283 TYR A CA 1
ATOM 2297 C C . TYR A 1 283 ? -24.243 8.689 25.094 1.00 9.24 283 TYR A C 1
ATOM 2298 O O . TYR A 1 283 ? -24.254 7.455 25.090 1.00 9.67 283 TYR A O 1
ATOM 2307 N N . LEU A 1 284 ? -23.535 9.384 25.984 1.00 10.13 284 LEU A N 1
ATOM 2308 C CA . LEU A 1 284 ? -22.754 8.667 27.000 1.00 11.23 284 LEU A CA 1
ATOM 2309 C C . LEU A 1 284 ? -23.647 7.792 27.877 1.00 11.46 284 LEU A C 1
ATOM 2310 O O . LEU A 1 284 ? -23.297 6.643 28.186 1.00 11.77 284 LEU A O 1
ATOM 2315 N N . GLU A 1 285 ? -24.808 8.309 28.274 1.00 10.68 285 GLU A N 1
ATOM 2316 C CA . GLU A 1 285 ? -25.707 7.542 29.130 1.00 11.99 285 GLU A CA 1
ATOM 2317 C C . GLU A 1 285 ? -26.288 6.346 28.391 1.00 11.53 285 GLU A C 1
ATOM 2318 O O . GLU A 1 285 ? -26.417 5.254 28.961 1.00 12.24 285 GLU A O 1
ATOM 2324 N N . ARG A 1 286 ? -26.632 6.525 27.114 1.00 10.50 286 ARG A N 1
ATOM 2325 C CA . ARG A 1 286 ? -27.162 5.419 26.329 1.00 10.67 286 ARG A CA 1
ATOM 2326 C C . ARG A 1 286 ? -26.095 4.358 26.103 1.00 9.91 286 ARG A C 1
ATOM 2327 O O . ARG A 1 286 ? -26.387 3.156 26.111 1.00 11.71 286 ARG A O 1
ATOM 2335 N N . LYS A 1 287 ? -24.857 4.789 25.872 1.00 10.29 287 LYS A N 1
ATOM 2336 C CA . LYS A 1 287 ? -23.765 3.849 25.631 1.00 11.12 287 LYS A CA 1
ATOM 2337 C C . LYS A 1 287 ? -23.452 3.043 26.890 1.00 12.24 287 LYS A C 1
ATOM 2338 O O . LYS A 1 287 ? -23.312 1.815 26.829 1.00 12.56 287 LYS A O 1
ATOM 2344 N N . ARG A 1 288 ? -23.363 3.720 28.039 1.00 12.63 288 ARG A N 1
ATOM 2345 C CA . ARG A 1 288 ? -23.170 3.011 29.307 1.00 11.20 288 ARG A CA 1
ATOM 2346 C C . ARG A 1 288 ? -24.242 1.954 29.530 1.00 11.90 288 ARG A C 1
ATOM 2347 O O . ARG A 1 288 ? -23.940 0.844 29.987 1.00 12.53 288 ARG A O 1
ATOM 2355 N N . ALA A 1 289 ? -25.500 2.271 29.214 1.00 12.07 289 ALA A N 1
ATOM 2356 C CA . ALA A 1 289 ? -26.579 1.303 29.386 1.00 12.04 289 ALA A CA 1
ATOM 2357 C C . ALA A 1 289 ? -26.380 0.072 28.511 1.00 12.29 289 ALA A C 1
ATOM 2358 O O . ALA A 1 289 ? -26.602 -1.063 28.959 1.00 13.61 289 ALA A O 1
ATOM 2360 N N . ILE A 1 290 ? -25.982 0.263 27.251 1.00 12.11 290 ILE A N 1
ATOM 2361 C CA . ILE A 1 290 ? -25.729 -0.884 26.387 1.00 12.19 290 ILE A CA 1
ATOM 2362 C C . ILE A 1 290 ? -24.662 -1.788 26.985 1.00 13.22 290 ILE A C 1
ATOM 2363 O O . ILE A 1 290 ? -24.820 -3.014 27.015 1.00 13.44 290 ILE A O 1
ATOM 2368 N N . TYR A 1 291 ? -23.562 -1.206 27.462 1.00 12.92 291 TYR A N 1
ATOM 2369 C CA . TYR A 1 291 ? -22.501 -2.045 28.018 1.00 12.10 291 TYR A CA 1
ATOM 2370 C C . TYR A 1 291 ? -22.961 -2.766 29.279 1.00 14.54 291 TYR A C 1
ATOM 2371 O O . TYR A 1 291 ? -22.612 -3.933 29.491 1.00 15.59 291 TYR A O 1
ATOM 2380 N N . ALA A 1 292 ? -23.742 -2.088 30.126 1.00 12.91 292 ALA A N 1
ATOM 2381 C CA . ALA A 1 292 ? -24.241 -2.719 31.345 1.00 13.55 292 ALA A CA 1
ATOM 2382 C C . ALA A 1 292 ? -25.165 -3.887 31.036 1.00 16.54 292 ALA A C 1
ATOM 2383 O O . ALA A 1 292 ? -25.234 -4.846 31.818 1.00 18.67 292 ALA A O 1
ATOM 2385 N N . GLN A 1 293 ? -25.873 -3.836 29.911 1.00 14.32 293 GLN A N 1
ATOM 2386 C CA . GLN A 1 293 ? -26.861 -4.831 29.525 1.00 14.80 293 GLN A CA 1
ATOM 2387 C C . GLN A 1 293 ? -26.295 -5.938 28.646 1.00 17.93 293 GLN A C 1
ATOM 2388 O O . GLN A 1 293 ? -26.983 -6.943 28.429 1.00 18.77 293 GLN A O 1
ATOM 2394 N N . ASN A 1 294 ? -25.081 -5.775 28.126 1.00 17.11 294 ASN A N 1
ATOM 2395 C CA . ASN A 1 294 ? -24.508 -6.703 27.152 1.00 16.82 294 ASN A CA 1
ATOM 2396 C C . ASN A 1 294 ? -23.058 -6.971 27.511 1.00 19.48 294 ASN A C 1
ATOM 2397 O O . ASN A 1 294 ? -22.134 -6.465 26.861 1.00 19.01 294 ASN A O 1
ATOM 2402 N N . PRO A 1 295 ? -22.818 -7.788 28.539 1.00 19.99 295 PRO A N 1
ATOM 2403 C CA . PRO A 1 295 ? -21.429 -8.085 28.927 1.00 20.10 295 PRO A CA 1
ATOM 2404 C C . PRO A 1 295 ? -20.632 -8.765 27.830 1.00 23.11 295 PRO A C 1
ATOM 2405 O O . PRO A 1 295 ? -19.401 -8.647 27.806 1.00 28.34 295 PRO A O 1
ATOM 2409 N N . SER A 1 296 ? -21.300 -9.466 26.917 1.00 22.07 296 SER A N 1
ATOM 2410 C CA . SER A 1 296 ? -20.642 -10.201 25.845 1.00 24.11 296 SER A CA 1
ATOM 2411 C C . SER A 1 296 ? -20.791 -9.508 24.494 1.00 22.68 296 SER A C 1
ATOM 2412 O O . SER A 1 296 ? -20.744 -10.164 23.451 1.00 23.66 296 SER A O 1
ATOM 2415 N N . ILE A 1 297 ? -20.974 -8.190 24.499 1.00 19.76 297 ILE A N 1
ATOM 2416 C CA . ILE A 1 297 ? -21.130 -7.424 23.262 1.00 20.10 297 ILE A CA 1
ATOM 2417 C C . ILE A 1 297 ? -19.971 -7.713 22.312 1.00 18.54 297 ILE A C 1
ATOM 2418 O O . ILE A 1 297 ? -18.806 -7.713 22.739 1.00 19.88 297 ILE A O 1
ATOM 2423 N N . PRO A 1 298 ? -20.247 -8.007 21.042 1.00 19.35 298 PRO A N 1
ATOM 2424 C CA . PRO A 1 298 ? -19.159 -8.307 20.101 1.00 21.47 298 PRO A CA 1
ATOM 2425 C C . PRO A 1 298 ? -18.239 -7.113 19.885 1.00 20.67 298 PRO A C 1
ATOM 2426 O O . PRO A 1 298 ? -18.654 -5.953 19.944 1.00 18.46 298 PRO A O 1
ATOM 2430 N N . SER A 1 299 ? -16.970 -7.426 19.609 1.00 21.31 299 SER A N 1
ATOM 2431 C CA . SER A 1 299 ? -15.943 -6.395 19.482 1.00 21.52 299 SER A CA 1
ATOM 2432 C C . SER A 1 299 ? -16.286 -5.374 18.404 1.00 19.10 299 SER A C 1
ATOM 2433 O O . SER A 1 299 ? -16.017 -4.178 18.570 1.00 17.67 299 SER A O 1
ATOM 2436 N N . HIS A 1 300 ? -16.866 -5.821 17.290 1.00 17.47 300 HIS A N 1
ATOM 2437 C CA . HIS A 1 300 ? -17.173 -4.880 16.220 1.00 17.01 300 HIS A CA 1
ATOM 2438 C C . HIS A 1 300 ? -18.246 -3.888 16.642 1.00 16.57 300 HIS A C 1
ATOM 2439 O O . HIS A 1 300 ? -18.239 -2.735 16.191 1.00 15.10 300 HIS A O 1
ATOM 2446 N N . LEU A 1 301 ? -19.166 -4.305 17.509 1.00 15.89 301 LEU A N 1
ATOM 2447 C CA . LEU A 1 301 ? -20.238 -3.415 17.926 1.00 14.58 301 LEU A CA 1
ATOM 2448 C C . LEU A 1 301 ? -19.756 -2.434 18.984 1.00 13.81 301 LEU A C 1
ATOM 2449 O O . LEU A 1 301 ? -20.153 -1.261 18.973 1.00 14.05 301 LEU A O 1
ATOM 2454 N N . ARG A 1 302 ? -18.898 -2.883 19.902 1.00 12.65 302 ARG A N 1
ATOM 2455 C CA . ARG A 1 302 ? -18.238 -1.947 20.806 1.00 13.36 302 ARG A CA 1
ATOM 2456 C C . ARG A 1 302 ? -17.468 -0.891 20.019 1.00 12.19 302 ARG A C 1
ATOM 2457 O O . ARG A 1 302 ? -17.535 0.307 20.324 1.00 12.84 302 ARG A O 1
ATOM 2465 N N . LYS A 1 303 ? -16.710 -1.325 19.009 1.00 12.61 303 LYS A N 1
ATOM 2466 C CA . LYS A 1 303 ? -15.982 -0.368 18.175 1.00 12.55 303 LYS A CA 1
ATOM 2467 C C . LYS A 1 303 ? -16.924 0.638 17.525 1.00 11.22 303 LYS A C 1
ATOM 2468 O O . LYS A 1 303 ? -16.667 1.845 17.560 1.00 12.30 303 LYS A O 1
ATOM 2474 N N . TRP A 1 304 ? -18.013 0.153 16.926 1.00 10.11 304 TRP A N 1
ATOM 2475 C CA . TRP A 1 304 ? -18.986 1.049 16.304 1.00 11.66 304 TRP A CA 1
ATOM 2476 C C . TRP A 1 304 ? -19.504 2.079 17.304 1.00 10.03 304 TRP A C 1
ATOM 2477 O O . TRP A 1 304 ? -19.535 3.284 17.021 1.00 10.38 304 TRP A O 1
ATOM 2488 N N . ILE A 1 305 ? -19.908 1.621 18.491 1.00 10.03 305 ILE A N 1
ATOM 2489 C CA . ILE A 1 305 ? -20.499 2.516 19.479 1.00 11.29 305 ILE A CA 1
ATOM 2490 C C . ILE A 1 305 ? -19.506 3.591 19.903 1.00 11.05 305 ILE A C 1
ATOM 2491 O O . ILE A 1 305 ? -19.874 4.758 20.097 1.00 11.27 305 ILE A O 1
ATOM 2496 N N . GLU A 1 306 ? -18.232 3.222 20.064 1.00 9.60 306 GLU A N 1
ATOM 2497 C CA . GLU A 1 306 ? -17.237 4.228 20.431 1.00 10.48 306 GLU A CA 1
ATOM 2498 C C . GLU A 1 306 ? -16.932 5.136 19.246 1.00 10.60 306 GLU A C 1
ATOM 2499 O O . GLU A 1 306 ? -16.758 6.345 19.408 1.00 10.52 306 GLU A O 1
ATOM 2505 N N . VAL A 1 307 ? -16.860 4.563 18.044 1.00 10.89 307 VAL A N 1
ATOM 2506 C CA . VAL A 1 307 ? -16.520 5.342 16.853 1.00 9.85 307 VAL A CA 1
ATOM 2507 C C . VAL A 1 307 ? -17.546 6.435 16.582 1.00 9.35 307 VAL A C 1
ATOM 2508 O O . VAL A 1 307 ? -17.181 7.552 16.213 1.00 9.51 307 VAL A O 1
ATOM 2512 N N . VAL A 1 308 ? -18.839 6.147 16.742 1.00 9.26 308 VAL A N 1
ATOM 2513 C CA . VAL A 1 308 ? -19.819 7.174 16.384 1.00 9.41 308 VAL A CA 1
ATOM 2514 C C . VAL A 1 308 ? -19.658 8.411 17.264 1.00 9.62 308 VAL A C 1
ATOM 2515 O O . VAL A 1 308 ? -19.856 9.543 16.804 1.00 10.02 308 VAL A O 1
ATOM 2519 N N . GLY A 1 309 ? -19.285 8.219 18.535 1.00 9.70 309 GLY A N 1
ATOM 2520 C CA . GLY A 1 309 ? -19.039 9.357 19.411 1.00 11.28 309 GLY A CA 1
ATOM 2521 C C . GLY A 1 309 ? -17.840 10.186 18.988 1.00 10.30 309 GLY A C 1
ATOM 2522 O O . GLY A 1 309 ? -17.899 11.421 18.985 1.00 10.61 309 GLY A O 1
ATOM 2523 N N . ILE A 1 310 ? -16.733 9.529 18.628 1.00 11.02 310 ILE A N 1
ATOM 2524 C CA . ILE A 1 310 ? -15.599 10.319 18.152 1.00 12.25 310 ILE A CA 1
ATOM 2525 C C . ILE A 1 310 ? -15.899 10.971 16.813 1.00 11.63 310 ILE A C 1
ATOM 2526 O O . ILE A 1 310 ? -15.354 12.038 16.511 1.00 11.98 310 ILE A O 1
ATOM 2531 N N . THR A 1 311 ? -16.756 10.353 15.991 1.00 10.24 311 THR A N 1
ATOM 2532 C CA . THR A 1 311 ? -17.124 10.952 14.706 1.00 9.91 311 THR A CA 1
ATOM 2533 C C . THR A 1 311 ? -17.868 12.266 14.910 1.00 10.02 311 THR A C 1
ATOM 2534 O O . THR A 1 311 ? -17.600 13.256 14.212 1.00 10.83 311 THR A O 1
ATOM 2538 N N . VAL A 1 312 ? -18.767 12.314 15.894 1.00 9.69 312 VAL A N 1
ATOM 2539 C CA . VAL A 1 312 ? -19.434 13.571 16.217 1.00 10.37 312 VAL A CA 1
ATOM 2540 C C . VAL A 1 312 ? -18.411 14.601 16.675 1.00 10.50 312 VAL A C 1
ATOM 2541 O O . VAL A 1 312 ? -18.413 15.753 16.225 1.00 10.55 312 VAL A O 1
ATOM 2545 N N . ALA A 1 313 ? -17.520 14.198 17.589 1.00 10.42 313 ALA A N 1
ATOM 2546 C CA . ALA A 1 313 ? -16.545 15.145 18.124 1.00 10.85 313 ALA A CA 1
ATOM 2547 C C . ALA A 1 313 ? -15.607 15.656 17.036 1.00 9.65 313 ALA A C 1
ATOM 2548 O O . ALA A 1 313 ? -15.265 16.844 17.011 1.00 9.68 313 ALA A O 1
ATOM 2550 N N . GLY A 1 314 ? -15.174 14.768 16.139 1.00 9.76 314 GLY A N 1
ATOM 2551 C CA . GLY A 1 314 ? -14.188 15.148 15.142 1.00 11.11 314 GLY A CA 1
ATOM 2552 C C . GLY A 1 314 ? -14.768 16.042 14.069 1.00 10.73 314 GLY A C 1
ATOM 2553 O O . GLY A 1 314 ? -14.133 17.010 13.650 1.00 10.50 314 GLY A O 1
ATOM 2554 N N . THR A 1 315 ? -15.978 15.728 13.604 1.00 9.37 315 THR A N 1
ATOM 2555 C CA . THR A 1 315 ? -16.624 16.623 12.649 1.00 10.42 315 THR A CA 1
ATOM 2556 C C . THR A 1 315 ? -16.995 17.960 13.296 1.00 9.64 315 THR A C 1
ATOM 2557 O O . THR A 1 315 ? -16.969 18.996 12.617 1.00 10.47 315 THR A O 1
ATOM 2561 N N . HIS A 1 316 ? -17.314 17.969 14.595 1.00 9.60 316 HIS A N 1
ATOM 2562 C CA . HIS A 1 316 ? -17.468 19.235 15.310 1.00 9.53 316 HIS A CA 1
ATOM 2563 C C . HIS A 1 316 ? -16.170 20.025 15.273 1.00 9.61 316 HIS A C 1
ATOM 2564 O O . HIS A 1 316 ? -16.152 21.203 14.891 1.00 10.56 316 HIS A O 1
ATOM 2571 N N . PHE A 1 317 ? -15.071 19.376 15.670 1.00 9.77 317 PHE A N 1
ATOM 2572 C CA . PHE A 1 317 ? -13.775 20.039 15.754 1.00 10.12 317 PHE A CA 1
ATOM 2573 C C . PHE A 1 317 ? -13.372 20.626 14.406 1.00 9.45 317 PHE A C 1
ATOM 2574 O O . PHE A 1 317 ? -13.004 21.802 14.313 1.00 10.45 317 PHE A O 1
ATOM 2582 N N . TRP A 1 318 ? -13.442 19.821 13.345 1.00 10.11 318 TRP A N 1
ATOM 2583 C CA . TRP A 1 318 ? -13.128 20.324 12.011 1.00 10.71 318 TRP A CA 1
ATOM 2584 C C . TRP A 1 318 ? -13.994 21.528 11.662 1.00 9.77 318 TRP A C 1
ATOM 2585 O O . TRP A 1 318 ? -13.496 22.545 11.162 1.00 11.17 318 TRP A O 1
ATOM 2596 N N . ALA A 1 319 ? -15.294 21.444 11.944 1.00 9.32 319 ALA A N 1
ATOM 2597 C CA . ALA A 1 319 ? -16.216 22.501 11.546 1.00 11.13 319 ALA A CA 1
ATOM 2598 C C . ALA A 1 319 ? -15.999 23.786 12.327 1.00 9.87 319 ALA A C 1
ATOM 2599 O O . ALA A 1 319 ? -16.421 24.856 11.865 1.00 11.39 319 ALA A O 1
ATOM 2601 N N . SER A 1 320 ? -15.368 23.714 13.500 1.00 11.05 320 SER A N 1
ATOM 2602 C CA . SER A 1 320 ? -15.134 24.897 14.316 1.00 11.75 320 SER A CA 1
ATOM 2603 C C . SER A 1 320 ? -14.126 25.853 13.708 1.00 12.27 320 SER A C 1
ATOM 2604 O O . SER A 1 320 ? -14.094 26.973 14.097 1.00 13.36 320 SER A O 1
ATOM 2607 N N . CYS A 1 321 ? -13.319 25.377 12.766 1.00 12.82 321 CYS A N 1
ATOM 2608 C CA . CYS A 1 321 ? -12.314 26.217 12.126 1.00 15.28 321 CYS A CA 1
ATOM 2609 C C . CYS A 1 321 ? -12.267 25.987 10.619 1.00 18.66 321 CYS A C 1
ATOM 2610 O O . CYS A 1 321 ? -11.526 26.661 9.904 1.00 30.86 321 CYS A O 1
ATOM 2613 N N . SER A 1 322 ? -13.060 25.032 10.145 1.00 19.75 322 SER A N 1
ATOM 2614 C CA . SER A 1 322 ? -13.107 24.717 8.722 1.00 24.82 322 SER A CA 1
ATOM 2615 C C . SER A 1 322 ? -13.408 25.962 7.895 1.00 25.56 322 SER A C 1
ATOM 2616 O O . SER A 1 322 ? -14.362 26.685 8.180 1.00 26.00 322 SER A O 1
ATOM 2619 N N . PRO A 1 323 ? -12.592 26.210 6.860 1.00 21.42 323 PRO A N 1
ATOM 2620 C CA . PRO A 1 323 ? -12.737 27.365 5.965 1.00 21.42 323 PRO A CA 1
ATOM 2621 C C . PRO A 1 323 ? -14.114 27.435 5.308 1.00 18.13 323 PRO A C 1
ATOM 2622 O O . PRO A 1 323 ? -14.670 28.524 5.167 1.00 14.31 323 PRO A O 1
ATOM 2626 N N . ARG A 1 324 ? -14.648 26.284 4.912 1.00 13.13 324 ARG A N 1
ATOM 2627 C CA . ARG A 1 324 ? -15.957 26.216 4.270 1.00 12.83 324 ARG A CA 1
ATOM 2628 C C . ARG A 1 324 ? -17.034 26.955 5.062 1.00 11.60 324 ARG A C 1
ATOM 2629 O O . ARG A 1 324 ? -17.794 27.746 4.503 1.00 14.09 324 ARG A O 1
ATOM 2637 N N . HIS A 1 325 ? -16.867 26.865 6.385 1.00 11.06 325 HIS A N 1
ATOM 2638 C CA . HIS A 1 325 ? -17.874 27.471 7.268 1.00 11.26 325 HIS A CA 1
ATOM 2639 C C . HIS A 1 325 ? -17.547 28.837 7.814 1.00 13.69 325 HIS A C 1
ATOM 2640 O O . HIS A 1 325 ? -18.339 29.583 8.195 1.00 14.50 325 HIS A O 1
ATOM 2647 N N . HIS A 1 326 ? -16.312 29.143 7.687 1.00 12.93 326 HIS A N 1
ATOM 2648 C CA . HIS A 1 326 ? -15.720 30.361 8.359 1.00 16.06 326 HIS A CA 1
ATOM 2649 C C . HIS A 1 326 ? -15.023 31.353 7.392 1.00 18.84 326 HIS A C 1
ATOM 2650 O O . HIS A 1 326 ? -14.966 32.528 7.838 1.00 18.38 326 HIS A O 1
ATOM 2657 N N . ALA A 1 327 ? -14.375 30.865 6.260 1.00 16.90 327 ALA A N 1
ATOM 2658 C CA . ALA A 1 327 ? -13.808 31.751 5.250 1.00 22.00 327 ALA A CA 1
ATOM 2659 C C . ALA A 1 327 ? -14.377 31.454 3.866 1.00 21.93 327 ALA A C 1
ATOM 2660 O O . ALA A 1 327 ? -13.631 31.312 2.897 1.00 24.96 327 ALA A O 1
ATOM 2662 N N . TRP A 1 328 ? -15.700 31.363 3.782 1.00 24.35 328 TRP A N 1
ATOM 2663 C CA . TRP A 1 328 ? -16.368 31.084 2.516 1.00 22.97 328 TRP A CA 1
ATOM 2664 C C . TRP A 1 328 ? -16.512 32.351 1.678 1.00 28.67 328 TRP A C 1
ATOM 2665 O O . TRP A 1 328 ? -16.694 33.444 2.213 1.00 29.88 328 TRP A O 1
ATOM 2676 N N . VAL B 1 3 ? -60.637 35.426 26.671 1.00 26.59 3 VAL B N 1
ATOM 2677 C CA . VAL B 1 3 ? -60.466 34.093 26.108 1.00 25.69 3 VAL B CA 1
ATOM 2678 C C . VAL B 1 3 ? -61.139 33.037 26.978 1.00 23.68 3 VAL B C 1
ATOM 2679 O O . VAL B 1 3 ? -61.500 31.962 26.499 1.00 24.50 3 VAL B O 1
ATOM 2683 N N . TRP B 1 4 ? -61.307 33.351 28.258 1.00 20.85 4 TRP B N 1
ATOM 2684 C CA . TRP B 1 4 ? -61.926 32.449 29.182 1.00 21.86 4 TRP B CA 1
ATOM 2685 C C . TRP B 1 4 ? -63.418 32.738 29.224 1.00 21.89 4 TRP B C 1
ATOM 2686 O O . TRP B 1 4 ? -63.815 33.849 29.182 1.00 27.75 4 TRP B O 1
ATOM 2697 N N . GLU B 1 5 ? -64.225 31.706 29.215 1.00 18.42 5 GLU B N 1
ATOM 2698 C CA . GLU B 1 5 ? -65.674 31.853 29.288 1.00 18.77 5 GLU B CA 1
ATOM 2699 C C . GLU B 1 5 ? -66.285 30.803 30.208 1.00 16.83 5 GLU B C 1
ATOM 2700 O O . GLU B 1 5 ? -67.126 31.122 31.054 1.00 19.32 5 GLU B O 1
ATOM 2706 N N . HIS B 1 6 ? -65.873 29.548 30.047 1.00 14.01 6 HIS B N 1
ATOM 2707 C CA . HIS B 1 6 ? -66.491 28.415 30.723 1.00 14.32 6 HIS B CA 1
ATOM 2708 C C . HIS B 1 6 ? -65.677 27.883 31.889 1.00 13.45 6 HIS B C 1
ATOM 2709 O O . HIS B 1 6 ? -66.151 26.980 32.587 1.00 13.45 6 HIS B O 1
ATOM 2716 N N . SER B 1 7 ? -64.480 28.417 32.123 1.00 12.88 7 SER B N 1
ATOM 2717 C CA . SER B 1 7 ? -63.567 27.900 33.127 1.00 12.77 7 SER B CA 1
ATOM 2718 C C . SER B 1 7 ? -63.303 28.945 34.201 1.00 14.26 7 SER B C 1
ATOM 2719 O O . SER B 1 7 ? -63.520 30.144 33.999 1.00 14.70 7 SER B O 1
ATOM 2722 N N . ARG B 1 8 ? -62.820 28.476 35.350 1.00 12.39 8 ARG B N 1
ATOM 2723 C CA . ARG B 1 8 ? -62.423 29.307 36.474 1.00 12.89 8 ARG B CA 1
ATOM 2724 C C . ARG B 1 8 ? -61.038 28.875 36.930 1.00 12.93 8 ARG B C 1
ATOM 2725 O O . ARG B 1 8 ? -60.662 27.707 36.759 1.00 11.82 8 ARG B O 1
ATOM 2733 N N . PRO B 1 9 ? -60.252 29.786 37.500 1.00 13.36 9 PRO B N 1
ATOM 2734 C CA . PRO B 1 9 ? -58.900 29.417 37.939 1.00 13.05 9 PRO B CA 1
ATOM 2735 C C . PRO B 1 9 ? -58.915 28.642 39.247 1.00 13.82 9 PRO B C 1
ATOM 2736 O O . PRO B 1 9 ? -59.737 28.881 40.135 1.00 15.63 9 PRO B O 1
ATOM 2740 N N . ILE B 1 10 ? -57.973 27.711 39.376 1.00 11.70 10 ILE B N 1
ATOM 2741 C CA . ILE B 1 10 ? -57.703 27.065 40.658 1.00 14.26 10 ILE B CA 1
ATOM 2742 C C . ILE B 1 10 ? -56.665 27.909 41.387 1.00 12.89 10 ILE B C 1
ATOM 2743 O O . ILE B 1 10 ? -55.645 28.298 40.807 1.00 13.57 10 ILE B O 1
ATOM 2748 N N . ALA B 1 11 ? -56.927 28.219 42.651 1.00 13.49 11 ALA B N 1
ATOM 2749 C CA . ALA B 1 11 ? -56.060 29.137 43.382 1.00 13.83 11 ALA B CA 1
ATOM 2750 C C . ALA B 1 11 ? -54.749 28.463 43.769 1.00 12.07 11 ALA B C 1
ATOM 2751 O O . ALA B 1 11 ? -54.693 27.252 44.002 1.00 11.25 11 ALA B O 1
ATOM 2753 N N . ASP B 1 12 ? -53.695 29.277 43.877 1.00 12.21 12 ASP B N 1
ATOM 2754 C CA . ASP B 1 12 ? -52.399 28.777 44.338 1.00 12.62 12 ASP B CA 1
ATOM 2755 C C . ASP B 1 12 ? -52.520 28.039 45.669 1.00 12.84 12 ASP B C 1
ATOM 2756 O O . ASP B 1 12 ? -51.831 27.042 45.902 1.00 11.45 12 ASP B O 1
ATOM 2761 N N . ASP B 1 13 ? -53.385 28.536 46.567 1.00 13.74 13 ASP B N 1
ATOM 2762 C CA . ASP B 1 13 ? -53.584 27.914 47.874 1.00 17.73 13 ASP B CA 1
ATOM 2763 C C . ASP B 1 13 ? -54.092 26.485 47.739 1.00 17.97 13 ASP B C 1
ATOM 2764 O O . ASP B 1 13 ? -53.749 25.620 48.551 1.00 18.38 13 ASP B O 1
ATOM 2769 N N . THR B 1 14 ? -54.897 26.213 46.714 1.00 14.27 14 THR B N 1
ATOM 2770 C CA . THR B 1 14 ? -55.374 24.854 46.478 1.00 15.79 14 THR B CA 1
ATOM 2771 C C . THR B 1 14 ? -54.280 23.996 45.857 1.00 12.72 14 THR B C 1
ATOM 2772 O O . THR B 1 14 ? -54.081 22.845 46.259 1.00 13.52 14 THR B O 1
ATOM 2776 N N . ILE B 1 15 ? -53.553 24.552 44.885 1.00 11.60 15 ILE B N 1
ATOM 2777 C CA . ILE B 1 15 ? -52.556 23.776 44.149 1.00 12.06 15 ILE B CA 1
ATOM 2778 C C . ILE B 1 15 ? -51.459 23.282 45.080 1.00 12.09 15 ILE B C 1
ATOM 2779 O O . ILE B 1 15 ? -50.923 22.177 44.911 1.00 11.02 15 ILE B O 1
ATOM 2784 N N . LYS B 1 16 ? -51.096 24.098 46.075 1.00 11.53 16 LYS B N 1
ATOM 2785 C CA . LYS B 1 16 ? -49.988 23.745 46.951 1.00 13.79 16 LYS B CA 1
ATOM 2786 C C . LYS B 1 16 ? -50.281 22.541 47.832 1.00 12.97 16 LYS B C 1
ATOM 2787 O O . LYS B 1 16 ? -49.343 21.976 48.406 1.00 14.76 16 LYS B O 1
ATOM 2793 N N . LYS B 1 17 ? -51.543 22.134 47.941 1.00 12.59 17 LYS B N 1
ATOM 2794 C CA . LYS B 1 17 ? -51.932 20.949 48.692 1.00 13.77 17 LYS B CA 1
ATOM 2795 C C . LYS B 1 17 ? -51.671 19.664 47.917 1.00 14.32 17 LYS B C 1
ATOM 2796 O O . LYS B 1 17 ? -51.891 18.575 48.460 1.00 15.03 17 LYS B O 1
ATOM 2802 N N . THR B 1 18 ? -51.210 19.762 46.661 1.00 11.64 18 THR B N 1
ATOM 2803 C CA . THR B 1 18 ? -51.008 18.622 45.775 1.00 11.38 18 THR B CA 1
ATOM 2804 C C . THR B 1 18 ? -49.547 18.532 45.368 1.00 11.08 18 THR B C 1
ATOM 2805 O O . THR B 1 18 ? -48.802 19.504 45.537 1.00 11.29 18 THR B O 1
ATOM 2809 N N . PRO B 1 19 ? -49.111 17.403 44.785 1.00 9.38 19 PRO B N 1
ATOM 2810 C CA . PRO B 1 19 ? -47.749 17.339 44.242 1.00 11.99 19 PRO B CA 1
ATOM 2811 C C . PRO B 1 19 ? -47.624 17.850 42.815 1.00 9.77 19 PRO B C 1
ATOM 2812 O O . PRO B 1 19 ? -46.627 17.554 42.161 1.00 11.11 19 PRO B O 1
ATOM 2816 N N . SER B 1 20 ? -48.620 18.586 42.322 1.00 8.98 20 SER B N 1
ATOM 2817 C CA . SER B 1 20 ? -48.531 19.170 40.992 1.00 9.26 20 SER B CA 1
ATOM 2818 C C . SER B 1 20 ? -47.234 19.951 40.837 1.00 9.56 20 SER B C 1
ATOM 2819 O O . SER B 1 20 ? -46.808 20.664 41.751 1.00 11.34 20 SER B O 1
ATOM 2822 N N . PHE B 1 21 ? -46.618 19.826 39.659 1.00 9.24 21 PHE B N 1
ATOM 2823 C CA . PHE B 1 21 ? -45.434 20.615 39.337 1.00 9.81 21 PHE B CA 1
ATOM 2824 C C . PHE B 1 21 ? -45.548 21.325 37.994 1.00 10.26 21 PHE B C 1
ATOM 2825 O O . PHE B 1 21 ? -44.557 21.895 37.519 1.00 10.12 21 PHE B O 1
ATOM 2833 N N . THR B 1 22 ? -46.724 21.332 37.379 1.00 8.58 22 THR B N 1
ATOM 2834 C CA . THR B 1 22 ? -46.868 22.076 36.133 1.00 8.62 22 THR B CA 1
ATOM 2835 C C . THR B 1 22 ? -46.588 23.556 36.344 1.00 8.99 22 THR B C 1
ATOM 2836 O O . THR B 1 22 ? -46.912 24.135 37.385 1.00 9.96 22 THR B O 1
ATOM 2840 N N . THR B 1 23 ? -45.991 24.163 35.325 1.00 9.26 23 THR B N 1
ATOM 2841 C CA . THR B 1 23 ? -45.692 25.585 35.317 1.00 10.54 23 THR B CA 1
ATOM 2842 C C . THR B 1 23 ? -46.727 26.390 34.550 1.00 11.16 23 THR B C 1
ATOM 2843 O O . THR B 1 23 ? -46.587 27.611 34.446 1.00 12.89 23 THR B O 1
ATOM 2847 N N . LEU B 1 24 ? -47.754 25.742 34.014 1.00 10.37 24 LEU B N 1
ATOM 2848 C CA . LEU B 1 24 ? -48.779 26.393 33.218 1.00 10.27 24 LEU B CA 1
ATOM 2849 C C . LEU B 1 24 ? -50.022 26.663 34.077 1.00 8.95 24 LEU B C 1
ATOM 2850 O O . LEU B 1 24 ? -50.171 26.095 35.163 1.00 10.23 24 LEU B O 1
ATOM 2855 N N . PRO B 1 25 ? -50.930 27.540 33.639 1.00 9.47 25 PRO B N 1
ATOM 2856 C CA . PRO B 1 25 ? -52.024 27.977 34.531 1.00 9.90 25 PRO B CA 1
ATOM 2857 C C . PRO B 1 25 ? -53.092 26.899 34.671 1.00 9.30 25 PRO B C 1
ATOM 2858 O O . PRO B 1 25 ? -53.559 26.343 33.676 1.00 10.49 25 PRO B O 1
ATOM 2862 N N . ILE B 1 26 ? -53.505 26.633 35.908 1.00 10.06 26 ILE B N 1
ATOM 2863 C CA . ILE B 1 26 ? -54.472 25.577 36.197 1.00 10.40 26 ILE B CA 1
ATOM 2864 C C . ILE B 1 26 ? -55.869 26.179 36.315 1.00 10.04 26 ILE B C 1
ATOM 2865 O O . ILE B 1 26 ? -56.113 27.073 37.140 1.00 11.34 26 ILE B O 1
ATOM 2870 N N . ARG B 1 27 ? -56.787 25.675 35.500 1.00 10.91 27 ARG B N 1
ATOM 2871 C CA . ARG B 1 27 ? -58.179 26.096 35.495 1.00 10.32 27 ARG B CA 1
ATOM 2872 C C . ARG B 1 27 ? -59.051 24.847 35.436 1.00 10.84 27 ARG B C 1
ATOM 2873 O O . ARG B 1 27 ? -58.578 23.750 35.126 1.00 12.56 27 ARG B O 1
ATOM 2881 N N . ILE B 1 28 ? -60.331 25.012 35.761 1.00 10.00 28 ILE B N 1
ATOM 2882 C CA . ILE B 1 28 ? -61.300 23.921 35.701 1.00 9.90 28 ILE B CA 1
ATOM 2883 C C . ILE B 1 28 ? -62.582 24.445 35.076 1.00 9.70 28 ILE B C 1
ATOM 2884 O O . ILE B 1 28 ? -62.961 25.604 35.279 1.00 11.43 28 ILE B O 1
ATOM 2889 N N . ASN B 1 29 ? -63.245 23.594 34.300 1.00 10.10 29 ASN B N 1
ATOM 2890 C CA . ASN B 1 29 ? -64.578 23.926 33.815 1.00 9.88 29 ASN B CA 1
ATOM 2891 C C . ASN B 1 29 ? -65.485 24.246 34.997 1.00 11.16 29 ASN B C 1
ATOM 2892 O O . ASN B 1 29 ? -65.471 23.543 36.004 1.00 11.05 29 ASN B O 1
ATOM 2897 N N . LYS B 1 30 ? -66.285 25.313 34.868 1.00 11.20 30 LYS B N 1
ATOM 2898 C CA . LYS B 1 30 ? -67.185 25.710 35.948 1.00 12.73 30 LYS B CA 1
ATOM 2899 C C . LYS B 1 30 ? -68.285 24.688 36.203 1.00 13.09 30 LYS B C 1
ATOM 2900 O O . LYS B 1 30 ? -68.864 24.677 37.302 1.00 14.61 30 LYS B O 1
ATOM 2906 N N . GLN B 1 31 ? -68.577 23.829 35.236 1.00 11.08 31 GLN B N 1
ATOM 2907 C CA . GLN B 1 31 ? -69.671 22.856 35.312 1.00 12.11 31 GLN B CA 1
ATOM 2908 C C . GLN B 1 31 ? -69.156 21.460 35.657 1.00 11.19 31 GLN B C 1
ATOM 2909 O O . GLN B 1 31 ? -69.465 20.468 34.999 1.00 11.16 31 GLN B O 1
ATOM 2915 N N . ASN B 1 32 ? -68.362 21.385 36.729 1.00 11.62 32 ASN B N 1
ATOM 2916 C CA . ASN B 1 32 ? -67.800 20.107 37.161 1.00 11.57 32 ASN B CA 1
ATOM 2917 C C . ASN B 1 32 ? -68.880 19.078 37.484 1.00 11.70 32 ASN B C 1
ATOM 2918 O O . ASN B 1 32 ? -68.679 17.884 37.246 1.00 11.77 32 ASN B O 1
ATOM 2923 N N . ASP B 1 33 ? -70.032 19.517 38.009 1.00 11.79 33 ASP B N 1
ATOM 2924 C CA . ASP B 1 33 ? -71.101 18.569 38.340 1.00 14.27 33 ASP B CA 1
ATOM 2925 C C . ASP B 1 33 ? -71.646 17.889 37.090 1.00 11.55 33 ASP B C 1
ATOM 2926 O O . ASP B 1 33 ? -72.016 16.712 37.134 1.00 11.79 33 ASP B O 1
ATOM 2931 N N . VAL B 1 34 ? -71.704 18.618 35.9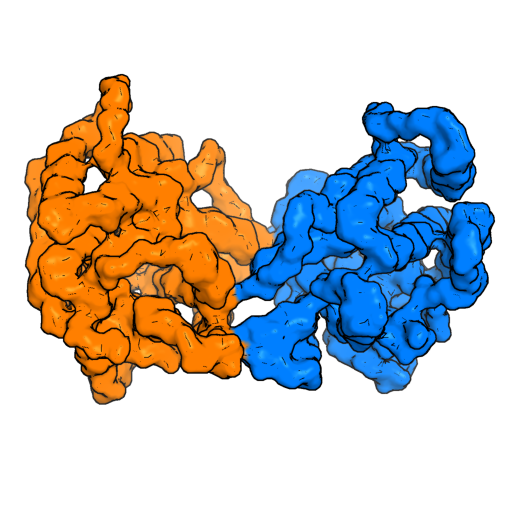69 1.00 11.88 34 VAL B N 1
ATOM 2932 C CA . VAL B 1 34 ? -72.124 18.034 34.690 1.00 11.86 34 VAL B CA 1
ATOM 2933 C C . VAL B 1 34 ? -71.154 16.940 34.266 1.00 10.25 34 VAL B C 1
ATOM 2934 O O . VAL B 1 34 ? -71.556 15.876 33.786 1.00 11.38 34 VAL B O 1
ATOM 2938 N N . ALA B 1 35 ? -69.853 17.187 34.428 1.00 10.63 35 ALA B N 1
ATOM 2939 C CA . ALA B 1 35 ? -68.860 16.168 34.102 1.00 10.10 35 ALA B CA 1
ATOM 2940 C C . ALA B 1 35 ? -69.025 14.929 34.987 1.00 9.77 35 ALA B C 1
ATOM 2941 O O . ALA B 1 35 ? -69.012 13.800 34.495 1.00 10.12 35 ALA B O 1
ATOM 2943 N N . ASP B 1 36 ? -69.185 15.123 36.299 1.00 10.29 36 ASP B N 1
ATOM 2944 C CA . ASP B 1 36 ? -69.415 13.979 37.186 1.00 10.47 36 ASP B CA 1
ATOM 2945 C C . ASP B 1 36 ? -70.654 13.182 36.776 1.00 11.05 36 ASP B C 1
ATOM 2946 O O . ASP B 1 36 ? -70.632 11.945 36.789 1.00 11.59 36 ASP B O 1
ATOM 2951 N N . ALA B 1 37 ? -71.743 13.873 36.410 1.00 11.18 37 ALA B N 1
ATOM 2952 C CA . ALA B 1 37 ? -72.946 13.172 35.961 1.00 13.12 37 ALA B CA 1
ATOM 2953 C C . ALA B 1 37 ? -72.676 12.360 34.701 1.00 11.58 37 ALA B C 1
ATOM 2954 O O . ALA B 1 37 ? -73.208 11.256 34.533 1.00 11.85 37 ALA B O 1
ATOM 2956 N N . ALA B 1 38 ? -71.847 12.890 33.795 1.00 11.63 38 ALA B N 1
ATOM 2957 C CA . ALA B 1 38 ? -71.516 12.162 32.574 1.00 11.01 38 ALA B CA 1
ATOM 2958 C C . ALA B 1 38 ? -70.704 10.914 32.882 1.00 10.71 38 ALA B C 1
ATOM 2959 O O . ALA B 1 38 ? -70.906 9.867 32.258 1.00 12.24 38 ALA B O 1
ATOM 2961 N N . THR B 1 39 ? -69.779 11.002 33.844 1.00 11.15 39 THR B N 1
ATOM 2962 C CA . THR B 1 39 ? -69.026 9.821 34.252 1.00 11.06 39 THR B CA 1
ATOM 2963 C C . THR B 1 39 ? -69.953 8.758 34.840 1.00 11.25 39 THR B C 1
ATOM 2964 O O . THR B 1 39 ? -69.853 7.571 34.499 1.00 12.16 39 THR B O 1
ATOM 2968 N N . ARG B 1 40 ? -70.875 9.172 35.720 1.00 12.25 40 ARG B N 1
ATOM 2969 C CA . ARG B 1 40 ? -71.841 8.217 36.264 1.00 11.67 40 ARG B CA 1
ATOM 2970 C C . ARG B 1 40 ? -72.662 7.562 35.156 1.00 13.76 40 ARG B C 1
ATOM 2971 O O . ARG B 1 40 ? -72.939 6.354 35.201 1.00 13.15 40 ARG B O 1
ATOM 2979 N N . ARG B 1 41 ? -73.046 8.342 34.141 1.00 11.96 41 ARG B N 1
ATOM 2980 C CA . ARG B 1 41 ? -73.790 7.782 33.017 1.00 13.99 41 ARG B CA 1
ATOM 2981 C C . ARG B 1 41 ? -72.965 6.749 32.265 1.00 12.47 41 ARG B C 1
ATOM 2982 O O . ARG B 1 41 ? -73.475 5.680 31.906 1.00 14.30 41 ARG B O 1
ATOM 2990 N N . ALA B 1 42 ? -71.692 7.054 32.001 1.00 12.29 42 ALA B N 1
ATOM 2991 C CA . ALA B 1 42 ? -70.835 6.095 31.309 1.00 13.12 42 ALA B CA 1
ATOM 2992 C C . ALA B 1 42 ? -70.695 4.805 32.105 1.00 14.73 42 ALA B C 1
ATOM 2993 O O . ALA B 1 42 ? -70.750 3.706 31.540 1.00 14.43 42 ALA B O 1
ATOM 2995 N N . LEU B 1 43 ? -70.503 4.917 33.422 1.00 13.69 43 LEU B N 1
ATOM 2996 C CA . LEU B 1 43 ? -70.378 3.735 34.274 1.00 14.24 43 LEU B CA 1
ATOM 2997 C C . LEU B 1 43 ? -71.654 2.902 34.238 1.00 15.88 43 LEU B C 1
ATOM 2998 O O . LEU B 1 43 ? -71.603 1.672 34.117 1.00 17.31 43 LEU B O 1
ATOM 3003 N N . ARG B 1 44 ? -72.808 3.563 34.350 1.00 15.20 44 ARG B N 1
ATOM 3004 C CA . ARG B 1 44 ? -74.089 2.868 34.288 1.00 16.76 44 ARG B CA 1
ATOM 3005 C C . ARG B 1 44 ? -74.285 2.181 32.941 1.00 18.73 44 ARG B C 1
ATOM 3006 O O . ARG B 1 44 ? -74.692 1.016 32.879 1.00 20.11 44 ARG B O 1
ATOM 3014 N N . ASP B 1 45 ? -74.012 2.895 31.841 1.00 14.54 45 ASP B N 1
ATOM 3015 C CA . ASP B 1 45 ? -74.221 2.320 30.514 1.00 17.41 45 ASP B CA 1
ATOM 3016 C C . ASP B 1 45 ? -73.277 1.153 30.252 1.00 17.16 45 ASP B C 1
ATOM 3017 O O . ASP B 1 45 ? -73.677 0.146 29.654 1.00 19.71 45 ASP B O 1
ATOM 3022 N N . TRP B 1 46 ? -72.014 1.280 30.664 1.00 18.15 46 TRP B N 1
ATOM 3023 C CA . TRP B 1 46 ? -71.070 0.178 30.513 1.00 17.36 46 TRP B CA 1
ATOM 3024 C C . TRP B 1 46 ? -71.594 -1.075 31.210 1.00 21.36 46 TRP B C 1
ATOM 3025 O O . TRP B 1 46 ? -71.601 -2.168 30.628 1.00 22.06 46 TRP B O 1
ATOM 3036 N N . ASP B 1 47 ? -72.062 -0.924 32.451 1.00 20.11 47 ASP B N 1
ATOM 3037 C CA . ASP B 1 47 ? -72.590 -2.069 33.191 1.00 24.43 47 ASP B CA 1
ATOM 3038 C C . ASP B 1 47 ? -73.884 -2.581 32.561 1.00 24.46 47 ASP B C 1
ATOM 3039 O O . ASP B 1 47 ? -74.091 -3.795 32.462 1.00 27.01 47 ASP B O 1
ATOM 3044 N N . TYR B 1 48 ? -74.758 -1.672 32.125 1.00 21.81 48 TYR B N 1
ATOM 3045 C CA . TYR B 1 48 ? -76.036 -2.096 31.559 1.00 26.62 48 TYR B CA 1
ATOM 3046 C C . TYR B 1 48 ? -75.843 -2.910 30.285 1.00 28.00 48 TYR B C 1
ATOM 3047 O O . TYR B 1 48 ? -76.501 -3.939 30.095 1.00 32.66 48 TYR B O 1
ATOM 3056 N N . TYR B 1 49 ? -74.940 -2.481 29.408 1.00 25.25 49 TYR B N 1
ATOM 3057 C CA . TYR B 1 49 ? -74.780 -3.146 28.121 1.00 27.65 49 TYR B CA 1
ATOM 3058 C C . TYR B 1 49 ? -73.770 -4.284 28.129 1.00 30.17 49 TYR B C 1
ATOM 3059 O O . TYR B 1 49 ? -73.870 -5.177 27.281 1.00 32.27 49 TYR B O 1
ATOM 3068 N N . LEU B 1 50 ? -72.814 -4.290 29.058 1.00 26.94 50 LEU B N 1
ATOM 3069 C CA . LEU B 1 50 ? -71.789 -5.326 29.086 1.00 30.19 50 LEU B CA 1
ATOM 3070 C C . LEU B 1 50 ? -71.845 -6.229 30.309 1.00 36.22 50 LEU B C 1
ATOM 3071 O O . LEU B 1 50 ? -71.451 -7.393 30.206 1.00 39.19 50 LEU B O 1
ATOM 3076 N N . HIS B 1 51 ? -72.336 -5.725 31.446 1.00 35.29 51 HIS B N 1
ATOM 3077 C CA . HIS B 1 51 ? -72.400 -6.449 32.716 1.00 38.26 51 HIS B CA 1
ATOM 3078 C C . HIS B 1 51 ? -71.173 -7.317 32.964 1.00 42.83 51 HIS B C 1
ATOM 3079 O O . HIS B 1 51 ? -71.226 -8.541 32.803 1.00 42.97 51 HIS B O 1
ATOM 3086 N N . ASP B 1 52 ? -70.066 -6.692 33.352 1.00 42.90 52 ASP B N 1
ATOM 3087 C CA . ASP B 1 52 ? -68.811 -7.407 33.551 1.00 41.55 52 ASP B CA 1
ATOM 3088 C C . ASP B 1 52 ? -68.135 -7.027 34.867 1.00 45.02 52 ASP B C 1
ATOM 3089 O O . ASP B 1 52 ? -68.644 -6.197 35.623 1.00 44.42 52 ASP B O 1
ATOM 3094 N N . ALA B 1 58 ? -64.660 0.931 39.017 1.00 27.16 58 ALA B N 1
ATOM 3095 C CA . ALA B 1 58 ? -63.635 1.353 38.083 1.00 23.17 58 ALA B CA 1
ATOM 3096 C C . ALA B 1 58 ? -63.173 2.702 38.498 1.00 18.55 58 ALA B C 1
ATOM 3097 O O . ALA B 1 58 ? -63.912 3.457 38.999 1.00 21.09 58 ALA B O 1
ATOM 3099 N N . LEU B 1 59 ? -61.897 2.988 38.226 1.00 16.49 59 LEU B N 1
ATOM 3100 C CA . LEU B 1 59 ? -61.350 4.277 38.563 1.00 13.94 59 LEU B CA 1
ATOM 3101 C C . LEU B 1 59 ? -60.993 5.147 37.394 1.00 11.05 59 LEU B C 1
ATOM 3102 O O . LEU B 1 59 ? -59.905 5.151 36.940 1.00 12.93 59 LEU B O 1
ATOM 3107 N N . ILE B 1 60 ? -61.973 5.897 36.961 1.00 11.70 60 ILE B N 1
ATOM 3108 C CA . ILE B 1 60 ? -61.919 6.635 35.752 1.00 11.43 60 ILE B CA 1
ATOM 3109 C C . ILE B 1 60 ? -62.150 8.078 36.258 1.00 10.34 60 ILE B C 1
ATOM 3110 O O . ILE B 1 60 ? -61.782 8.342 37.328 1.00 11.55 60 ILE B O 1
ATOM 3115 N N . SER B 1 61 ? -62.700 8.977 35.489 1.00 10.22 61 SER B N 1
ATOM 3116 C CA . SER B 1 61 ? -62.537 10.415 35.595 1.00 9.44 61 SER B CA 1
ATOM 3117 C C . SER B 1 61 ? -62.743 11.101 36.926 1.00 9.77 61 SER B C 1
ATOM 3118 O O . SER B 1 61 ? -62.308 12.170 37.071 1.00 9.89 61 SER B O 1
ATOM 3121 N N . ILE B 1 62 ? -63.456 10.467 37.838 1.00 9.92 62 ILE B N 1
ATOM 3122 C CA . ILE B 1 62 ? -63.777 11.108 39.104 1.00 10.43 62 ILE B CA 1
ATOM 3123 C C . ILE B 1 62 ? -62.577 11.168 40.053 1.00 11.05 62 ILE B C 1
ATOM 3124 O O . ILE B 1 62 ? -61.856 10.274 40.192 1.00 10.91 62 ILE B O 1
ATOM 3129 N N . SER B 1 63 ? -62.432 12.303 40.674 1.00 9.96 63 SER B N 1
ATOM 3130 C CA . SER B 1 63 ? -61.378 12.485 41.658 1.00 10.12 63 SER B CA 1
ATOM 3131 C C . SER B 1 63 ? -61.730 13.519 42.706 1.00 10.61 63 SER B C 1
ATOM 3132 O O . SER B 1 63 ? -62.656 14.247 42.553 1.00 10.33 63 SER B O 1
ATOM 3135 N N . GLU B 1 64 ? -60.883 13.580 43.732 1.00 10.03 64 GLU B N 1
ATOM 3136 C CA . GLU B 1 64 ? -61.066 14.559 44.801 1.00 10.92 64 GLU B CA 1
ATOM 3137 C C . GLU B 1 64 ? -60.909 15.985 44.290 1.00 11.66 64 GLU B C 1
ATOM 3138 O O . GLU B 1 64 ? -61.484 16.916 44.864 1.00 12.47 64 GLU B O 1
ATOM 3144 N N . LEU B 1 65 ? -60.115 16.188 43.236 1.00 10.11 65 LEU B N 1
ATOM 3145 C CA . LEU B 1 65 ? -59.866 17.530 42.724 1.00 10.42 65 LEU B CA 1
ATOM 3146 C C . LEU B 1 65 ? -60.922 17.976 41.724 1.00 10.41 65 LEU B C 1
ATOM 3147 O O . LEU B 1 65 ? -60.952 19.155 41.350 1.00 11.81 65 LEU B O 1
ATOM 3152 N N . GLY B 1 66 ? -61.774 17.062 41.282 1.00 9.99 66 GLY B N 1
ATOM 3153 C CA . GLY B 1 66 ? -62.706 17.321 40.204 1.00 10.51 66 GLY B CA 1
ATOM 3154 C C . GLY B 1 66 ? -62.580 16.289 39.099 1.00 10.22 66 GLY B C 1
ATOM 3155 O O . GLY B 1 66 ? -61.705 15.429 39.097 1.00 9.69 66 GLY B O 1
ATOM 3156 N N . ASN B 1 67 ? -63.482 16.402 38.143 1.00 9.29 67 ASN B N 1
ATOM 3157 C CA . ASN B 1 67 ? -63.575 15.403 37.095 1.00 9.64 67 ASN B CA 1
ATOM 3158 C C . ASN B 1 67 ? -62.526 15.653 36.022 1.00 8.81 67 ASN B C 1
ATOM 3159 O O . ASN B 1 67 ? -62.302 16.794 35.614 1.00 9.33 67 ASN B O 1
ATOM 3164 N N . LEU B 1 68 ? -61.909 14.570 35.539 1.00 9.89 68 LEU B N 1
ATOM 3165 C CA . LEU B 1 68 ? -60.960 14.691 34.431 1.00 9.28 68 LEU B CA 1
ATOM 3166 C C . LEU B 1 68 ? -61.545 15.485 33.268 1.00 8.85 68 LEU B C 1
ATOM 3167 O O . LEU B 1 68 ? -60.841 16.287 32.648 1.00 10.39 68 LEU B O 1
ATOM 3172 N N . GLY B 1 69 ? -62.823 15.272 32.946 1.00 8.33 69 GLY B N 1
ATOM 3173 C CA . GLY B 1 69 ? -63.411 16.004 31.837 1.00 10.16 69 GLY B CA 1
ATOM 3174 C C . GLY B 1 69 ? -63.452 17.503 32.065 1.00 9.26 69 GLY B C 1
ATOM 3175 O O . GLY B 1 69 ? -63.323 18.288 31.115 1.00 9.81 69 GLY B O 1
ATOM 3176 N N . ALA B 1 70 ? -63.629 17.927 33.313 1.00 9.05 70 ALA B N 1
ATOM 3177 C CA . ALA B 1 70 ? -63.623 19.348 33.625 1.00 8.53 70 ALA B CA 1
ATOM 3178 C C . ALA B 1 70 ? -62.235 19.958 33.491 1.00 9.28 70 ALA B C 1
ATOM 3179 O O . ALA B 1 70 ? -62.127 21.172 33.291 1.00 9.78 70 ALA B O 1
ATOM 3181 N N . PHE B 1 71 ? -61.176 19.144 33.611 1.00 8.90 71 PHE B N 1
ATOM 3182 C CA . PHE B 1 71 ? -59.805 19.599 33.416 1.00 9.68 71 PHE B CA 1
ATOM 3183 C C . PHE B 1 71 ? -59.324 19.441 31.978 1.00 10.06 71 PHE B C 1
ATOM 3184 O O . PHE B 1 71 ? -58.529 20.265 31.508 1.00 10.06 71 PHE B O 1
ATOM 3192 N N . ALA B 1 72 ? -59.775 18.409 31.271 1.00 8.81 72 ALA B N 1
ATOM 3193 C CA . ALA B 1 72 ? -59.370 18.202 29.886 1.00 8.83 72 ALA B CA 1
ATOM 3194 C C . ALA B 1 72 ? -60.162 19.063 28.916 1.00 8.91 72 ALA B C 1
ATOM 3195 O O . ALA B 1 72 ? -59.670 19.325 27.805 1.00 9.64 72 ALA B O 1
ATOM 3197 N N . TYR B 1 73 ? -61.351 19.514 29.315 1.00 9.38 73 TYR B N 1
ATOM 3198 C CA . TYR B 1 73 ? -62.234 20.327 28.473 1.00 9.74 73 TYR B CA 1
ATOM 3199 C C . TYR B 1 73 ? -62.669 21.569 29.246 1.00 9.70 73 TYR B C 1
ATOM 3200 O O . TYR B 1 73 ? -63.860 21.796 29.480 1.00 9.65 73 TYR B O 1
ATOM 3209 N N . PRO B 1 74 ? -61.717 22.413 29.658 1.00 9.96 74 PRO B N 1
ATOM 3210 C CA . PRO B 1 74 ? -62.078 23.553 30.514 1.00 10.56 74 PRO B CA 1
ATOM 3211 C C . PRO B 1 74 ? -62.941 24.583 29.821 1.00 10.68 74 PRO B C 1
ATOM 3212 O O . PRO B 1 74 ? -63.705 25.283 30.501 1.00 12.22 74 PRO B O 1
ATOM 3216 N N . GLU B 1 75 ? -62.810 24.749 28.504 1.00 11.14 75 GLU B N 1
ATOM 3217 C CA . GLU B 1 75 ? -63.498 25.839 27.829 1.00 10.24 75 GLU B CA 1
ATOM 3218 C C . GLU B 1 75 ? -64.584 25.304 26.907 1.00 11.83 75 GLU B C 1
ATOM 3219 O O . GLU B 1 75 ? -64.656 25.657 25.724 1.00 13.78 75 GLU B O 1
ATOM 3225 N N . VAL B 1 76 ? -65.449 24.470 27.468 1.00 11.57 76 VAL B N 1
ATOM 3226 C CA . VAL B 1 76 ? -66.508 23.780 26.735 1.00 12.39 76 VAL B CA 1
ATOM 3227 C C . VAL B 1 76 ? -67.826 24.019 27.469 1.00 12.22 76 VAL B C 1
ATOM 3228 O O . VAL B 1 76 ? -67.879 23.862 28.702 1.00 11.96 76 VAL B O 1
ATOM 3232 N N . PRO B 1 77 ? -68.894 24.421 26.775 1.00 11.39 77 PRO B N 1
ATOM 3233 C CA . PRO B 1 77 ? -70.195 24.645 27.440 1.00 11.92 77 PRO B CA 1
ATOM 3234 C C . PRO B 1 77 ? -70.794 23.335 27.917 1.00 11.01 77 PRO B C 1
ATOM 3235 O O . PRO B 1 77 ? -70.399 22.260 27.448 1.00 11.51 77 PRO B O 1
ATOM 3239 N N . PRO B 1 78 ? -71.761 23.381 28.845 1.00 11.89 78 PRO B N 1
ATOM 3240 C CA . PRO B 1 78 ? -72.152 22.142 29.552 1.00 12.58 78 PRO B CA 1
ATOM 3241 C C . PRO B 1 78 ? -72.760 21.053 28.682 1.00 12.80 78 PRO B C 1
ATOM 3242 O O . PRO B 1 78 ? -72.514 19.863 28.934 1.00 13.90 78 PRO B O 1
ATOM 3246 N N . GLU B 1 79 ? -73.554 21.408 27.668 1.00 13.13 79 GLU B N 1
ATOM 3247 C CA . GLU B 1 79 ? -74.156 20.369 26.840 1.00 15.21 79 GLU B CA 1
ATOM 3248 C C . GLU B 1 79 ? -73.083 19.601 26.070 1.00 12.06 79 GLU B C 1
ATOM 3249 O O . GLU B 1 79 ? -73.168 18.381 25.899 1.00 13.66 79 GLU B O 1
ATOM 3255 N N . ARG B 1 80 ? -72.049 20.298 25.610 1.00 11.50 80 ARG B N 1
ATOM 3256 C CA . ARG B 1 80 ? -70.953 19.627 24.931 1.00 12.30 80 ARG B CA 1
ATOM 3257 C C . ARG B 1 80 ? -70.027 18.934 25.922 1.00 10.76 80 ARG B C 1
ATOM 3258 O O . ARG B 1 80 ? -69.482 17.872 25.607 1.00 10.54 80 ARG B O 1
ATOM 3266 N N . LEU B 1 81 ? -69.868 19.497 27.128 1.00 10.38 81 LEU B N 1
ATOM 3267 C CA . LEU B 1 81 ? -69.041 18.865 28.156 1.00 11.79 81 LEU B CA 1
ATOM 3268 C C . LEU B 1 81 ? -69.578 17.489 28.516 1.00 10.40 81 LEU B C 1
ATOM 3269 O O . LEU B 1 81 ? -68.811 16.533 28.696 1.00 10.84 81 LEU B O 1
ATOM 3274 N N . ALA B 1 82 ? -70.906 17.362 28.597 1.00 10.63 82 ALA B N 1
ATOM 3275 C CA . ALA B 1 82 ? -71.509 16.070 28.908 1.00 12.19 82 ALA B CA 1
ATOM 3276 C C . ALA B 1 82 ? -71.151 15.029 27.857 1.00 11.89 82 ALA B C 1
ATOM 3277 O O . ALA B 1 82 ? -70.913 13.860 28.182 1.00 13.96 82 ALA B O 1
ATOM 3279 N N . ILE B 1 83 ? -71.068 15.443 26.590 1.00 11.60 83 ILE B N 1
ATOM 3280 C CA . ILE B 1 83 ? -70.731 14.517 25.511 1.00 12.73 83 ILE B CA 1
ATOM 3281 C C . ILE B 1 83 ? -69.268 14.096 25.592 1.00 10.61 83 ILE B C 1
ATOM 3282 O O . ILE B 1 83 ? -68.940 12.904 25.544 1.00 10.59 83 ILE B O 1
ATOM 3287 N N . VAL B 1 84 ? -68.362 15.075 25.628 1.00 9.74 84 VAL B N 1
ATOM 3288 C CA . VAL B 1 84 ? -66.945 14.734 25.567 1.00 9.71 84 VAL B CA 1
ATOM 3289 C C . VAL B 1 84 ? -66.489 14.010 26.830 1.00 9.74 84 VAL B C 1
ATOM 3290 O O . VAL B 1 84 ? -65.621 13.135 26.756 1.00 10.21 84 VAL B O 1
ATOM 3294 N N . THR B 1 85 ? -67.060 14.334 27.998 1.00 9.26 85 THR B N 1
ATOM 3295 C CA . THR B 1 85 ? -66.687 13.604 29.209 1.00 10.07 85 THR B CA 1
ATOM 3296 C C . THR B 1 85 ? -67.142 12.155 29.113 1.00 10.11 85 THR B C 1
ATOM 3297 O O . THR B 1 85 ? -66.378 11.233 29.424 1.00 11.31 85 THR B O 1
ATOM 3301 N N . TYR B 1 86 ? -68.380 11.933 28.663 1.00 10.05 86 TYR B N 1
ATOM 3302 C CA . TYR B 1 86 ? -68.882 10.578 28.481 1.00 11.31 86 TYR B CA 1
ATOM 3303 C C . TYR B 1 86 ? -67.999 9.787 27.522 1.00 10.70 86 TYR B C 1
ATOM 3304 O O . TYR B 1 86 ? -67.666 8.626 27.784 1.00 11.34 86 TYR B O 1
ATOM 3313 N N . LEU B 1 87 ? -67.603 10.400 26.396 1.00 11.04 87 LEU B N 1
ATOM 3314 C CA . LEU B 1 87 ? -66.770 9.700 25.417 1.00 12.45 87 LEU B CA 1
ATOM 3315 C C . LEU B 1 87 ? -65.386 9.405 25.961 1.00 12.19 87 LEU B C 1
ATOM 3316 O O . LEU B 1 87 ? -64.789 8.375 25.621 1.00 12.93 87 LEU B O 1
ATOM 3321 N N . THR B 1 88 ? -64.866 10.290 26.806 1.00 12.21 88 THR B N 1
ATOM 3322 C CA . THR B 1 88 ? -63.580 10.040 27.430 1.00 13.27 88 THR B CA 1
ATOM 3323 C C . THR B 1 88 ? -63.670 8.857 28.382 1.00 13.70 88 THR B C 1
ATOM 3324 O O . THR B 1 88 ? -62.814 7.966 28.355 1.00 13.77 88 THR B O 1
ATOM 3328 N N . ASP B 1 89 ? -64.731 8.802 29.188 1.00 12.24 89 ASP B N 1
ATOM 3329 C CA . ASP B 1 89 ? -64.876 7.714 30.146 1.00 13.35 89 ASP B CA 1
ATOM 3330 C C . ASP B 1 89 ? -65.138 6.391 29.434 1.00 11.37 89 ASP B C 1
ATOM 3331 O O . ASP B 1 89 ? -64.585 5.354 29.814 1.00 12.18 89 ASP B O 1
ATOM 3336 N N . LEU B 1 90 ? -65.989 6.406 28.401 1.00 11.11 90 LEU B N 1
ATOM 3337 C CA . LEU B 1 90 ? -66.171 5.209 27.587 1.00 13.05 90 LEU B CA 1
ATOM 3338 C C . LEU B 1 90 ? -64.838 4.736 27.020 1.00 11.31 90 LEU B C 1
ATOM 3339 O O . LEU B 1 90 ? -64.539 3.536 27.013 1.00 11.74 90 LEU B O 1
ATOM 3344 N N . GLY B 1 91 ? -64.008 5.677 26.574 1.00 10.56 91 GLY B N 1
ATOM 3345 C CA . GLY B 1 91 ? -62.713 5.311 26.031 1.00 11.95 91 GLY B CA 1
ATOM 3346 C C . GLY B 1 91 ? -61.789 4.700 27.067 1.00 10.94 91 GLY B C 1
ATOM 3347 O O . GLY B 1 91 ? -61.081 3.737 26.774 1.00 11.40 91 GLY B O 1
ATOM 3348 N N . ILE B 1 92 ? -61.778 5.254 28.284 1.00 10.33 92 ILE B N 1
ATOM 3349 C CA . ILE B 1 92 ? -60.957 4.694 29.361 1.00 11.21 92 ILE B CA 1
ATOM 3350 C C . ILE B 1 92 ? -61.396 3.278 29.690 1.00 11.25 92 ILE B C 1
ATOM 3351 O O . ILE B 1 92 ? -60.569 2.366 29.818 1.00 11.32 92 ILE B O 1
ATOM 3356 N N . LEU B 1 93 ? -62.706 3.077 29.867 1.00 10.91 93 LEU B N 1
ATOM 3357 C CA . LEU B 1 93 ? -63.208 1.754 30.214 1.00 11.18 93 LEU B CA 1
ATOM 3358 C C . LEU B 1 93 ? -62.825 0.745 29.144 1.00 11.35 93 LEU B C 1
ATOM 3359 O O . LEU B 1 93 ? -62.347 -0.354 29.446 1.00 11.76 93 LEU B O 1
ATOM 3364 N N . HIS B 1 94 ? -62.989 1.118 27.877 1.00 10.48 94 HIS B N 1
ATOM 3365 C CA . HIS B 1 94 ? -62.599 0.224 26.795 1.00 11.54 94 HIS B CA 1
ATOM 3366 C C . HIS B 1 94 ? -61.094 -0.021 26.802 1.00 10.78 94 HIS B C 1
ATOM 3367 O O . HIS B 1 94 ? -60.640 -1.167 26.685 1.00 11.34 94 HIS B O 1
ATOM 3374 N N . ASP B 1 95 ? -60.305 1.052 26.927 1.00 9.82 95 ASP B N 1
ATOM 3375 C CA . ASP B 1 95 ? -58.851 0.932 26.831 1.00 10.54 95 ASP B CA 1
ATOM 3376 C C . ASP B 1 95 ? -58.274 0.070 27.951 1.00 10.19 95 ASP B C 1
ATOM 3377 O O . ASP B 1 95 ? -57.301 -0.663 27.737 1.00 10.26 95 ASP B O 1
ATOM 3382 N N . ASP B 1 96 ? -58.844 0.148 29.155 1.00 10.47 96 ASP B N 1
ATOM 3383 C CA . ASP B 1 96 ? -58.341 -0.682 30.244 1.00 11.02 96 ASP B CA 1
ATOM 3384 C C . ASP B 1 96 ? -58.489 -2.163 29.915 1.00 12.23 96 ASP B C 1
ATOM 3385 O O . ASP B 1 96 ? -57.579 -2.959 30.178 1.00 12.19 96 ASP B O 1
ATOM 3390 N N . GLY B 1 97 ? -59.619 -2.550 29.313 1.00 10.93 97 GLY B N 1
ATOM 3391 C CA . GLY B 1 97 ? -59.768 -3.929 28.877 1.00 13.10 97 GLY B CA 1
ATOM 3392 C C . GLY B 1 97 ? -58.789 -4.289 27.777 1.00 12.56 97 GLY B C 1
ATOM 3393 O O . GLY B 1 97 ? -58.195 -5.370 27.784 1.00 12.75 97 GLY B O 1
ATOM 3394 N N . TYR B 1 98 ? -58.608 -3.379 26.816 1.00 11.24 98 TYR B N 1
ATOM 3395 C CA . TYR B 1 98 ? -57.682 -3.602 25.709 1.00 12.03 98 TYR B CA 1
ATOM 3396 C C . TYR B 1 98 ? -56.261 -3.877 26.200 1.00 10.43 98 TYR B C 1
ATOM 3397 O O . TYR B 1 98 ? -55.585 -4.780 25.683 1.00 10.77 98 TYR B O 1
ATOM 3406 N N . GLU B 1 99 ? -55.783 -3.100 27.167 1.00 9.92 99 GLU B N 1
ATOM 3407 C CA . GLU B 1 99 ? -54.419 -3.268 27.681 1.00 10.88 99 GLU B CA 1
ATOM 3408 C C . GLU B 1 99 ? -54.166 -4.634 28.323 1.00 10.19 99 GLU B C 1
ATOM 3409 O O . GLU B 1 99 ? -53.034 -5.114 28.376 1.00 10.86 99 GLU B O 1
ATOM 3415 N N . ALA B 1 100 ? -55.239 -5.242 28.808 1.00 10.48 100 ALA B N 1
ATOM 3416 C CA . ALA B 1 100 ? -55.215 -6.561 29.482 1.00 14.28 100 ALA B CA 1
ATOM 3417 C C . ALA B 1 100 ? -55.409 -7.778 28.564 1.00 16.15 100 ALA B C 1
ATOM 3418 O O . ALA B 1 100 ? -55.189 -8.897 28.986 1.00 18.79 100 ALA B O 1
ATOM 3420 N N . MET B 1 101 ? -55.808 -7.558 27.316 1.00 14.02 101 MET B N 1
ATOM 3421 C CA . MET B 1 101 ? -56.027 -8.675 26.397 1.00 16.13 101 MET B CA 1
ATOM 3422 C C . MET B 1 101 ? -54.796 -9.022 25.559 1.00 14.28 101 MET B C 1
ATOM 3423 O O . MET B 1 101 ? -53.871 -8.220 25.437 1.00 14.65 101 MET B O 1
ATOM 3428 N N . ASP B 1 102 ? -54.796 -10.224 24.982 1.00 16.94 102 ASP B N 1
ATOM 3429 C CA . ASP B 1 102 ? -53.700 -10.676 24.130 1.00 18.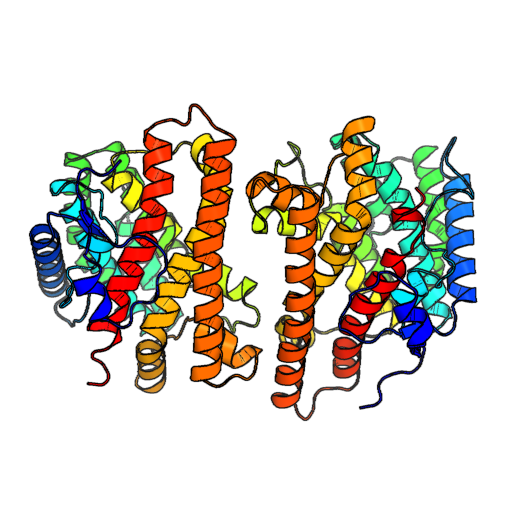90 102 ASP B CA 1
ATOM 3430 C C . ASP B 1 102 ? -53.642 -9.754 22.920 1.00 13.27 102 ASP B C 1
ATOM 3431 O O . ASP B 1 102 ? -54.681 -9.388 22.367 1.00 15.58 102 ASP B O 1
ATOM 3436 N N . MET B 1 103 ? -52.442 -9.394 22.476 1.00 13.57 103 MET B N 1
ATOM 3437 C CA . MET B 1 103 ? -52.373 -8.445 21.364 1.00 13.18 103 MET B CA 1
ATOM 3438 C C . MET B 1 103 ? -53.285 -8.662 20.176 1.00 14.08 103 MET B C 1
ATOM 3439 O O . MET B 1 103 ? -53.926 -7.735 19.745 1.00 13.16 103 MET B O 1
ATOM 3444 N N . ASP B 1 104 ? -53.369 -9.891 19.703 1.00 14.27 104 ASP B N 1
ATOM 3445 C CA . ASP B 1 104 ? -54.259 -10.166 18.572 1.00 15.22 104 ASP B CA 1
ATOM 3446 C C . ASP B 1 104 ? -55.701 -9.820 18.904 1.00 15.95 104 ASP B C 1
ATOM 3447 O O . ASP B 1 104 ? -56.386 -9.131 18.139 1.00 14.82 104 ASP B O 1
ATOM 3452 N N . GLN B 1 105 ? -56.188 -10.311 20.036 1.00 15.15 105 GLN B N 1
ATOM 3453 C CA . GLN B 1 105 ? -57.577 -10.071 20.384 1.00 17.20 105 GLN B CA 1
ATOM 3454 C C . GLN B 1 105 ? -57.788 -8.608 20.783 1.00 16.50 105 GLN B C 1
ATOM 3455 O O . GLN B 1 105 ? -58.832 -8.020 20.466 1.00 16.97 105 GLN B O 1
ATOM 3461 N N . ALA B 1 106 ? -56.790 -7.991 21.431 1.00 14.78 106 ALA B N 1
ATOM 3462 C CA . ALA B 1 106 ? -56.853 -6.564 21.742 1.00 14.00 106 ALA B CA 1
ATOM 3463 C C . ALA B 1 106 ? -57.024 -5.741 20.476 1.00 14.13 106 ALA B C 1
ATOM 3464 O O . ALA B 1 106 ? -57.862 -4.836 20.420 1.00 13.28 106 ALA B O 1
ATOM 3466 N N . ARG B 1 107 ? -56.222 -6.030 19.454 1.00 12.86 107 ARG B N 1
ATOM 3467 C CA . ARG B 1 107 ? -56.328 -5.287 18.203 1.00 11.80 107 ARG B CA 1
ATOM 3468 C C . ARG B 1 107 ? -57.707 -5.462 17.575 1.00 14.49 107 ARG B C 1
ATOM 3469 O O . ARG B 1 107 ? -58.323 -4.484 17.138 1.00 14.46 107 ARG B O 1
ATOM 3477 N N . THR B 1 108 ? -58.221 -6.693 17.552 1.00 15.56 108 THR B N 1
ATOM 3478 C CA . THR B 1 108 ? -59.545 -6.923 16.977 1.00 15.13 108 THR B CA 1
ATOM 3479 C C . THR B 1 108 ? -60.612 -6.133 17.725 1.00 17.33 108 THR B C 1
ATOM 3480 O O . THR B 1 108 ? -61.497 -5.530 17.107 1.00 17.30 108 THR B O 1
ATOM 3484 N N . GLU B 1 109 ? -60.532 -6.098 19.057 1.00 15.53 109 GLU B N 1
ATOM 3485 C CA . GLU B 1 109 ? -61.513 -5.346 19.833 1.00 17.17 109 GLU B CA 1
ATOM 3486 C C . GLU B 1 109 ? -61.428 -3.853 19.562 1.00 16.50 109 GLU B C 1
ATOM 3487 O O . GLU B 1 109 ? -62.463 -3.187 19.462 1.00 16.55 109 GLU B O 1
ATOM 3493 N N . HIS B 1 110 ? -60.230 -3.323 19.450 1.00 15.37 110 HIS B N 1
ATOM 3494 C CA . HIS B 1 110 ? -60.059 -1.909 19.112 1.00 13.53 110 HIS B CA 1
ATOM 3495 C C . HIS B 1 110 ? -60.705 -1.603 17.733 1.00 13.74 110 HIS B C 1
ATOM 3496 O O . HIS B 1 110 ? -61.443 -0.710 17.618 1.00 13.11 110 HIS B O 1
ATOM 3503 N N . ARG B 1 111 ? -60.365 -2.404 16.731 1.00 14.25 111 ARG B N 1
ATOM 3504 C CA . ARG B 1 111 ? -60.827 -2.092 15.386 1.00 14.04 111 ARG B CA 1
ATOM 3505 C C . ARG B 1 111 ? -62.343 -2.215 15.283 1.00 14.24 111 ARG B C 1
ATOM 3506 O O . ARG B 1 111 ? -62.996 -1.371 14.659 1.00 15.96 111 ARG B O 1
ATOM 3514 N N . GLU B 1 112 ? -62.926 -3.237 15.921 1.00 13.83 112 GLU B N 1
ATOM 3515 C CA . GLU B 1 112 ? -64.377 -3.413 15.861 1.00 16.42 112 GLU B CA 1
ATOM 3516 C C . GLU B 1 112 ? -65.104 -2.333 16.650 1.00 16.09 112 GLU B C 1
ATOM 3517 O O . GLU B 1 112 ? -66.167 -1.858 16.233 1.00 15.74 112 GLU B O 1
ATOM 3523 N N . PHE B 1 113 ? -64.551 -1.933 17.797 1.00 13.75 113 PHE B N 1
ATOM 3524 C CA . PHE B 1 113 ? -65.126 -0.820 18.548 1.00 14.68 113 PHE B CA 1
ATOM 3525 C C . PHE B 1 113 ? -65.064 0.460 17.725 1.00 13.39 113 PHE B C 1
ATOM 3526 O O . PHE B 1 113 ? -66.053 1.202 17.626 1.00 14.68 113 PHE B O 1
ATOM 3534 N N . GLY B 1 114 ? -63.922 0.706 17.082 1.00 14.40 114 GLY B N 1
ATOM 3535 C CA . GLY B 1 114 ? -63.777 1.901 16.271 1.00 14.77 114 GLY B CA 1
ATOM 3536 C C . GLY B 1 114 ? -64.778 1.974 15.132 1.00 15.96 114 GLY B C 1
ATOM 3537 O O . GLY B 1 114 ? -65.284 3.053 14.811 1.00 17.13 114 GLY B O 1
ATOM 3538 N N . ALA B 1 115 ? -65.072 0.832 14.503 1.00 14.55 115 ALA B N 1
ATOM 3539 C CA . ALA B 1 115 ? -66.035 0.816 13.405 1.00 15.97 115 ALA B CA 1
ATOM 3540 C C . ALA B 1 115 ? -67.411 1.301 13.844 1.00 16.54 115 ALA B C 1
ATOM 3541 O O . ALA B 1 115 ? -68.164 1.835 13.019 1.00 18.27 115 ALA B O 1
ATOM 3543 N N . LEU B 1 116 ? -67.760 1.139 15.124 1.00 15.80 116 LEU B N 1
ATOM 3544 C CA . LEU B 1 116 ? -69.050 1.622 15.614 1.00 15.78 116 LEU B CA 1
ATOM 3545 C C . LEU B 1 116 ? -69.171 3.139 15.560 1.00 16.86 116 LEU B C 1
ATOM 3546 O O . LEU B 1 116 ? -70.294 3.656 15.540 1.0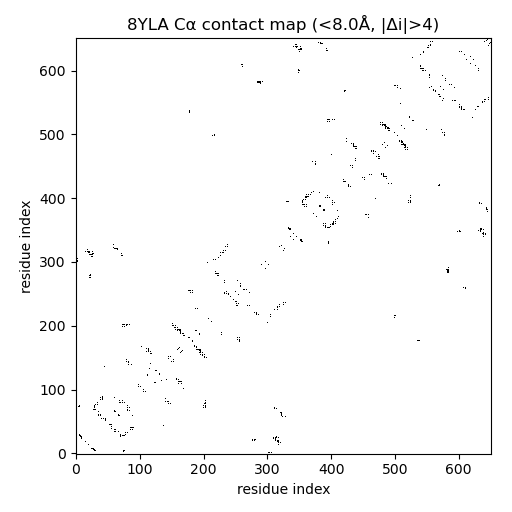0 18.87 116 LEU B O 1
ATOM 3551 N N . PHE B 1 117 ? -68.051 3.865 15.561 1.00 15.90 117 PHE B N 1
ATOM 3552 C CA . PHE B 1 117 ? -68.079 5.321 15.632 1.00 16.99 117 PHE B CA 1
ATOM 3553 C C . PHE B 1 117 ? -68.150 5.983 14.266 1.00 17.04 117 PHE B C 1
ATOM 3554 O O . PHE B 1 117 ? -68.347 7.201 14.198 1.00 17.96 117 PHE B O 1
ATOM 3562 N N . ASP B 1 118 ? -67.984 5.218 13.189 1.00 17.46 118 ASP B N 1
ATOM 3563 C CA . ASP B 1 118 ? -68.088 5.751 11.842 1.00 18.42 118 ASP B CA 1
ATOM 3564 C C . ASP B 1 118 ? -69.460 6.399 11.695 1.00 21.66 118 ASP B C 1
ATOM 3565 O O . ASP B 1 118 ? -70.478 5.730 11.920 1.00 19.09 118 ASP B O 1
ATOM 3570 N N . PRO B 1 119 ? -69.539 7.693 11.371 1.00 18.91 119 PRO B N 1
ATOM 3571 C CA . PRO B 1 119 ? -70.853 8.339 11.243 1.00 21.20 119 PRO B CA 1
ATOM 3572 C C . PRO B 1 119 ? -71.560 8.047 9.929 1.00 25.40 119 PRO B C 1
ATOM 3573 O O . PRO B 1 119 ? -72.719 8.454 9.775 1.00 28.47 119 PRO B O 1
ATOM 3577 N N . HIS B 1 120 ? -70.912 7.362 8.992 1.00 24.50 120 HIS B N 1
ATOM 3578 C CA . HIS B 1 120 ? -71.468 7.102 7.672 1.00 30.46 120 HIS B CA 1
ATOM 3579 C C . HIS B 1 120 ? -71.864 5.637 7.543 1.00 33.94 120 HIS B C 1
ATOM 3580 O O . HIS B 1 120 ? -71.285 4.761 8.190 1.00 27.61 120 HIS B O 1
ATOM 3587 N N . GLU B 1 121 ? -72.860 5.385 6.693 1.00 38.89 121 GLU B N 1
ATOM 3588 C CA . GLU B 1 121 ? -73.387 4.037 6.529 1.00 39.39 121 GLU B CA 1
ATOM 3589 C C . GLU B 1 121 ? -72.285 3.074 6.106 1.00 32.25 121 GLU B C 1
ATOM 3590 O O . GLU B 1 121 ? -71.408 3.411 5.305 1.00 33.17 121 GLU B O 1
ATOM 3596 N N . GLN B 1 122 ? -72.311 1.877 6.685 1.00 33.59 122 GLN B N 1
ATOM 3597 C CA . GLN B 1 122 ? -71.318 0.849 6.421 1.00 33.24 122 GLN B CA 1
ATOM 3598 C C . GLN B 1 122 ? -72.035 -0.439 6.061 1.00 28.81 122 GLN B C 1
ATOM 3599 O O . GLN B 1 122 ? -73.096 -0.741 6.618 1.00 31.75 122 GLN B O 1
ATOM 3605 N N . LEU B 1 123 ? -71.458 -1.197 5.132 1.00 29.86 123 LEU B N 1
ATOM 3606 C CA . LEU B 1 123 ? -72.028 -2.488 4.781 1.00 27.20 123 LEU B CA 1
ATOM 3607 C C . LEU B 1 123 ? -71.973 -3.419 5.992 1.00 26.36 123 LEU B C 1
ATOM 3608 O O . LEU B 1 123 ? -71.114 -3.260 6.863 1.00 21.86 123 LEU B O 1
ATOM 3613 N N . PRO B 1 124 ? -72.890 -4.383 6.085 1.00 22.24 124 PRO B N 1
ATOM 3614 C CA . PRO B 1 124 ? -72.886 -5.291 7.241 1.00 23.23 124 PRO B CA 1
ATOM 3615 C C . PRO B 1 124 ? -71.561 -6.031 7.362 1.00 20.75 124 PRO B C 1
ATOM 3616 O O . PRO B 1 124 ? -70.936 -6.400 6.365 1.00 18.97 124 PRO B O 1
ATOM 3620 N N . SER B 1 125 ? -71.129 -6.238 8.607 1.00 20.25 125 SER B N 1
ATOM 3621 C CA . SER B 1 125 ? -69.879 -6.923 8.921 1.00 18.25 125 SER B CA 1
ATOM 3622 C C . SER B 1 125 ? -70.078 -7.795 10.161 1.00 22.35 125 SER B C 1
ATOM 3623 O O . SER B 1 125 ? -71.047 -7.642 10.899 1.00 20.85 125 SER B O 1
ATOM 3626 N N . ARG B 1 126 ? -69.127 -8.698 10.378 1.00 23.00 126 ARG B N 1
ATOM 3627 C CA . ARG B 1 126 ? -69.145 -9.574 11.538 1.00 23.91 126 ARG B CA 1
ATOM 3628 C C . ARG B 1 126 ? -68.453 -8.827 12.670 1.00 24.50 126 ARG B C 1
ATOM 3629 O O . ARG B 1 126 ? -67.504 -8.079 12.437 1.00 28.52 126 ARG B O 1
ATOM 3637 N N . ARG B 1 127 ? -68.925 -9.026 13.894 1.00 26.61 127 ARG B N 1
ATOM 3638 C CA . ARG B 1 127 ? -68.353 -8.340 15.038 1.00 25.61 127 ARG B CA 1
ATOM 3639 C C . ARG B 1 127 ? -68.638 -9.226 16.232 1.00 27.80 127 ARG B C 1
ATOM 3640 O O . ARG B 1 127 ? -69.634 -9.952 16.241 1.00 26.16 127 ARG B O 1
ATOM 3648 N N . GLY B 1 128 ? -67.707 -9.247 17.176 1.00 25.09 128 GLY B N 1
ATOM 3649 C CA . GLY B 1 128 ? -67.827 -10.132 18.308 1.00 26.44 128 GLY B CA 1
ATOM 3650 C C . GLY B 1 128 ? -68.877 -9.651 19.273 1.00 28.75 128 GLY B C 1
ATOM 3651 O O . GLY B 1 128 ? -69.520 -8.618 19.081 1.00 24.50 128 GLY B O 1
ATOM 3652 N N . THR B 1 129 ? -69.044 -10.432 20.341 1.00 22.44 129 THR B N 1
ATOM 3653 C CA . THR B 1 129 ? -70.024 -10.110 21.371 1.00 26.69 129 THR B CA 1
ATOM 3654 C C . THR B 1 129 ? -69.838 -8.696 21.894 1.00 22.98 129 THR B C 1
ATOM 3655 O O . THR B 1 129 ? -70.801 -7.938 22.016 1.00 27.33 129 THR B O 1
ATOM 3659 N N . ARG B 1 130 ? -68.595 -8.320 22.193 1.00 27.68 130 ARG B N 1
ATOM 3660 C CA . ARG B 1 130 ? -68.338 -7.068 22.897 1.00 27.84 130 ARG B CA 1
ATOM 3661 C C . ARG B 1 130 ? -68.766 -5.864 22.061 1.00 26.08 130 ARG B C 1
ATOM 3662 O O . ARG B 1 130 ? -69.507 -4.997 22.538 1.00 25.52 130 ARG B O 1
ATOM 3670 N N . ALA B 1 131 ? -68.342 -5.816 20.795 1.00 25.72 131 ALA B N 1
ATOM 3671 C CA . ALA B 1 131 ? -68.738 -4.710 19.927 1.00 23.43 131 ALA B CA 1
ATOM 3672 C C . ALA B 1 131 ? -70.233 -4.739 19.623 1.00 23.98 131 ALA B C 1
ATOM 3673 O O . ALA B 1 131 ? -70.871 -3.686 19.510 1.00 24.03 131 ALA B O 1
ATOM 3675 N N . ALA B 1 132 ? -70.815 -5.934 19.485 1.00 26.93 132 ALA B N 1
ATOM 3676 C CA . ALA B 1 132 ? -72.248 -6.017 19.216 1.00 26.37 132 ALA B CA 1
ATOM 3677 C C . ALA B 1 132 ? -73.063 -5.443 20.368 1.00 26.41 132 ALA B C 1
ATOM 3678 O O . ALA B 1 132 ? -74.093 -4.794 20.146 1.00 27.50 132 ALA B O 1
ATOM 3680 N N . LYS B 1 133 ? -72.587 -5.650 21.592 1.00 24.12 133 LYS B N 1
ATOM 3681 C CA . LYS B 1 133 ? -73.280 -5.157 22.779 1.00 28.43 133 LYS B CA 1
ATOM 3682 C C . LYS B 1 133 ? -73.175 -3.641 22.960 1.00 21.66 133 LYS B C 1
ATOM 3683 O O . LYS B 1 133 ? -74.022 -3.031 23.613 1.00 29.78 133 LYS B O 1
ATOM 3689 N N . LEU B 1 134 ? -72.140 -3.034 22.385 1.00 25.20 134 LEU B N 1
ATOM 3690 C CA . LEU B 1 134 ? -71.943 -1.594 22.506 1.00 23.42 134 LEU B CA 1
ATOM 3691 C C . LEU B 1 134 ? -72.467 -0.802 21.312 1.00 21.71 134 LEU B C 1
ATOM 3692 O O . LEU B 1 134 ? -72.419 0.432 21.344 1.00 22.30 134 LEU B O 1
ATOM 3697 N N . LYS B 1 135 ? -72.985 -1.471 20.279 1.00 22.54 135 LYS B N 1
ATOM 3698 C CA . LYS B 1 135 ? -73.402 -0.773 19.064 1.00 20.91 135 LYS B CA 1
ATOM 3699 C C . LYS B 1 135 ? -74.493 0.258 19.348 1.00 22.60 135 LYS B C 1
ATOM 3700 O O . LYS B 1 135 ? -74.427 1.393 18.865 1.00 22.72 135 LYS B O 1
ATOM 3706 N N . LYS B 1 136 ? -75.510 -0.120 20.136 1.00 22.11 136 LYS B N 1
ATOM 3707 C CA . LYS B 1 136 ? -76.577 0.822 20.474 1.00 25.14 136 LYS B CA 1
ATOM 3708 C C . LYS B 1 136 ? -76.056 1.975 21.318 1.00 21.62 136 LYS B C 1
ATOM 3709 O O . LYS B 1 136 ? -76.484 3.121 21.146 1.00 24.01 136 LYS B O 1
ATOM 3715 N N . LEU B 1 137 ? -75.158 1.684 22.259 1.00 23.55 137 LEU B N 1
ATOM 3716 C CA . LEU B 1 137 ? -74.592 2.737 23.093 1.00 22.67 137 LEU B CA 1
ATOM 3717 C C . LEU B 1 137 ? -73.925 3.800 22.228 1.00 18.28 137 LEU B C 1
ATOM 3718 O O . LEU B 1 137 ? -74.183 5.000 22.381 1.00 20.00 137 LEU B O 1
ATOM 3723 N N . VAL B 1 138 ? -73.085 3.370 21.289 1.00 20.26 138 VAL B N 1
ATOM 3724 C CA . VAL B 1 138 ? -72.343 4.323 20.472 1.00 18.42 138 VAL B CA 1
ATOM 3725 C C . VAL B 1 138 ? -73.282 5.104 19.552 1.00 19.56 138 VAL B C 1
ATOM 3726 O O . VAL B 1 138 ? -73.157 6.327 19.419 1.00 17.21 138 VAL B O 1
ATOM 3730 N N . SER B 1 139 ? -74.285 4.469 18.941 1.00 18.42 139 SER B N 1
ATOM 3731 C CA . SER B 1 139 ? -75.192 5.187 18.048 1.00 19.29 139 SER B CA 1
ATOM 3732 C C . SER B 1 139 ? -76.023 6.212 18.809 1.00 18.24 139 SER B C 1
ATOM 3733 O O . SER B 1 139 ? -76.304 7.298 18.294 1.00 18.22 139 SER B O 1
ATOM 3736 N N . GLN B 1 140 ? -76.357 5.870 20.041 1.00 19.20 140 GLN B N 1
ATOM 3737 C CA . GLN B 1 140 ? -77.147 6.816 20.823 1.00 18.64 140 GLN B CA 1
ATOM 3738 C C . GLN B 1 140 ? -76.352 8.086 21.131 1.00 18.35 140 GLN B C 1
ATOM 3739 O O . GLN B 1 140 ? -76.871 9.203 20.997 1.00 18.70 140 GLN B O 1
ATOM 3745 N N . ILE B 1 141 ? -75.095 7.941 21.564 1.00 16.94 141 ILE B N 1
ATOM 3746 C CA . ILE B 1 141 ? -74.312 9.136 21.876 1.00 16.37 141 ILE B CA 1
ATOM 3747 C C . ILE B 1 141 ? -73.980 9.929 20.609 1.00 13.47 141 ILE B C 1
ATOM 3748 O O . ILE B 1 141 ? -73.928 11.162 20.640 1.00 13.33 141 ILE B O 1
ATOM 3753 N N . LEU B 1 142 ? -73.802 9.253 19.470 1.00 14.99 142 LEU B N 1
ATOM 3754 C CA . LEU B 1 142 ? -73.611 9.982 18.216 1.00 14.02 142 LEU B CA 1
ATOM 3755 C C . LEU B 1 142 ? -74.811 10.872 17.905 1.00 12.43 142 LEU B C 1
ATOM 3756 O O . LEU B 1 142 ? -74.647 12.036 17.522 1.00 14.27 142 LEU B O 1
ATOM 3761 N N . LEU B 1 143 ? -76.030 10.353 18.093 1.00 15.88 143 LEU B N 1
ATOM 3762 C CA . LEU B 1 143 ? -77.215 11.166 17.828 1.00 16.17 143 LEU B CA 1
ATOM 3763 C C . LEU B 1 143 ? -77.276 12.374 18.756 1.00 15.39 143 LEU B C 1
ATOM 3764 O O . LEU B 1 143 ? -77.653 13.477 18.336 1.00 15.19 143 LEU B O 1
ATOM 3769 N N . GLU B 1 144 ? -76.883 12.198 20.021 1.00 14.76 144 GLU B N 1
ATOM 3770 C CA . GLU B 1 144 ? -76.874 13.330 20.940 1.00 13.64 144 GLU B CA 1
ATOM 3771 C C . GLU B 1 144 ? -75.879 14.390 20.483 1.00 12.80 144 GLU B C 1
ATOM 3772 O O . GLU B 1 144 ? -76.177 15.590 20.514 1.00 13.37 144 GLU B O 1
ATOM 3778 N N . ALA B 1 145 ? -74.689 13.963 20.058 1.00 12.56 145 ALA B N 1
ATOM 3779 C CA . ALA B 1 145 ? -73.698 14.921 19.579 1.00 12.66 145 ALA B CA 1
ATOM 3780 C C . ALA B 1 145 ? -74.177 15.632 18.319 1.00 13.18 145 ALA B C 1
ATOM 3781 O O . ALA B 1 145 ? -74.012 16.849 18.188 1.00 13.09 145 ALA B O 1
ATOM 3783 N N . ILE B 1 146 ? -74.801 14.888 17.400 1.00 11.81 146 ILE B N 1
ATOM 3784 C CA . ILE B 1 146 ? -75.259 15.460 16.131 1.00 13.34 146 ILE B CA 1
ATOM 3785 C C . ILE B 1 146 ? -76.341 16.499 16.373 1.00 12.78 146 ILE B C 1
ATOM 3786 O O . ILE B 1 146 ? -76.373 17.548 15.715 1.00 13.81 146 ILE B O 1
ATOM 3791 N N . ARG B 1 147 ? -77.233 16.238 17.336 1.00 13.35 147 ARG B N 1
ATOM 3792 C CA . ARG B 1 147 ? -78.289 17.201 17.626 1.00 16.71 147 ARG B CA 1
ATOM 3793 C C . ARG B 1 147 ? -77.726 18.516 18.137 1.00 15.33 147 ARG B C 1
ATOM 3794 O O . ARG B 1 147 ? -78.323 19.575 17.915 1.00 18.39 147 ARG B O 1
ATOM 3802 N N . ILE B 1 148 ? -76.579 18.479 18.818 1.00 14.21 148 ILE B N 1
ATOM 3803 C CA . ILE B 1 148 ? -75.932 19.715 19.245 1.00 13.41 148 ILE B CA 1
ATOM 3804 C C . ILE B 1 148 ? -75.217 20.400 18.085 1.00 12.72 148 ILE B C 1
ATOM 3805 O O . ILE B 1 148 ? -75.286 21.624 17.935 1.00 14.31 148 ILE B O 1
ATOM 3810 N N . ASP B 1 149 ? -74.504 19.630 17.258 1.00 11.51 149 ASP B N 1
ATOM 3811 C CA . ASP B 1 149 ? -73.667 20.205 16.203 1.00 12.31 149 ASP B CA 1
ATOM 3812 C C . ASP B 1 149 ? -73.419 19.078 15.200 1.00 10.40 149 ASP B C 1
ATOM 3813 O O . ASP B 1 149 ? -72.600 18.189 15.458 1.00 11.63 149 ASP B O 1
ATOM 3818 N N . ARG B 1 150 ? -74.128 19.110 14.068 1.00 11.84 150 ARG B N 1
ATOM 3819 C CA . ARG B 1 150 ? -74.052 17.981 13.149 1.00 11.71 150 ARG B CA 1
ATOM 3820 C C . ARG B 1 150 ? -72.655 17.827 12.569 1.00 10.33 150 ARG B C 1
ATOM 3821 O O . ARG B 1 150 ? -72.082 16.736 12.596 1.00 11.55 150 ARG B O 1
ATOM 3829 N N . ASP B 1 151 ? -72.113 18.882 11.967 1.00 11.37 151 ASP B N 1
ATOM 3830 C CA . ASP B 1 151 ? -70.838 18.696 11.280 1.00 12.86 151 ASP B CA 1
ATOM 3831 C C . ASP B 1 151 ? -69.708 18.379 12.252 1.00 11.59 151 ASP B C 1
ATOM 3832 O O . ASP B 1 151 ? -68.892 17.493 11.980 1.00 11.51 151 ASP B O 1
ATOM 3837 N N . MET B 1 152 ? -69.677 19.039 13.412 1.00 11.24 152 MET B N 1
ATOM 3838 C CA . MET B 1 152 ? -68.597 18.778 14.362 1.00 11.80 152 MET B CA 1
ATOM 3839 C C . MET B 1 152 ? -68.795 17.455 15.079 1.00 10.60 152 MET B C 1
ATOM 3840 O O . MET B 1 152 ? -67.814 16.783 15.420 1.00 11.44 152 MET B O 1
ATOM 3845 N N . GLY B 1 153 ? -70.047 17.057 15.303 1.00 10.85 153 GLY B N 1
ATOM 3846 C CA . GLY B 1 153 ? -70.295 15.769 15.924 1.00 11.75 153 GLY B CA 1
ATOM 3847 C C . GLY B 1 153 ? -69.857 14.619 15.037 1.00 11.23 153 GLY B C 1
ATOM 3848 O O . GLY B 1 153 ? -69.212 13.667 15.493 1.00 11.21 153 GLY B O 1
ATOM 3849 N N . MET B 1 154 ? -70.206 14.686 13.746 1.00 11.29 154 MET B N 1
ATOM 3850 C CA . MET B 1 154 ? -69.795 13.629 12.831 1.00 11.91 154 MET B CA 1
ATOM 3851 C C . MET B 1 154 ? -68.277 13.589 12.689 1.00 11.62 154 MET B C 1
ATOM 3852 O O . MET B 1 154 ? -67.680 12.509 12.643 1.00 12.42 154 MET B O 1
ATOM 3857 N N . TYR B 1 155 ? -67.644 14.761 12.611 1.00 10.25 155 TYR B N 1
ATOM 3858 C CA . TYR B 1 155 ? -66.186 14.851 12.538 1.00 10.66 155 TYR B CA 1
ATOM 3859 C C . TYR B 1 155 ? -65.532 14.228 13.772 1.00 11.37 155 TYR B C 1
ATOM 3860 O O . TYR B 1 155 ? -64.619 13.403 13.656 1.00 11.17 155 TYR B O 1
ATOM 3869 N N . MET B 1 156 ? -65.994 14.609 14.962 1.00 10.53 156 MET B N 1
ATOM 3870 C CA . MET B 1 156 ? -65.444 14.047 16.191 1.00 10.86 156 MET B CA 1
ATOM 3871 C C . MET B 1 156 ? -65.553 12.532 16.216 1.00 10.65 156 MET B C 1
ATOM 3872 O O . MET B 1 156 ? -64.599 11.836 16.585 1.00 10.91 156 MET B O 1
ATOM 3877 N N . PHE B 1 157 ? -66.719 12.002 15.859 1.00 10.80 157 PHE B N 1
ATOM 3878 C CA . PHE B 1 157 ? -66.904 10.557 15.888 1.00 11.68 157 PHE B CA 1
ATOM 3879 C C . PHE B 1 157 ? -66.027 9.862 14.853 1.00 10.79 157 PHE B C 1
ATOM 3880 O O . PHE B 1 157 ? -65.416 8.826 15.141 1.00 11.36 157 PHE B O 1
ATOM 3888 N N . ASP B 1 158 ? -65.948 10.421 13.647 1.00 11.34 158 ASP B N 1
ATOM 3889 C CA . ASP B 1 158 ? -65.060 9.876 12.629 1.00 10.11 158 ASP B CA 1
ATOM 3890 C C . ASP B 1 158 ? -63.625 9.791 13.144 1.00 10.07 158 ASP B C 1
ATOM 3891 O O . ASP B 1 158 ? -62.942 8.782 12.938 1.00 11.46 158 ASP B O 1
ATOM 3896 N N . MET B 1 159 ? -63.165 10.833 13.833 1.00 10.20 159 MET B N 1
ATOM 3897 C CA . MET B 1 159 ? -61.788 10.864 14.322 1.00 9.61 159 MET B CA 1
ATOM 3898 C C . MET B 1 159 ? -61.571 10.004 15.559 1.00 9.34 159 MET B C 1
ATOM 3899 O O . MET B 1 159 ? -60.434 9.609 15.825 1.00 10.70 159 MET B O 1
ATOM 3904 N N . TYR B 1 160 ? -62.599 9.704 16.311 1.00 10.68 160 TYR B N 1
ATOM 3905 C CA . TYR B 1 160 ? -62.458 8.768 17.446 1.00 10.26 160 TYR B CA 1
ATOM 3906 C C . TYR B 1 160 ? -61.972 7.417 16.894 1.00 10.90 160 TYR B C 1
ATOM 3907 O O . TYR B 1 160 ? -61.204 6.736 17.481 1.00 11.49 160 TYR B O 1
ATOM 3916 N N . ASN B 1 161 ? -62.452 7.075 15.715 1.00 10.39 161 ASN B N 1
ATOM 3917 C CA . ASN B 1 161 ? -61.959 5.912 15.027 1.00 11.54 161 ASN B CA 1
ATOM 3918 C C . ASN B 1 161 ? -60.635 6.189 14.307 1.00 11.82 161 ASN B C 1
ATOM 3919 O O . ASN B 1 161 ? -59.632 5.591 14.621 1.00 12.79 161 ASN B O 1
ATOM 3924 N N . LYS B 1 162 ? -60.631 7.112 13.370 1.00 11.52 162 LYS B N 1
ATOM 3925 C CA . LYS B 1 162 ? -59.429 7.362 12.564 1.00 12.90 162 LYS B CA 1
ATOM 3926 C C . LYS B 1 162 ? -58.170 7.764 13.318 1.00 11.50 162 LYS B C 1
ATOM 3927 O O . LYS B 1 162 ? -57.100 7.411 12.955 1.00 13.43 162 LYS B O 1
ATOM 3933 N N . GLY B 1 163 ? -58.358 8.537 14.374 1.00 10.72 163 GLY B N 1
ATOM 3934 C CA . GLY B 1 163 ? -57.267 9.055 15.161 1.00 11.62 163 GLY B CA 1
ATOM 3935 C C . GLY B 1 163 ? -56.817 8.116 16.274 1.00 10.43 163 GLY B C 1
ATOM 3936 O O . GLY B 1 163 ? -55.735 8.232 16.739 1.00 10.63 163 GLY B O 1
ATOM 3937 N N . TRP B 1 164 ? -57.661 7.199 16.654 1.00 9.08 164 TRP B N 1
ATOM 3938 C CA . TRP B 1 164 ? -57.371 6.340 17.787 1.00 10.03 164 TRP B CA 1
ATOM 3939 C C . TRP B 1 164 ? -57.618 4.851 17.569 1.00 9.59 164 TRP B C 1
ATOM 3940 O O . TRP B 1 164 ? -56.709 4.111 17.452 1.00 9.87 164 TRP B O 1
ATOM 3951 N N . LEU B 1 165 ? -58.869 4.458 17.503 1.00 9.68 165 LEU B N 1
ATOM 3952 C CA . LEU B 1 165 ? -59.214 3.039 17.449 1.00 10.87 165 LEU B CA 1
ATOM 3953 C C . LEU B 1 165 ? -58.718 2.273 16.220 1.00 11.66 165 LEU B C 1
ATOM 3954 O O . LEU B 1 165 ? -58.468 1.111 16.303 1.00 11.99 165 LEU B O 1
ATOM 3959 N N . SER B 1 166 ? -58.566 2.944 15.117 1.00 10.24 166 SER B N 1
ATOM 3960 C CA . SER B 1 166 ? -58.108 2.328 13.895 1.00 12.23 166 SER B CA 1
ATOM 3961 C C . SER B 1 166 ? -56.567 2.193 13.844 1.00 12.58 166 SER B C 1
ATOM 3962 O O . SER B 1 166 ? -56.064 1.472 13.021 1.00 13.69 166 SER B O 1
ATOM 3965 N N . VAL B 1 167 ? -55.853 2.889 14.750 1.00 11.93 167 VAL B N 1
ATOM 3966 C CA . VAL B 1 167 ? -54.394 2.928 14.651 1.00 12.40 167 VAL B CA 1
ATOM 3967 C C . VAL B 1 167 ? -53.678 2.413 15.896 1.00 12.47 167 VAL B C 1
ATOM 3968 O O . VAL B 1 167 ? -52.552 1.909 15.801 1.00 12.19 167 VAL B O 1
ATOM 3972 N N . ALA B 1 168 ? -54.287 2.570 17.069 1.00 10.46 168 ALA B N 1
ATOM 3973 C CA . ALA B 1 168 ? -53.603 2.197 18.302 1.00 11.74 168 ALA B CA 1
ATOM 3974 C C . ALA B 1 168 ? -53.211 0.723 18.263 1.00 11.50 168 ALA B C 1
ATOM 3975 O O . ALA B 1 168 ? -53.960 -0.126 17.763 1.00 12.02 168 ALA B O 1
ATOM 3977 N N . GLY B 1 169 ? -52.016 0.428 18.768 1.00 11.15 169 GLY B N 1
ATOM 3978 C CA . GLY B 1 169 ? -51.502 -0.926 18.781 1.00 12.53 169 GLY B CA 1
ATOM 3979 C C . GLY B 1 169 ? -50.652 -1.300 17.589 1.00 13.27 169 GLY B C 1
ATOM 3980 O O . GLY B 1 169 ? -50.038 -2.377 17.598 1.00 13.64 169 GLY B O 1
ATOM 3981 N N . GLY B 1 170 ? -50.585 -0.451 16.569 1.00 12.63 170 GLY B N 1
ATOM 3982 C CA . GLY B 1 170 ? -49.862 -0.844 15.370 1.00 13.91 170 GLY B CA 1
ATOM 3983 C C . GLY B 1 170 ? -50.524 -2.055 14.736 1.00 13.55 170 GLY B C 1
ATOM 3984 O O . GLY B 1 170 ? -51.687 -2.366 14.979 1.00 14.40 170 GLY B O 1
ATOM 3985 N N . GLU B 1 171 ? -49.746 -2.765 13.922 1.00 16.47 171 GLU B N 1
ATOM 3986 C CA . GLU B 1 171 ? -50.297 -3.874 13.156 1.00 16.98 171 GLU B CA 1
ATOM 3987 C C . GLU B 1 171 ? -49.560 -5.193 13.336 1.00 21.03 171 GLU B C 1
ATOM 3988 O O . GLU B 1 171 ? -49.984 -6.199 12.754 1.00 25.87 171 GLU B O 1
ATOM 3994 N N . GLY B 1 172 ? -48.484 -5.226 14.112 1.00 20.52 172 GLY B N 1
ATOM 3995 C CA . GLY B 1 172 ? -47.776 -6.472 14.323 1.00 22.48 172 GLY B CA 1
ATOM 3996 C C . GLY B 1 172 ? -47.627 -6.850 15.780 1.00 18.11 172 GLY B C 1
ATOM 3997 O O . GLY B 1 172 ? -48.520 -6.614 16.601 1.00 19.12 172 GLY B O 1
ATOM 3998 N N . LYS B 1 173 ? -46.492 -7.452 16.105 1.00 16.56 173 LYS B N 1
ATOM 3999 C CA . LYS B 1 173 ? -46.199 -7.821 17.478 1.00 16.00 173 LYS B CA 1
ATOM 4000 C C . LYS B 1 173 ? -46.037 -6.572 18.340 1.00 16.11 173 LYS B C 1
ATOM 4001 O O . LYS B 1 173 ? -45.823 -5.459 17.847 1.00 17.02 173 LYS B O 1
ATOM 4007 N N . VAL B 1 174 ? -46.155 -6.767 19.647 1.00 14.03 174 VAL B N 1
ATOM 4008 C CA . VAL B 1 174 ? -45.907 -5.665 20.583 1.00 14.44 174 VAL B CA 1
ATOM 4009 C C . VAL B 1 174 ? -44.455 -5.228 20.446 1.00 16.73 174 VAL B C 1
ATOM 4010 O O . VAL B 1 174 ? -43.544 -6.074 20.545 1.00 17.15 174 VAL B O 1
ATOM 4014 N N . PRO B 1 175 ? -44.172 -3.956 20.193 1.00 15.54 175 PRO B N 1
ATOM 4015 C CA . PRO B 1 175 ? -42.785 -3.541 19.960 1.00 16.27 175 PRO B CA 1
ATOM 4016 C C . PRO B 1 175 ? -41.990 -3.445 21.254 1.00 16.72 175 PRO B C 1
ATOM 4017 O O . PRO B 1 175 ? -42.536 -3.334 22.354 1.00 18.84 175 PRO B O 1
ATOM 4021 N N . GLN B 1 176 ? -40.668 -3.536 21.101 1.00 18.01 176 GLN B N 1
ATOM 4022 C CA . GLN B 1 176 ? -39.717 -3.208 22.156 1.00 17.53 176 GLN B CA 1
ATOM 4023 C C . GLN B 1 176 ? -39.121 -1.848 21.822 1.00 18.37 176 GLN B C 1
ATOM 4024 O O . GLN B 1 176 ? -38.498 -1.687 20.766 1.00 24.24 176 GLN B O 1
ATOM 4030 N N . PHE B 1 177 ? -39.317 -0.869 22.704 1.00 12.89 177 PHE B N 1
ATOM 4031 C CA . PHE B 1 177 ? -38.952 0.507 22.386 1.00 12.86 177 PHE B CA 1
ATOM 4032 C C . PHE B 1 177 ? -37.471 0.728 22.664 1.00 13.66 177 PHE B C 1
ATOM 4033 O O . PHE B 1 177 ? -37.016 0.580 23.806 1.00 15.88 177 PHE B O 1
ATOM 4041 N N . LYS B 1 178 ? -36.724 1.099 21.626 1.00 13.62 178 LYS B N 1
ATOM 4042 C CA . LYS B 1 178 ? -35.288 1.320 21.731 1.00 13.41 178 LYS B CA 1
ATOM 4043 C C . LYS B 1 178 ? -34.907 2.782 21.537 1.00 12.62 178 LYS B C 1
ATOM 4044 O O . LYS B 1 178 ? -33.719 3.104 21.476 1.00 14.33 178 LYS B O 1
ATOM 4050 N N . SER B 1 179 ? -35.885 3.674 21.426 1.00 11.28 179 SER B N 1
ATOM 4051 C CA . SER B 1 179 ? -35.603 5.094 21.292 1.00 11.13 179 SER B CA 1
ATOM 4052 C C . SER B 1 179 ? -36.856 5.846 21.698 1.00 10.62 179 SER B C 1
ATOM 4053 O O . SER B 1 179 ? -37.973 5.317 21.615 1.00 10.12 179 SER B O 1
ATOM 4056 N N . VAL B 1 180 ? -36.659 7.079 22.154 1.00 10.03 180 VAL B N 1
ATOM 4057 C CA . VAL B 1 180 ? -37.819 7.895 22.471 1.00 10.76 180 VAL B CA 1
ATOM 4058 C C . VAL B 1 180 ? -38.593 8.213 21.197 1.00 11.10 180 VAL B C 1
ATOM 4059 O O . VAL B 1 180 ? -39.830 8.239 21.198 1.00 11.48 180 VAL B O 1
ATOM 4063 N N . GLU B 1 181 ? -37.885 8.392 20.074 1.00 11.96 181 GLU B N 1
ATOM 4064 C CA . GLU B 1 181 ? -38.554 8.663 18.803 1.00 12.16 181 GLU B CA 1
ATOM 4065 C C . GLU B 1 181 ? -39.523 7.547 18.439 1.00 11.35 181 GLU B C 1
ATOM 4066 O O . GLU B 1 181 ? -40.676 7.800 18.069 1.00 11.90 181 GLU B O 1
ATOM 4072 N N . GLU B 1 182 ? -39.067 6.300 18.502 1.00 11.16 182 GLU B N 1
ATOM 4073 C CA . GLU B 1 182 ? -39.950 5.204 18.132 1.00 11.93 182 GLU B CA 1
ATOM 4074 C C . GLU B 1 182 ? -41.059 5.025 19.158 1.00 9.80 182 GLU B C 1
ATOM 4075 O O . GLU B 1 182 ? -42.207 4.758 18.795 1.00 10.23 182 GLU B O 1
ATOM 4081 N N . TYR B 1 183 ? -40.747 5.219 20.442 1.00 9.52 183 TYR B N 1
ATOM 4082 C CA . TYR B 1 183 ? -41.801 5.183 21.450 1.00 9.10 183 TYR B CA 1
ATOM 4083 C C . TYR B 1 183 ? -42.906 6.179 21.126 1.00 8.49 183 TYR B C 1
ATOM 4084 O O . TYR B 1 183 ? -44.095 5.838 21.162 1.00 8.57 183 TYR B O 1
ATOM 4093 N N . GLN B 1 184 ? -42.526 7.418 20.812 1.00 8.53 184 GLN B N 1
ATOM 4094 C CA . GLN B 1 184 ? -43.516 8.475 20.674 1.00 8.92 184 GLN B CA 1
ATOM 4095 C C . GLN B 1 184 ? -44.403 8.256 19.457 1.00 8.90 184 GLN B C 1
ATOM 4096 O O . GLN B 1 184 ? -45.604 8.554 19.506 1.00 9.78 184 GLN B O 1
ATOM 4102 N N . ALA B 1 185 ? -43.850 7.726 18.363 1.00 9.78 185 ALA B N 1
ATOM 4103 C CA . ALA B 1 185 ? -44.702 7.418 17.219 1.00 9.96 185 ALA B CA 1
ATOM 4104 C C . ALA B 1 185 ? -45.783 6.412 17.608 1.00 9.92 185 ALA B C 1
ATOM 4105 O O . ALA B 1 185 ? -46.960 6.574 17.262 1.00 10.98 185 ALA B O 1
ATOM 4107 N N . TYR B 1 186 ? -45.398 5.358 18.325 1.00 8.92 186 TYR B N 1
ATOM 4108 C CA . TYR B 1 186 ? -46.374 4.375 18.777 1.00 9.05 186 TYR B CA 1
ATOM 4109 C C . TYR B 1 186 ? -47.332 4.985 19.795 1.00 8.77 186 TYR B C 1
ATOM 4110 O O . TYR B 1 186 ? -48.544 4.732 19.749 1.00 8.67 186 TYR B O 1
ATOM 4119 N N . ARG B 1 187 ? -46.803 5.798 20.714 1.00 8.53 187 ARG B N 1
ATOM 4120 C CA . ARG B 1 187 ? -47.615 6.312 21.809 1.00 7.88 187 ARG B CA 1
ATOM 4121 C C . ARG B 1 187 ? -48.640 7.328 21.320 1.00 9.85 187 ARG B C 1
ATOM 4122 O O . ARG B 1 187 ? -49.740 7.397 21.872 1.00 9.53 187 ARG B O 1
ATOM 4130 N N . ARG B 1 188 ? -48.322 8.112 20.282 1.00 9.22 188 ARG B N 1
ATOM 4131 C CA . ARG B 1 188 ? -49.330 9.013 19.726 1.00 10.03 188 ARG B CA 1
ATOM 4132 C C . ARG B 1 188 ? -50.572 8.240 19.301 1.00 8.77 188 ARG B C 1
ATOM 4133 O O . ARG B 1 188 ? -51.705 8.660 19.585 1.00 10.07 188 ARG B O 1
ATOM 4141 N N . ASP B 1 189 ? -50.380 7.102 18.620 1.00 9.40 189 ASP B N 1
ATOM 4142 C CA . ASP B 1 189 ? -51.505 6.257 18.214 1.00 9.52 189 ASP B CA 1
ATOM 4143 C C . ASP B 1 189 ? -52.208 5.669 19.431 1.00 9.97 189 ASP B C 1
ATOM 4144 O O . ASP B 1 189 ? -53.442 5.697 19.528 1.00 10.04 189 ASP B O 1
ATOM 4149 N N . ASP B 1 190 ? -51.427 5.132 20.374 1.00 9.52 190 ASP B N 1
ATOM 4150 C CA . ASP B 1 190 ? -51.979 4.430 21.535 1.00 9.18 190 ASP B CA 1
ATOM 4151 C C . ASP B 1 190 ? -52.747 5.363 22.468 1.00 9.65 190 ASP B C 1
ATOM 4152 O O . ASP B 1 190 ? -53.715 4.937 23.106 1.00 9.97 190 ASP B O 1
ATOM 4157 N N . PHE B 1 191 ? -52.303 6.618 22.588 1.00 8.76 191 PHE B N 1
ATOM 4158 C CA . PHE B 1 191 ? -52.952 7.644 23.399 1.00 9.58 191 PHE B CA 1
ATOM 4159 C C . PHE B 1 191 ? -54.180 8.214 22.706 1.00 10.84 191 PHE B C 1
ATOM 4160 O O . PHE B 1 191 ? -55.059 8.776 23.363 1.00 11.29 191 PHE B O 1
ATOM 4168 N N . GLY B 1 192 ? -54.255 8.086 21.387 1.00 8.66 192 GLY B N 1
ATOM 4169 C CA . GLY B 1 192 ? -55.346 8.690 20.644 1.00 10.13 192 GLY B CA 1
ATOM 4170 C C . GLY B 1 192 ? -55.270 10.195 20.539 1.00 8.61 192 GLY B C 1
ATOM 4171 O O . GLY B 1 192 ? -56.315 10.856 20.518 1.00 9.39 192 GLY B O 1
ATOM 4172 N N . ILE B 1 193 ? -54.060 10.753 20.427 1.00 8.56 193 ILE B N 1
ATOM 4173 C CA . ILE B 1 193 ? -53.916 12.211 20.389 1.00 9.67 193 ILE B CA 1
ATOM 4174 C C . ILE B 1 193 ? -54.673 12.829 19.212 1.00 9.97 193 ILE B C 1
ATOM 4175 O O . ILE B 1 193 ? -55.214 13.935 19.326 1.00 10.66 193 ILE B O 1
ATOM 4180 N N . ARG B 1 194 ? -54.751 12.117 18.083 1.00 9.84 194 ARG B N 1
ATOM 4181 C CA . ARG B 1 194 ? -55.443 12.607 16.894 1.00 9.47 194 ARG B CA 1
ATOM 4182 C C . ARG B 1 194 ? -56.955 12.472 17.003 1.00 10.50 194 ARG B C 1
ATOM 4183 O O . ARG B 1 194 ? -57.671 12.972 16.128 1.00 12.31 194 ARG B O 1
ATOM 4191 N N . ALA B 1 195 ? -57.451 11.798 18.036 1.00 9.30 195 ALA B N 1
ATOM 4192 C CA . ALA B 1 195 ? -58.865 11.817 18.384 1.00 10.29 195 ALA B CA 1
ATOM 4193 C C . ALA B 1 195 ? -59.170 12.871 19.443 1.00 9.80 195 ALA B C 1
ATOM 4194 O O . ALA B 1 195 ? -60.262 13.451 19.448 1.00 10.54 195 ALA B O 1
ATOM 4196 N N . PHE B 1 196 ? -58.205 13.142 20.330 1.00 8.75 196 PHE B N 1
ATOM 4197 C CA . PHE B 1 196 ? -58.420 14.074 21.432 1.00 9.10 196 PHE B CA 1
ATOM 4198 C C . PHE B 1 196 ? -58.620 15.502 20.936 1.00 8.73 196 PHE B C 1
ATOM 4199 O O . PHE B 1 196 ? -59.572 16.175 21.335 1.00 9.26 196 PHE B O 1
ATOM 4207 N N . TRP B 1 197 ? -57.735 15.994 20.077 1.00 8.79 197 TRP B N 1
ATOM 4208 C CA . TRP B 1 197 ? -57.910 17.378 19.641 1.00 10.46 197 TRP B CA 1
ATOM 4209 C C . TRP B 1 197 ? -59.220 17.588 18.889 1.00 9.30 197 TRP B C 1
ATOM 4210 O O . TRP B 1 197 ? -59.866 18.626 19.120 1.00 9.94 197 TRP B O 1
ATOM 4221 N N . PRO B 1 198 ? -59.679 16.670 18.030 1.00 9.10 198 PRO B N 1
ATOM 4222 C CA . PRO B 1 198 ? -61.030 16.821 17.461 1.00 10.12 198 PRO B CA 1
ATOM 4223 C C . PRO B 1 198 ? -62.137 16.860 18.501 1.00 9.72 198 PRO B C 1
ATOM 4224 O O . PRO B 1 198 ? -63.137 17.552 18.283 1.00 10.42 198 PRO B O 1
ATOM 4228 N N . MET B 1 199 ? -61.991 16.166 19.634 1.00 9.73 199 MET B N 1
ATOM 4229 C CA . MET B 1 199 ? -62.987 16.310 20.691 1.00 9.78 199 MET B CA 1
ATOM 4230 C C . MET B 1 199 ? -62.974 17.715 21.276 1.00 9.69 199 MET B C 1
ATOM 4231 O O . MET B 1 199 ? -64.038 18.276 21.564 1.00 9.71 199 MET B O 1
ATOM 4236 N N . VAL B 1 200 ? -61.781 18.309 21.430 1.00 9.42 200 VAL B N 1
ATOM 4237 C CA . VAL B 1 200 ? -61.690 19.691 21.891 1.00 10.35 200 VAL B CA 1
ATOM 4238 C C . VAL B 1 200 ? -62.289 20.641 20.853 1.00 9.14 200 VAL B C 1
ATOM 4239 O O . VAL B 1 200 ? -62.980 21.606 21.201 1.00 9.90 200 VAL B O 1
ATOM 4243 N N . GLU B 1 201 ? -62.036 20.383 19.567 1.00 9.11 201 GLU B N 1
ATOM 4244 C CA . GLU B 1 201 ? -62.628 21.204 18.510 1.00 9.93 201 GLU B CA 1
ATOM 4245 C C . GLU B 1 201 ? -64.150 21.162 18.584 1.00 9.87 201 GLU B C 1
ATOM 4246 O O . GLU B 1 201 ? -64.817 22.208 18.538 1.00 11.17 201 GLU B O 1
ATOM 4252 N N . PHE B 1 202 ? -64.717 19.960 18.704 1.00 9.55 202 PHE B N 1
ATOM 4253 C CA . PHE B 1 202 ? -66.157 19.856 18.906 1.00 10.21 202 PHE B CA 1
ATOM 4254 C C . PHE B 1 202 ? -66.585 20.625 20.142 1.00 9.93 202 PHE B C 1
ATOM 4255 O O . PHE B 1 202 ? -67.545 21.401 20.104 1.00 10.43 202 PHE B O 1
ATOM 4263 N N . GLY B 1 203 ? -65.874 20.437 21.256 1.00 9.65 203 GLY B N 1
ATOM 4264 C CA . GLY B 1 203 ? -66.291 21.073 22.497 1.00 10.89 203 GLY B CA 1
ATOM 4265 C C . GLY B 1 203 ? -66.313 22.582 22.400 1.00 10.68 203 GLY B C 1
ATOM 4266 O O . GLY B 1 203 ? -67.174 23.242 22.988 1.00 11.19 203 GLY B O 1
ATOM 4267 N N . MET B 1 204 ? -65.367 23.150 21.655 1.00 10.56 204 MET B N 1
ATOM 4268 C CA . MET B 1 204 ? -65.252 24.601 21.508 1.00 10.28 204 MET B CA 1
ATOM 4269 C C . MET B 1 204 ? -65.908 25.122 20.238 1.00 11.99 204 MET B C 1
ATOM 4270 O O . MET B 1 204 ? -65.757 26.308 19.912 1.00 13.32 204 MET B O 1
ATOM 4275 N N . ALA B 1 205 ? -66.636 24.265 19.527 1.00 11.33 205 ALA B N 1
ATOM 4276 C CA . ALA B 1 205 ? -67.376 24.657 18.329 1.00 12.57 205 ALA B CA 1
ATOM 4277 C C . ALA B 1 205 ? -66.485 25.374 17.315 1.00 15.03 205 ALA B C 1
ATOM 4278 O O . ALA B 1 205 ? -66.866 26.391 16.733 1.00 16.07 205 ALA B O 1
ATOM 4280 N N . MET B 1 206 ? -65.278 24.852 17.103 1.00 13.63 206 MET B N 1
ATOM 4281 C CA . MET B 1 206 ? -64.406 25.417 16.078 1.00 15.70 206 MET B CA 1
ATOM 4282 C C . MET B 1 206 ? -63.706 24.303 15.320 1.00 15.35 206 MET B C 1
ATOM 4283 O O . MET B 1 206 ? -63.049 23.444 15.920 1.00 16.67 206 MET B O 1
ATOM 4288 N N . ARG B 1 207 ? -63.809 24.343 14.001 1.00 15.28 207 ARG B N 1
ATOM 4289 C CA . ARG B 1 207 ? -63.108 23.410 13.133 1.00 13.80 207 ARG B CA 1
ATOM 4290 C C . ARG B 1 207 ? -61.854 24.113 12.628 1.00 15.81 207 ARG B C 1
ATOM 4291 O O . ARG B 1 207 ? -61.942 25.071 11.855 1.00 17.26 207 ARG B O 1
ATOM 4299 N N . LEU B 1 208 ? -60.689 23.640 13.055 1.00 14.77 208 LEU B N 1
ATOM 4300 C CA . LEU B 1 208 ? -59.441 24.235 12.597 1.00 14.41 208 LEU B CA 1
ATOM 4301 C C . LEU B 1 208 ? -59.241 23.952 11.112 1.00 16.00 208 LEU B C 1
ATOM 4302 O O . LEU B 1 208 ? -59.371 22.813 10.665 1.00 16.77 208 LEU B O 1
ATOM 4307 N N . SER B 1 209 ? -58.907 24.996 10.357 1.00 15.98 209 SER B N 1
ATOM 4308 C CA . SER B 1 209 ? -58.610 24.829 8.941 1.00 14.86 209 SER B CA 1
ATOM 4309 C C . SER B 1 209 ? -57.202 24.262 8.764 1.00 17.79 209 SER B C 1
ATOM 4310 O O . SER B 1 209 ? -56.390 24.251 9.692 1.00 16.69 209 SER B O 1
ATOM 4313 N N . ASP B 1 210 ? -56.909 23.778 7.552 1.00 18.83 210 ASP B N 1
ATOM 4314 C CA . ASP B 1 210 ? -55.558 23.304 7.269 1.00 18.49 210 ASP B CA 1
ATOM 4315 C C . ASP B 1 210 ? -54.534 24.404 7.510 1.00 18.29 210 ASP B C 1
ATOM 4316 O O . ASP B 1 210 ? -53.452 24.156 8.059 1.00 18.82 210 ASP B O 1
ATOM 4321 N N . GLU B 1 211 ? -54.867 25.631 7.117 1.00 17.57 211 GLU B N 1
ATOM 4322 C CA . GLU B 1 211 ? -53.977 26.762 7.340 1.00 16.62 211 GLU B CA 1
ATOM 4323 C C . GLU B 1 211 ? -53.825 27.054 8.831 1.00 15.64 211 GLU B C 1
ATOM 4324 O O . GLU B 1 211 ? -52.724 27.378 9.295 1.00 15.63 211 GLU B O 1
ATOM 4330 N N . ASP B 1 212 ? -54.921 26.943 9.592 1.00 15.96 212 ASP B N 1
ATOM 4331 C CA . ASP B 1 212 ? -54.844 27.077 11.047 1.00 15.67 212 ASP B CA 1
ATOM 4332 C C . ASP B 1 212 ? -53.864 26.075 11.641 1.00 13.38 212 ASP B C 1
ATOM 4333 O O . ASP B 1 212 ? -53.033 26.427 12.485 1.00 14.50 212 ASP B O 1
ATOM 4338 N N . LYS B 1 213 ? -53.971 24.813 11.229 1.00 12.81 213 LYS B N 1
ATOM 4339 C CA . LYS B 1 213 ? -53.129 23.763 11.788 1.00 14.69 213 LYS B CA 1
ATOM 4340 C C . LYS B 1 213 ? -51.658 24.019 11.496 1.00 15.12 213 LYS B C 1
ATOM 4341 O O . LYS B 1 213 ? -50.791 23.737 12.335 1.00 15.82 213 LYS B O 1
ATOM 4347 N N . LYS B 1 214 ? -51.379 24.600 10.334 1.00 16.69 214 LYS B N 1
ATOM 4348 C CA . LYS B 1 214 ? -50.011 24.917 9.945 1.00 17.01 214 LYS B CA 1
ATOM 4349 C C . LYS B 1 214 ? -49.431 26.031 10.815 1.00 16.86 214 LYS B C 1
ATOM 4350 O O . LYS B 1 214 ? -48.256 25.995 11.180 1.00 18.80 214 LYS B O 1
ATOM 4356 N N . LEU B 1 215 ? -50.259 27.020 11.143 1.00 13.19 215 LEU B N 1
ATOM 4357 C CA . LEU B 1 215 ? -49.822 28.140 11.970 1.00 16.34 215 LEU B CA 1
ATOM 4358 C C . LEU B 1 215 ? -49.532 27.691 13.395 1.00 15.36 215 LEU B C 1
ATOM 4359 O O . LEU B 1 215 ? -48.582 28.172 14.022 1.00 16.74 215 LEU B O 1
ATOM 4364 N N . ILE B 1 216 ? -50.347 26.776 13.927 1.00 12.51 216 ILE B N 1
ATOM 4365 C CA . ILE B 1 216 ? -50.208 26.340 15.318 1.00 12.04 216 ILE B CA 1
ATOM 4366 C C . ILE B 1 216 ? -49.246 25.175 15.506 1.00 11.61 216 ILE B C 1
ATOM 4367 O O . ILE B 1 216 ? -48.963 24.808 16.660 1.00 11.25 216 ILE B O 1
ATOM 4372 N N . GLU B 1 217 ? -48.727 24.588 14.432 1.00 11.57 217 GLU B N 1
ATOM 4373 C CA . GLU B 1 217 ? -47.766 23.496 14.567 1.00 12.09 217 GLU B CA 1
ATOM 4374 C C . GLU B 1 217 ? -46.619 23.761 15.534 1.00 10.80 217 GLU B C 1
ATOM 4375 O O . GLU B 1 217 ? -46.271 22.840 16.296 1.00 10.79 217 GLU B O 1
ATOM 4381 N N . PRO B 1 218 ? -46.005 24.947 15.579 1.00 10.60 218 PRO B N 1
ATOM 4382 C CA . PRO B 1 218 ? -44.906 25.143 16.535 1.00 11.01 218 PRO B CA 1
ATOM 4383 C C . PRO B 1 218 ? -45.350 25.065 17.979 1.00 9.00 218 PRO B C 1
ATOM 4384 O O . PRO B 1 218 ? -44.535 24.709 18.837 1.00 9.28 218 PRO B O 1
ATOM 4388 N N . VAL B 1 219 ? -46.601 25.429 18.271 1.00 9.67 219 VAL B N 1
ATOM 4389 C CA . VAL B 1 219 ? -47.166 25.279 19.611 1.00 10.81 219 VAL B CA 1
ATOM 4390 C C . VAL B 1 219 ? -47.541 23.827 19.895 1.00 9.72 219 VAL B C 1
ATOM 4391 O O . VAL B 1 219 ? -47.315 23.324 20.999 1.00 9.35 219 VAL B O 1
ATOM 4395 N N . MET B 1 220 ? -48.117 23.129 18.916 1.00 9.23 220 MET B N 1
ATOM 4396 C CA . MET B 1 220 ? -48.567 21.771 19.163 1.00 8.95 220 MET B CA 1
ATOM 4397 C C . MET B 1 220 ? -47.405 20.798 19.317 1.00 9.36 220 MET B C 1
ATOM 4398 O O . MET B 1 220 ? -47.573 19.737 19.940 1.00 9.39 220 MET B O 1
ATOM 4403 N N . GLU B 1 221 ? -46.221 21.147 18.816 1.00 9.41 221 GLU B N 1
ATOM 4404 C CA . GLU B 1 221 ? -45.070 20.254 18.959 1.00 9.90 221 GLU B CA 1
ATOM 4405 C C . GLU B 1 221 ? -44.753 19.989 20.422 1.00 8.56 221 GLU B C 1
ATOM 4406 O O . GLU B 1 221 ? -44.804 18.818 20.845 1.00 9.84 221 GLU B O 1
ATOM 4412 N N . PRO B 1 222 ? -44.434 20.985 21.255 1.00 8.01 222 PRO B N 1
ATOM 4413 C CA . PRO B 1 222 ? -44.223 20.686 22.680 1.00 8.98 222 PRO B CA 1
ATOM 4414 C C . PRO B 1 222 ? -45.492 20.252 23.392 1.00 8.13 222 PRO B C 1
ATOM 4415 O O . PRO B 1 222 ? -45.414 19.447 24.333 1.00 9.29 222 PRO B O 1
ATOM 4419 N N . ILE B 1 223 ? -46.652 20.783 23.008 1.00 8.51 223 ILE B N 1
ATOM 4420 C CA . ILE B 1 223 ? -47.903 20.474 23.702 1.00 8.58 223 ILE B CA 1
ATOM 4421 C C . ILE B 1 223 ? -48.240 18.990 23.599 1.00 7.73 223 ILE B C 1
ATOM 4422 O O . ILE B 1 223 ? -48.634 18.367 24.594 1.00 9.08 223 ILE B O 1
ATOM 4427 N N . ASP B 1 224 ? -48.115 18.395 22.408 1.00 8.69 224 ASP B N 1
ATOM 4428 C CA . ASP B 1 224 ? -48.486 16.991 22.267 1.00 9.45 224 ASP B CA 1
ATOM 4429 C C . ASP B 1 224 ? -47.573 16.096 23.090 1.00 9.67 224 ASP B C 1
ATOM 4430 O O . ASP B 1 224 ? -48.039 15.148 23.736 1.00 10.94 224 ASP B O 1
ATOM 4435 N N . LYS B 1 225 ? -46.262 16.363 23.064 1.00 8.84 225 LYS B N 1
ATOM 4436 C CA . LYS B 1 225 ? -45.357 15.579 23.893 1.00 10.76 225 LYS B CA 1
ATOM 4437 C C . LYS B 1 225 ? -45.678 15.781 25.362 1.00 9.40 225 LYS B C 1
ATOM 4438 O O . LYS B 1 225 ? -45.719 14.821 26.142 1.00 9.82 225 LYS B O 1
ATOM 4444 N N . ALA B 1 226 ? -45.945 17.023 25.755 1.00 8.83 226 ALA B N 1
ATOM 4445 C CA . ALA B 1 226 ? -46.221 17.302 27.156 1.00 9.26 226 ALA B CA 1
ATOM 4446 C C . ALA B 1 226 ? -47.488 16.597 27.627 1.00 7.86 226 ALA B C 1
ATOM 4447 O O . ALA B 1 226 ? -47.500 15.998 28.712 1.00 8.68 226 ALA B O 1
ATOM 4449 N N . ILE B 1 227 ? -48.575 16.655 26.858 1.00 8.71 227 ILE B N 1
ATOM 4450 C CA . ILE B 1 227 ? -49.824 16.074 27.358 1.00 9.30 227 ILE B CA 1
ATOM 4451 C C . ILE B 1 227 ? -49.695 14.561 27.519 1.00 7.37 227 ILE B C 1
ATOM 4452 O O . ILE B 1 227 ? -50.179 13.979 28.505 1.00 8.69 227 ILE B O 1
ATOM 4457 N N . ILE B 1 228 ? -48.996 13.914 26.589 1.00 8.67 228 ILE B N 1
ATOM 4458 C CA . ILE B 1 228 ? -48.806 12.471 26.641 1.00 8.69 228 ILE B CA 1
ATOM 4459 C C . ILE B 1 228 ? -47.846 12.086 27.762 1.00 8.52 228 ILE B C 1
ATOM 4460 O O . ILE B 1 228 ? -48.132 11.183 28.558 1.00 8.15 228 ILE B O 1
ATOM 4465 N N . TRP B 1 229 ? -46.691 12.747 27.835 1.00 7.74 229 TRP B N 1
ATOM 4466 C CA . TRP B 1 229 ? -45.698 12.370 28.826 1.00 8.50 229 TRP B CA 1
ATOM 4467 C C . TRP B 1 229 ? -46.132 12.759 30.228 1.00 7.53 229 TRP B C 1
ATOM 4468 O O . TRP B 1 229 ? -45.655 12.156 31.196 1.00 8.56 229 TRP B O 1
ATOM 4479 N N . THR B 1 230 ? -47.040 13.735 30.358 1.00 7.43 230 THR B N 1
ATOM 4480 C CA . THR B 1 230 ? -47.625 14.034 31.660 1.00 8.46 230 THR B CA 1
ATOM 4481 C C . THR B 1 230 ? -48.438 12.843 32.159 1.00 8.12 230 THR B C 1
ATOM 4482 O O . THR B 1 230 ? -48.310 12.431 33.318 1.00 8.52 230 THR B O 1
ATOM 4486 N N . ASN B 1 231 ? -49.290 12.277 31.300 1.00 7.78 231 ASN B N 1
ATOM 4487 C CA . ASN B 1 231 ? -49.963 11.051 31.709 1.00 8.10 231 ASN B CA 1
ATOM 4488 C C . ASN B 1 231 ? -48.952 9.967 32.048 1.00 7.68 231 ASN B C 1
ATOM 4489 O O . ASN B 1 231 ? -49.090 9.284 33.071 1.00 7.66 231 ASN B O 1
ATOM 4494 N N . ASP B 1 232 ? -47.928 9.785 31.197 1.00 7.99 232 ASP B N 1
ATOM 4495 C CA . ASP B 1 232 ? -46.951 8.732 31.469 1.00 7.71 232 ASP B CA 1
ATOM 4496 C C . ASP B 1 232 ? -46.322 8.934 32.843 1.00 7.31 232 ASP B C 1
ATOM 4497 O O . ASP B 1 232 ? -46.210 7.991 33.641 1.00 8.15 232 ASP B O 1
ATOM 4502 N N . TYR B 1 233 ? -45.885 10.159 33.137 1.00 7.83 233 TYR B N 1
ATOM 4503 C CA . TYR B 1 233 ? -45.249 10.427 34.417 1.00 7.99 233 TYR B CA 1
ATOM 4504 C C . TYR B 1 233 ? -46.131 9.992 35.581 1.00 8.35 233 TYR B C 1
ATOM 4505 O O . TYR B 1 233 ? -45.694 9.256 36.473 1.00 9.17 233 TYR B O 1
ATOM 4514 N N . TRP B 1 234 ? -47.382 10.460 35.601 1.00 8.69 234 TRP B N 1
ATOM 4515 C CA . TRP B 1 234 ? -48.236 10.221 36.759 1.00 7.55 234 TRP B CA 1
ATOM 4516 C C . TRP B 1 234 ? -48.809 8.813 36.800 1.00 8.40 234 TRP B C 1
ATOM 4517 O O . TRP B 1 234 ? -49.135 8.328 37.884 1.00 8.88 234 TRP B O 1
ATOM 4528 N N . SER B 1 235 ? -48.944 8.151 35.658 1.00 7.72 235 SER B N 1
ATOM 4529 C CA . SER B 1 235 ? -49.529 6.815 35.598 1.00 8.61 235 SER B CA 1
ATOM 4530 C C . SER B 1 235 ? -48.502 5.689 35.633 1.00 7.91 235 SER B C 1
ATOM 4531 O O . SER B 1 235 ? -48.907 4.520 35.683 1.00 8.63 235 SER B O 1
ATOM 4534 N N . PHE B 1 236 ? -47.202 6.011 35.657 1.00 8.14 236 PHE B N 1
ATOM 4535 C CA . PHE B 1 236 ? -46.177 4.968 35.636 1.00 8.19 236 PHE B CA 1
ATOM 4536 C C . PHE B 1 236 ? -46.342 3.975 36.785 1.00 9.07 236 PHE B C 1
ATOM 4537 O O . PHE B 1 236 ? -46.281 2.759 36.569 1.00 9.03 236 PHE B O 1
ATOM 4545 N N . ASP B 1 237 ? -46.476 4.465 38.023 1.00 8.31 237 ASP B N 1
ATOM 4546 C CA . ASP B 1 237 ? -46.487 3.549 39.167 1.00 8.71 237 ASP B CA 1
ATOM 4547 C C . ASP B 1 237 ? -47.582 2.507 39.015 1.00 8.58 237 ASP B C 1
ATOM 4548 O O . ASP B 1 237 ? -47.357 1.304 39.219 1.00 8.81 237 ASP B O 1
ATOM 4553 N N . ARG B 1 238 ? -48.785 2.955 38.667 1.00 8.08 238 ARG B N 1
ATOM 4554 C CA . ARG B 1 238 ? -49.912 2.039 38.531 1.00 9.47 238 ARG B CA 1
ATOM 4555 C C . ARG B 1 238 ? -49.718 1.109 37.341 1.00 8.53 238 ARG B C 1
ATOM 4556 O O . ARG B 1 238 ? -50.025 -0.086 37.430 1.00 9.43 238 ARG B O 1
ATOM 4564 N N . GLU B 1 239 ? -49.232 1.636 36.202 1.00 8.24 239 GLU B N 1
ATOM 4565 C CA . GLU B 1 239 ? -49.012 0.789 35.027 1.00 8.64 239 GLU B CA 1
ATOM 4566 C C . GLU B 1 239 ? -47.946 -0.256 35.299 1.00 8.65 239 GLU B C 1
ATOM 4567 O O . GLU B 1 239 ? -48.090 -1.416 34.892 1.00 9.13 239 GLU B O 1
ATOM 4573 N N . TYR B 1 240 ? -46.883 0.127 36.005 1.00 9.12 240 TYR B N 1
ATOM 4574 C CA . TYR B 1 240 ? -45.843 -0.836 36.330 1.00 9.19 240 TYR B CA 1
ATOM 4575 C C . TYR B 1 240 ? -46.384 -1.932 37.239 1.00 10.18 240 TYR B C 1
ATOM 4576 O O . TYR B 1 240 ? -46.189 -3.124 36.974 1.00 10.22 240 TYR B O 1
ATOM 4585 N N . HIS B 1 241 ? -47.115 -1.540 38.288 1.00 9.57 241 HIS B N 1
ATOM 4586 C CA . HIS B 1 241 ? -47.759 -2.519 39.159 1.00 8.51 241 HIS B CA 1
ATOM 4587 C C . HIS B 1 241 ? -48.669 -3.460 38.380 1.00 9.86 241 HIS B C 1
ATOM 4588 O O . HIS B 1 241 ? -48.631 -4.686 38.575 1.00 9.75 241 HIS B O 1
ATOM 4595 N N . GLU B 1 242 ? -49.513 -2.904 37.513 1.00 9.95 242 GLU B N 1
ATOM 4596 C CA . GLU B 1 242 ? -50.434 -3.740 36.756 1.00 9.17 242 GLU B CA 1
ATOM 4597 C C . GLU B 1 242 ? -49.688 -4.692 35.836 1.00 10.64 242 GLU B C 1
ATOM 4598 O O . GLU B 1 242 ? -50.089 -5.850 35.669 1.00 10.78 242 GLU B O 1
ATOM 4604 N N . SER B 1 243 ? -48.598 -4.230 35.225 1.00 9.34 243 SER B N 1
ATOM 4605 C CA . SER B 1 243 ? -47.860 -5.107 34.329 1.00 10.26 243 SER B CA 1
ATOM 4606 C C . SER B 1 243 ? -47.317 -6.318 35.075 1.00 10.33 243 SER B C 1
ATOM 4607 O O . SER B 1 243 ? -47.387 -7.450 34.578 1.00 11.19 243 SER B O 1
ATOM 4610 N N . ILE B 1 244 ? -46.792 -6.096 36.277 1.00 9.68 244 ILE B N 1
ATOM 4611 C CA . ILE B 1 244 ? -46.299 -7.196 37.107 1.00 11.26 244 ILE B CA 1
ATOM 4612 C C . ILE B 1 244 ? -47.443 -8.100 37.547 1.00 10.41 244 ILE B C 1
ATOM 4613 O O . ILE B 1 244 ? -47.344 -9.330 37.478 1.00 11.19 244 ILE B O 1
ATOM 4618 N N . THR B 1 245 ? -48.529 -7.507 38.037 1.00 9.47 245 THR B N 1
ATOM 4619 C CA . THR B 1 245 ? -49.522 -8.281 38.771 1.00 10.30 245 THR B CA 1
ATOM 4620 C C . THR B 1 245 ? -50.469 -9.040 37.849 1.00 11.34 245 THR B C 1
ATOM 4621 O O . THR B 1 245 ? -50.987 -10.100 38.234 1.00 10.95 245 THR B O 1
ATOM 4625 N N . ASN B 1 246 ? -50.712 -8.539 36.644 1.00 10.48 246 ASN B N 1
ATOM 4626 C CA . ASN B 1 246 ? -51.628 -9.231 35.749 1.00 11.26 246 ASN B CA 1
ATOM 4627 C C . ASN B 1 246 ? -51.226 -9.181 34.285 1.00 11.97 246 ASN B C 1
ATOM 4628 O O . ASN B 1 246 ? -51.970 -9.702 33.449 1.00 12.59 246 ASN B O 1
ATOM 4633 N N . GLY B 1 247 ? -50.088 -8.583 33.946 1.00 10.46 247 GLY B N 1
ATOM 4634 C CA . GLY B 1 247 ? -49.605 -8.596 32.584 1.00 12.07 247 GLY B CA 1
ATOM 4635 C C . GLY B 1 247 ? -50.142 -7.504 31.679 1.00 11.15 247 GLY B C 1
ATOM 4636 O O . GLY B 1 247 ? -49.805 -7.500 30.484 1.00 12.92 247 GLY B O 1
ATOM 4637 N N . SER B 1 248 ? -50.959 -6.581 32.194 1.00 10.61 248 SER B N 1
ATOM 4638 C CA . SER B 1 248 ? -51.442 -5.470 31.376 1.00 9.99 248 SER B CA 1
ATOM 4639 C C . SER B 1 248 ? -50.260 -4.719 30.758 1.00 11.26 248 SER B C 1
ATOM 4640 O O . SER B 1 248 ? -49.223 -4.532 31.401 1.00 11.13 248 SER B O 1
ATOM 4643 N N . ARG B 1 249 ? -50.400 -4.312 29.489 1.00 10.90 249 ARG B N 1
ATOM 4644 C CA . ARG B 1 249 ? -49.252 -3.776 28.758 1.00 10.67 249 ARG B CA 1
ATOM 4645 C C . ARG B 1 249 ? -48.809 -2.409 29.264 1.00 10.21 249 ARG B C 1
ATOM 4646 O O . ARG B 1 249 ? -49.612 -1.469 29.349 1.00 10.58 249 ARG B O 1
ATOM 4654 N N . LEU B 1 250 ? -47.512 -2.308 29.544 1.00 10.65 250 LEU B N 1
ATOM 4655 C CA . LEU B 1 250 ? -46.862 -1.093 30.025 1.00 10.14 250 LEU B CA 1
ATOM 4656 C C . LEU B 1 250 ? -46.348 -0.319 28.813 1.00 10.43 250 LEU B C 1
ATOM 4657 O O . LEU B 1 250 ? -45.440 -0.781 28.116 1.00 11.53 250 LEU B O 1
ATOM 4662 N N . THR B 1 251 ? -46.906 0.868 28.584 1.00 9.20 251 THR B N 1
ATOM 4663 C CA . THR B 1 251 ? -46.530 1.755 27.482 1.00 9.28 251 THR B CA 1
ATOM 4664 C C . THR B 1 251 ? -46.281 3.122 28.111 1.00 7.93 251 THR B C 1
ATOM 4665 O O . THR B 1 251 ? -47.231 3.842 28.419 1.00 9.46 251 THR B O 1
ATOM 4669 N N . ASN B 1 252 ? -45.020 3.487 28.327 1.00 8.62 252 ASN B N 1
ATOM 4670 C CA . ASN B 1 252 ? -44.754 4.624 29.202 1.00 8.39 252 ASN B CA 1
ATOM 4671 C C . ASN B 1 252 ? -43.335 5.126 28.969 1.00 8.70 252 ASN B C 1
ATOM 4672 O O . ASN B 1 252 ? -42.387 4.341 29.033 1.00 9.07 252 ASN B O 1
ATOM 4677 N N . VAL B 1 253 ? -43.184 6.441 28.762 1.00 8.43 253 VAL B N 1
ATOM 4678 C CA . VAL B 1 253 ? -41.858 7.000 28.495 1.00 9.85 253 VAL B CA 1
ATOM 4679 C C . VAL B 1 253 ? -40.918 6.830 29.682 1.00 8.24 253 VAL B C 1
ATOM 4680 O O . VAL B 1 253 ? -39.698 6.697 29.497 1.00 9.24 253 VAL B O 1
ATOM 4684 N N . VAL B 1 254 ? -41.450 6.810 30.910 1.00 8.50 254 VAL B N 1
ATOM 4685 C CA . VAL B 1 254 ? -40.602 6.558 32.075 1.00 9.65 254 VAL B CA 1
ATOM 4686 C C . VAL B 1 254 ? -39.961 5.189 31.964 1.00 8.28 254 VAL B C 1
ATOM 4687 O O . VAL B 1 254 ? -38.774 5.012 32.263 1.00 9.68 254 VAL B O 1
ATOM 4691 N N . GLU B 1 255 ? -40.742 4.196 31.532 1.00 8.73 255 GLU B N 1
ATOM 4692 C CA . GLU B 1 255 ? -40.203 2.857 31.348 1.00 9.71 255 GLU B CA 1
ATOM 4693 C C . GLU B 1 255 ? -39.146 2.831 30.257 1.00 10.55 255 GLU B C 1
ATOM 4694 O O . GLU B 1 255 ? -38.123 2.148 30.389 1.00 11.25 255 GLU B O 1
ATOM 4700 N N . VAL B 1 256 ? -39.381 3.557 29.162 1.00 10.00 256 VAL B N 1
ATOM 4701 C CA . VAL B 1 256 ? -38.391 3.595 28.090 1.00 10.07 256 VAL B CA 1
ATOM 4702 C C . VAL B 1 256 ? -37.078 4.165 28.605 1.00 9.08 256 VAL B C 1
ATOM 4703 O O . VAL B 1 256 ? -36.002 3.603 28.369 1.00 9.92 256 VAL B O 1
ATOM 4707 N N . VAL B 1 257 ? -37.151 5.280 29.322 1.00 9.63 257 VAL B N 1
ATOM 4708 C CA . VAL B 1 257 ? -35.950 5.903 29.875 1.00 10.46 257 VAL B CA 1
ATOM 4709 C C . VAL B 1 257 ? -35.244 4.964 30.855 1.00 10.82 257 VAL B C 1
ATOM 4710 O O . VAL B 1 257 ? -34.012 4.838 30.828 1.00 11.02 257 VAL B O 1
ATOM 4714 N N . ARG B 1 258 ? -36.005 4.295 31.736 1.00 10.52 258 ARG B N 1
ATOM 4715 C CA . ARG B 1 258 ? -35.422 3.308 32.648 1.00 12.48 258 ARG B CA 1
ATOM 4716 C C . ARG B 1 258 ? -34.552 2.322 31.890 1.00 11.21 258 ARG B C 1
ATOM 4717 O O . ARG B 1 258 ? -33.416 2.027 32.288 1.00 13.60 258 ARG B O 1
ATOM 4725 N N . GLN B 1 259 ? -35.095 1.772 30.808 1.00 11.10 259 GLN B N 1
ATOM 4726 C CA . GLN B 1 259 ? -34.411 0.734 30.053 1.00 12.37 259 GLN B CA 1
ATOM 4727 C C . GLN B 1 259 ? -33.227 1.296 29.273 1.00 12.19 259 GLN B C 1
ATOM 4728 O O . GLN B 1 259 ? -32.085 0.857 29.450 1.00 13.90 259 GLN B O 1
ATOM 4734 N N . ILE B 1 260 ? -33.465 2.290 28.415 1.00 10.46 260 ILE B N 1
ATOM 4735 C CA . ILE B 1 260 ? -32.418 2.702 27.481 1.00 11.58 260 ILE B CA 1
ATOM 4736 C C . ILE B 1 260 ? -31.355 3.565 28.127 1.00 11.14 260 ILE B C 1
ATOM 4737 O O . ILE B 1 260 ? -30.311 3.800 27.509 1.00 10.53 260 ILE B O 1
ATOM 4742 N N . GLU B 1 261 ? -31.571 4.029 29.354 1.00 10.87 261 GLU B N 1
ATOM 4743 C CA . GLU B 1 261 ? -30.539 4.766 30.064 1.00 11.31 261 GLU B CA 1
ATOM 4744 C C . GLU B 1 261 ? -30.078 4.064 31.331 1.00 11.74 261 GLU B C 1
ATOM 4745 O O . GLU B 1 261 ? -29.279 4.635 32.079 1.00 11.99 261 GLU B O 1
ATOM 4751 N N . ASN B 1 262 ? -30.517 2.826 31.563 1.00 11.02 262 ASN B N 1
ATOM 4752 C CA . ASN B 1 262 ? -30.098 2.066 32.739 1.00 11.53 262 ASN B CA 1
ATOM 4753 C C . ASN B 1 262 ? -30.280 2.900 34.009 1.00 12.80 262 ASN B C 1
ATOM 4754 O O . ASN B 1 262 ? -29.360 3.054 34.820 1.00 14.40 262 ASN B O 1
ATOM 4759 N N . LYS B 1 263 ? -31.475 3.470 34.160 1.00 11.68 263 LYS B N 1
ATOM 4760 C CA . LYS B 1 263 ? -31.805 4.359 35.265 1.00 12.29 263 LYS B CA 1
ATOM 4761 C C . LYS B 1 263 ? -32.786 3.664 36.196 1.00 12.29 263 LYS B C 1
ATOM 4762 O O . LYS B 1 263 ? -33.628 2.877 35.759 1.00 12.78 263 LYS B O 1
ATOM 4768 N N . SER B 1 264 ? -32.670 3.957 37.488 1.00 11.46 264 SER B N 1
ATOM 4769 C CA . SER B 1 264 ? -33.685 3.534 38.441 1.00 10.39 264 SER B CA 1
ATOM 4770 C C . SER B 1 264 ? -35.009 4.254 38.153 1.00 11.44 264 SER B C 1
ATOM 4771 O O . SER B 1 264 ? -35.077 5.226 37.387 1.00 9.79 264 SER B O 1
ATOM 4774 N N . ILE B 1 265 ? -36.080 3.769 38.786 1.00 11.25 265 ILE B N 1
ATOM 4775 C CA . ILE B 1 265 ? -37.378 4.427 38.635 1.00 11.39 265 ILE B CA 1
ATOM 4776 C C . ILE B 1 265 ? -37.279 5.904 39.002 1.00 10.95 265 ILE B C 1
ATOM 4777 O O . ILE B 1 265 ? -37.766 6.775 38.274 1.00 11.23 265 ILE B O 1
ATOM 4782 N N . ASP B 1 266 ? -36.633 6.217 40.133 1.00 10.30 266 ASP B N 1
ATOM 4783 C CA . ASP B 1 266 ? -36.588 7.609 40.558 1.00 11.40 266 ASP B CA 1
ATOM 4784 C C . ASP B 1 266 ? -35.712 8.459 39.646 1.00 12.15 266 ASP B C 1
ATOM 4785 O O . ASP B 1 266 ? -36.034 9.626 39.390 1.00 12.18 266 ASP B O 1
ATOM 4790 N N . GLU B 1 267 ? -34.623 7.884 39.114 1.00 10.50 267 GLU B N 1
ATOM 4791 C CA . GLU B 1 267 ? -33.796 8.620 38.161 1.00 11.62 267 GLU B CA 1
ATOM 4792 C C . GLU B 1 267 ? -34.553 8.876 36.865 1.00 10.66 267 GLU B C 1
ATOM 4793 O O . GLU B 1 267 ? -34.437 9.955 36.270 1.00 11.48 267 GLU B O 1
ATOM 4799 N N . ALA B 1 268 ? -35.304 7.877 36.390 1.00 9.71 268 ALA B N 1
ATOM 4800 C CA . ALA B 1 268 ? -36.089 8.051 35.174 1.00 9.74 268 ALA B CA 1
ATOM 4801 C C . ALA B 1 268 ? -37.198 9.070 35.384 1.00 10.48 268 ALA B C 1
ATOM 4802 O O . ALA B 1 268 ? -37.434 9.922 34.522 1.00 10.71 268 ALA B O 1
ATOM 4804 N N . LYS B 1 269 ? -37.871 9.022 36.536 1.00 10.39 269 LYS B N 1
ATOM 4805 C CA . LYS B 1 269 ? -38.888 10.025 36.829 1.00 11.84 269 LYS B CA 1
ATOM 4806 C C . LYS B 1 269 ? -38.292 11.426 36.867 1.00 11.31 269 LYS B C 1
ATOM 4807 O O . LYS B 1 269 ? -38.881 12.372 36.333 1.00 11.49 269 LYS B O 1
ATOM 4813 N N . ALA B 1 270 ? -37.124 11.584 37.490 1.00 12.09 270 ALA B N 1
ATOM 4814 C CA . ALA B 1 270 ? -36.515 12.905 37.566 1.00 12.45 270 ALA B CA 1
ATOM 4815 C C . ALA B 1 270 ? -36.203 13.435 36.177 1.00 13.13 270 ALA B C 1
ATOM 4816 O O . ALA B 1 270 ? -36.394 14.628 35.897 1.00 13.13 270 ALA B O 1
ATOM 4818 N N . ALA B 1 271 ? -35.737 12.555 35.286 1.00 11.82 271 ALA B N 1
ATOM 4819 C CA . ALA B 1 271 ? -35.450 12.974 33.920 1.00 12.28 271 ALA B CA 1
ATOM 4820 C C . ALA B 1 271 ? -36.721 13.388 33.191 1.00 11.28 271 ALA B C 1
ATOM 4821 O O . ALA B 1 271 ? -36.726 14.382 32.458 1.00 12.21 271 ALA B O 1
ATOM 4823 N N . VAL B 1 272 ? -37.806 12.629 33.367 1.00 10.80 272 VAL B N 1
ATOM 4824 C CA . VAL B 1 272 ? -39.053 12.955 32.685 1.00 9.94 272 VAL B CA 1
ATOM 4825 C C . VAL B 1 272 ? -39.645 14.256 33.214 1.00 10.46 272 VAL B C 1
ATOM 4826 O O . VAL B 1 272 ? -40.177 15.060 32.436 1.00 10.28 272 VAL B O 1
ATOM 4830 N N . ARG B 1 273 ? -39.517 14.515 34.523 1.00 11.03 273 ARG B N 1
ATOM 4831 C CA . ARG B 1 273 ? -39.975 15.790 35.068 1.00 11.67 273 ARG B CA 1
ATOM 4832 C C . ARG B 1 273 ? -39.277 16.954 34.383 1.00 11.07 273 ARG B C 1
ATOM 4833 O O . ARG B 1 273 ? -39.912 17.952 34.026 1.00 11.31 273 ARG B O 1
ATOM 4841 N N . GLN B 1 274 ? -37.956 16.857 34.215 1.00 11.35 274 GLN B N 1
ATOM 4842 C CA . GLN B 1 274 ? -37.235 17.933 33.553 1.00 14.18 274 GLN B CA 1
ATOM 4843 C C . GLN B 1 274 ? -37.685 18.085 32.107 1.00 12.11 274 GLN B C 1
ATOM 4844 O O . GLN B 1 274 ? -37.825 19.209 31.610 1.00 12.59 274 GLN B O 1
ATOM 4850 N N . LEU B 1 275 ? -37.898 16.968 31.397 1.00 10.84 275 LEU B N 1
ATOM 4851 C CA . LEU B 1 275 ? -38.435 17.063 30.042 1.00 10.96 275 LEU B CA 1
ATOM 4852 C C . LEU B 1 275 ? -39.759 17.814 30.030 1.00 10.23 275 LEU B C 1
ATOM 4853 O O . LEU B 1 275 ? -39.976 18.673 29.168 1.00 10.34 275 LEU B O 1
ATOM 4858 N N . LEU B 1 276 ? -40.648 17.514 30.984 1.00 9.46 276 LEU B N 1
ATOM 4859 C CA . LEU B 1 276 ? -41.973 18.127 30.998 1.00 10.63 276 LEU B CA 1
ATOM 4860 C C . LEU B 1 276 ? -41.897 19.621 31.266 1.00 10.01 276 LEU B C 1
ATOM 4861 O O . LEU B 1 276 ? -42.535 20.415 30.566 1.00 10.05 276 LEU B O 1
ATOM 4866 N N . VAL B 1 277 ? -41.156 20.029 32.295 1.00 9.74 277 VAL B N 1
ATOM 4867 C CA . VAL B 1 277 ? -41.077 21.459 32.575 1.00 11.04 277 VAL B CA 1
ATOM 4868 C C . VAL B 1 277 ? -40.435 22.193 31.408 1.00 11.03 277 VAL B C 1
ATOM 4869 O O . VAL B 1 277 ? -40.876 23.281 31.024 1.00 10.99 277 VAL B O 1
ATOM 4873 N N . ASN B 1 278 ? -39.431 21.584 30.777 1.00 10.90 278 ASN B N 1
ATOM 4874 C CA . ASN B 1 278 ? -38.820 22.239 29.622 1.00 11.44 278 ASN B CA 1
ATOM 4875 C C . ASN B 1 278 ? -39.796 22.342 28.456 1.00 9.65 278 ASN B C 1
ATOM 4876 O O . ASN B 1 278 ? -39.800 23.353 27.738 1.00 10.09 278 ASN B O 1
ATOM 4881 N N . LEU B 1 279 ? -40.642 21.324 28.261 1.00 9.43 279 LEU B N 1
ATOM 4882 C CA . LEU B 1 279 ? -41.637 21.384 27.193 1.00 8.49 279 LEU B CA 1
ATOM 4883 C C . LEU B 1 279 ? -42.664 22.466 27.462 1.00 9.02 279 LEU B C 1
ATOM 4884 O O . LEU B 1 279 ? -43.090 23.170 26.545 1.00 9.43 279 LEU B O 1
ATOM 4889 N N . GLU B 1 280 ? -43.073 22.621 28.720 1.00 8.84 280 GLU B N 1
ATOM 4890 C CA . GLU B 1 280 ? -44.040 23.664 29.045 1.00 10.10 280 GLU B CA 1
ATOM 4891 C C . GLU B 1 280 ? -43.456 25.039 28.770 1.00 9.88 280 GLU B C 1
ATOM 4892 O O . GLU B 1 280 ? -44.124 25.904 28.199 1.00 10.20 280 GLU B O 1
ATOM 4898 N N . GLN B 1 281 ? -42.192 25.252 29.148 1.00 10.31 281 GLN B N 1
ATOM 4899 C CA . GLN B 1 281 ? -41.566 26.541 28.888 1.00 10.81 281 GLN B CA 1
ATOM 4900 C C . GLN B 1 281 ? -41.340 26.751 27.400 1.00 10.35 281 GLN B C 1
ATOM 4901 O O . GLN B 1 281 ? -41.463 27.879 26.911 1.00 10.69 281 GLN B O 1
ATOM 4907 N N . GLN B 1 282 ? -41.045 25.681 26.663 1.00 9.91 282 GLN B N 1
ATOM 4908 C CA . GLN B 1 282 ? -40.927 25.793 25.213 1.00 8.92 282 GLN B CA 1
ATOM 4909 C C . GLN B 1 282 ? -42.252 26.187 24.576 1.00 10.49 282 GLN B C 1
ATOM 4910 O O . GLN B 1 282 ? -42.291 27.021 23.666 1.00 9.80 282 GLN B O 1
ATOM 4916 N N . TYR B 1 283 ? -43.351 25.580 25.025 1.00 9.11 283 TYR B N 1
ATOM 4917 C CA . TYR B 1 283 ? -44.668 26.010 24.565 1.00 8.66 283 TYR B CA 1
ATOM 4918 C C . TYR B 1 283 ? -44.869 27.511 24.766 1.00 9.08 283 TYR B C 1
ATOM 4919 O O . TYR B 1 283 ? -45.338 28.201 23.858 1.00 9.87 283 TYR B O 1
ATOM 4928 N N . LEU B 1 284 ? -44.502 28.040 25.936 1.00 10.10 284 LEU B N 1
ATOM 4929 C CA . LEU B 1 284 ? -44.658 29.477 26.165 1.00 10.09 284 LEU B CA 1
ATOM 4930 C C . LEU B 1 284 ? -43.837 30.296 25.170 1.00 10.30 284 LEU B C 1
ATOM 4931 O O . LEU B 1 284 ? -44.286 31.348 24.701 1.00 11.42 284 LEU B O 1
ATOM 4936 N N . GLU B 1 285 ? -42.631 29.825 24.834 1.00 10.13 285 GLU B N 1
ATOM 4937 C CA . GLU B 1 285 ? -41.788 30.548 23.880 1.00 11.03 285 GLU B CA 1
ATOM 4938 C C . GLU B 1 285 ? -42.348 30.460 22.464 1.00 10.55 285 GLU B C 1
ATOM 4939 O O . GLU B 1 285 ? -42.317 31.444 21.708 1.00 11.18 285 GLU B O 1
ATOM 4945 N N . ARG B 1 286 ? -42.850 29.285 22.078 1.00 9.77 286 ARG B N 1
ATOM 4946 C CA . ARG B 1 286 ? -43.442 29.132 20.757 1.00 9.36 286 ARG B CA 1
ATOM 4947 C C . ARG B 1 286 ? -44.702 29.981 20.643 1.00 9.77 286 ARG B C 1
ATOM 4948 O O . ARG B 1 286 ? -44.967 30.590 19.597 1.00 10.36 286 ARG B O 1
ATOM 4956 N N . LYS B 1 287 ? -45.483 30.037 21.725 1.00 9.98 287 LYS B N 1
ATOM 4957 C CA . LYS B 1 287 ? -46.699 30.840 21.740 1.00 10.64 287 LYS B CA 1
ATOM 4958 C C . LYS B 1 287 ? -46.376 32.332 21.675 1.00 9.96 287 LYS B C 1
ATOM 4959 O O . LYS B 1 287 ? -46.991 33.065 20.894 1.00 11.81 287 LYS B O 1
ATOM 4965 N N . ARG B 1 288 ? -45.400 32.793 22.469 1.00 10.92 288 ARG B N 1
ATOM 4966 C CA . ARG B 1 288 ? -44.965 34.191 22.389 1.00 12.80 288 ARG B CA 1
ATOM 4967 C C . ARG B 1 288 ? -44.583 34.563 20.962 1.00 12.00 288 ARG B C 1
ATOM 4968 O O . ARG B 1 288 ? -44.909 35.656 20.470 1.00 13.44 288 ARG B O 1
ATOM 4976 N N . ALA B 1 289 ? -43.893 33.653 20.274 1.00 11.78 289 ALA B N 1
ATOM 4977 C CA . ALA B 1 289 ? -43.442 33.925 18.917 1.00 12.27 289 ALA B CA 1
ATOM 4978 C C . ALA B 1 289 ? -44.623 34.101 17.974 1.00 11.86 289 ALA B C 1
ATOM 4979 O O . ALA B 1 289 ? -44.601 34.981 17.099 1.00 13.49 289 ALA B O 1
ATOM 4981 N N . ILE B 1 290 ? -45.662 33.276 18.126 1.00 11.70 290 ILE B N 1
ATOM 4982 C CA . ILE B 1 290 ? -46.860 33.414 17.297 1.00 14.36 290 ILE B CA 1
ATOM 4983 C C . ILE B 1 290 ? -47.489 34.788 17.493 1.00 14.03 290 ILE B C 1
ATOM 4984 O O . ILE B 1 290 ? -47.831 35.469 16.520 1.00 14.74 290 ILE B O 1
ATOM 4989 N N . TYR B 1 291 ? -47.630 35.233 18.744 1.00 15.30 291 TYR B N 1
ATOM 4990 C CA . TYR B 1 291 ? -48.191 36.563 18.981 1.00 16.43 291 TYR B CA 1
ATOM 4991 C C . TYR B 1 291 ? -47.315 37.651 18.372 1.00 18.57 291 TYR B C 1
ATOM 4992 O O . TYR B 1 291 ? -47.820 38.585 17.735 1.00 20.62 291 TYR B O 1
ATOM 5001 N N . ALA B 1 292 ? -45.996 37.555 18.571 1.00 13.87 292 ALA B N 1
ATOM 5002 C CA . ALA B 1 292 ? -45.080 38.568 18.053 1.00 17.82 292 ALA B CA 1
ATOM 5003 C C . ALA B 1 292 ? -45.123 38.643 16.534 1.00 16.82 292 ALA B C 1
ATOM 5004 O O . ALA B 1 292 ? -44.901 39.716 15.960 1.00 22.93 292 ALA B O 1
ATOM 5006 N N . GLN B 1 293 ? -45.439 37.537 15.866 1.00 16.25 293 GLN B N 1
ATOM 5007 C CA . GLN B 1 293 ? -45.404 37.454 14.412 1.00 19.98 293 GLN B CA 1
ATOM 5008 C C . GLN B 1 293 ? -46.789 37.527 13.770 1.00 21.62 293 GLN B C 1
ATOM 5009 O O . GLN B 1 293 ? -46.887 37.555 12.537 1.00 27.19 293 GLN B O 1
ATOM 5015 N N . ASN B 1 294 ? -47.858 37.579 14.565 1.00 22.56 294 ASN B N 1
ATOM 5016 C CA . ASN B 1 294 ? -49.228 37.641 14.052 1.00 26.57 294 ASN B CA 1
ATOM 5017 C C . ASN B 1 294 ? -50.033 38.663 14.834 1.00 25.47 294 ASN B C 1
ATOM 5018 O O . ASN B 1 294 ? -50.855 38.312 15.690 1.00 26.03 294 ASN B O 1
ATOM 5023 N N . PRO B 1 295 ? -49.847 39.953 14.539 1.00 31.27 295 PRO B N 1
ATOM 5024 C CA . PRO B 1 295 ? -50.565 40.987 15.299 1.00 32.24 295 PRO B CA 1
ATOM 5025 C C . PRO B 1 295 ? -52.076 40.936 15.137 1.00 30.53 295 PRO B C 1
ATOM 5026 O O . PRO B 1 295 ? -52.786 41.538 15.952 1.00 35.03 295 PRO B O 1
ATOM 5030 N N . SER B 1 296 ? -52.591 40.234 14.130 1.00 29.31 296 SER B N 1
ATOM 5031 C CA . SER B 1 296 ? -54.022 40.183 13.849 1.00 29.52 296 SER B CA 1
ATOM 5032 C C . SER B 1 296 ? -54.550 38.750 13.862 1.00 30.09 296 SER B C 1
ATOM 5033 O O . SER B 1 296 ? -55.428 38.387 13.079 1.00 30.60 296 SER B O 1
ATOM 5036 N N . ILE B 1 297 ? -54.031 37.927 14.770 1.00 28.01 297 ILE B N 1
ATOM 5037 C CA . ILE B 1 297 ? -54.405 36.507 14.840 1.00 24.01 297 ILE B CA 1
ATOM 5038 C C . ILE B 1 297 ? -55.910 36.372 15.061 1.00 20.06 297 ILE B C 1
ATOM 5039 O O . ILE B 1 297 ? -56.482 37.093 15.902 1.00 24.23 297 ILE B O 1
ATOM 5044 N N . PRO B 1 298 ? -56.596 35.486 14.338 1.00 21.52 298 PRO B N 1
ATOM 5045 C CA . PRO B 1 298 ? -58.040 35.328 14.541 1.00 24.99 298 PRO B CA 1
ATOM 5046 C C . PRO B 1 298 ? -58.347 34.889 15.964 1.00 22.66 298 PRO B C 1
ATOM 5047 O O . PRO B 1 298 ? -57.569 34.176 16.606 1.00 21.67 298 PRO B O 1
ATOM 5051 N N . SER B 1 299 ? -59.508 35.328 16.454 1.00 21.50 299 SER B N 1
ATOM 5052 C CA . SER B 1 299 ? -59.861 35.099 17.851 1.00 22.12 299 SER B CA 1
ATOM 5053 C C . SER B 1 299 ? -59.948 33.614 18.184 1.00 20.21 299 SER B C 1
ATOM 5054 O O . SER B 1 299 ? -59.554 33.200 19.278 1.00 16.18 299 SER B O 1
ATOM 5057 N N . HIS B 1 300 ? -60.444 32.790 17.254 1.00 17.63 300 HIS B N 1
ATOM 5058 C CA . HIS B 1 300 ? -60.567 31.364 17.541 1.00 18.08 300 HIS B CA 1
ATOM 5059 C C . HIS B 1 300 ? -59.204 30.697 17.668 1.00 17.94 300 HIS B C 1
ATOM 5060 O O . HIS B 1 300 ? -59.040 29.766 18.468 1.00 16.38 300 HIS B O 1
ATOM 5067 N N . LEU B 1 301 ? -58.210 31.180 16.923 1.00 15.55 301 LEU B N 1
ATOM 5068 C CA . LEU B 1 301 ? -56.869 30.619 17.006 1.00 18.15 301 LEU B CA 1
ATOM 5069 C C . LEU B 1 301 ? -56.145 31.098 18.254 1.00 16.57 301 LEU B C 1
ATOM 5070 O O . LEU B 1 301 ? -55.379 30.343 18.866 1.00 14.87 301 LEU B O 1
ATOM 5075 N N . ARG B 1 302 ? -56.359 32.352 18.645 1.00 15.79 302 ARG B N 1
ATOM 5076 C CA . ARG B 1 302 ? -55.891 32.795 19.948 1.00 17.28 302 ARG B CA 1
ATOM 5077 C C . ARG B 1 302 ? -56.461 31.907 21.039 1.00 12.58 302 ARG B C 1
ATOM 5078 O O . ARG B 1 302 ? -55.727 31.420 21.902 1.00 13.14 302 ARG B O 1
ATOM 5086 N N . LYS B 1 303 ? -57.768 31.652 20.990 1.00 12.74 303 LYS B N 1
ATOM 5087 C CA . LYS B 1 303 ? -58.368 30.784 22.001 1.00 13.11 303 LYS B CA 1
ATOM 5088 C C . LYS B 1 303 ? -57.727 29.400 21.984 1.00 11.36 303 LYS B C 1
ATOM 5089 O O . LYS B 1 303 ? -57.397 28.847 23.040 1.00 11.17 303 LYS B O 1
ATOM 5095 N N . TRP B 1 304 ? -57.532 28.828 20.788 1.00 11.63 304 TRP B N 1
ATOM 5096 C CA . TRP B 1 304 ? -56.949 27.491 20.698 1.00 10.37 304 TRP B CA 1
ATOM 5097 C C . TRP B 1 304 ? -55.571 27.438 21.348 1.00 9.90 304 TRP B C 1
ATOM 5098 O O . TRP B 1 304 ? -55.302 26.565 22.183 1.00 10.03 304 TRP B O 1
ATOM 5109 N N . ILE B 1 305 ? -54.683 28.366 20.982 1.00 9.52 305 ILE B N 1
ATOM 5110 C CA . ILE B 1 305 ? -53.305 28.272 21.463 1.00 10.07 305 ILE B CA 1
ATOM 5111 C C . ILE B 1 305 ? -53.220 28.521 22.960 1.00 10.08 305 ILE B C 1
ATOM 5112 O O . ILE B 1 305 ? -52.299 28.027 23.616 1.00 10.97 305 ILE B O 1
ATOM 5117 N N . GLU B 1 306 ? -54.155 29.291 23.521 1.00 10.28 306 GLU B N 1
ATOM 5118 C CA . GLU B 1 306 ? -54.205 29.473 24.965 1.00 9.72 306 GLU B CA 1
ATOM 5119 C C . GLU B 1 306 ? -54.806 28.255 25.658 1.00 9.15 306 GLU B C 1
ATOM 5120 O O . GLU B 1 306 ? -54.293 27.813 26.692 1.00 10.40 306 GLU B O 1
ATOM 5126 N N . VAL B 1 307 ? -55.864 27.682 25.080 1.00 9.91 307 VAL B N 1
ATOM 5127 C CA . VAL B 1 307 ? -56.552 26.554 25.704 1.00 10.04 307 VAL B CA 1
ATOM 5128 C C . VAL B 1 307 ? -55.644 25.332 25.792 1.00 9.11 307 VAL B C 1
ATOM 5129 O O . VAL B 1 307 ? -55.681 24.595 26.780 1.00 9.27 307 VAL B O 1
ATOM 5133 N N . VAL B 1 308 ? -54.812 25.087 24.773 1.00 8.69 308 VAL B N 1
ATOM 5134 C CA . VAL B 1 308 ? -53.989 23.877 24.846 1.00 8.78 308 VAL B CA 1
ATOM 5135 C C . VAL B 1 308 ? -53.047 23.916 26.050 1.00 9.04 308 VAL B C 1
ATOM 5136 O O . VAL B 1 308 ? -52.754 22.876 26.651 1.00 9.19 308 VAL B O 1
ATOM 5140 N N . GLY B 1 309 ? -52.565 25.104 26.414 1.00 8.87 309 GLY B N 1
ATOM 5141 C CA . GLY B 1 309 ? -51.712 25.222 27.589 1.00 9.04 309 GLY B CA 1
ATOM 5142 C C . GLY B 1 309 ? -52.432 24.909 28.890 1.00 8.94 309 GLY B C 1
ATOM 5143 O O . GLY B 1 309 ? -51.911 24.176 29.738 1.00 9.23 309 GLY B O 1
ATOM 5144 N N . ILE B 1 310 ? -53.630 25.464 29.072 1.00 8.87 310 ILE B N 1
ATOM 5145 C CA . ILE B 1 310 ? -54.364 25.122 30.280 1.00 10.34 310 ILE B CA 1
ATOM 5146 C C . ILE B 1 310 ? -54.812 23.668 30.259 1.00 9.16 310 ILE B C 1
ATOM 5147 O O . ILE B 1 310 ? -54.995 23.066 31.318 1.00 9.71 310 ILE B O 1
ATOM 5152 N N . THR B 1 311 ? -54.976 23.066 29.083 1.00 8.73 311 THR B N 1
ATOM 5153 C CA . THR B 1 311 ? -55.353 21.654 29.031 1.00 9.18 311 THR B CA 1
ATOM 5154 C C . THR B 1 311 ? -54.222 20.772 29.547 1.00 9.00 311 THR B C 1
ATOM 5155 O O . THR B 1 311 ? -54.462 19.806 30.289 1.00 9.77 311 THR B O 1
ATOM 5159 N N . VAL B 1 312 ? -52.978 21.096 29.187 1.00 7.97 312 VAL B N 1
ATOM 5160 C CA . VAL B 1 312 ? -51.837 20.384 29.756 1.00 10.01 312 VAL B CA 1
ATOM 5161 C C . VAL B 1 312 ? -51.781 20.592 31.262 1.00 7.91 312 VAL B C 1
ATOM 5162 O O . VAL B 1 312 ? -51.601 19.643 32.034 1.00 8.49 312 VAL B O 1
ATOM 5166 N N . ALA B 1 313 ? -51.943 21.844 31.708 1.00 9.26 313 ALA B N 1
ATOM 5167 C CA . ALA B 1 313 ? -51.853 22.133 33.136 1.00 9.26 313 ALA B CA 1
ATOM 5168 C C . ALA B 1 313 ? -52.930 21.382 33.907 1.00 8.00 313 ALA B C 1
ATOM 5169 O O . ALA B 1 313 ? -52.678 20.851 35.001 1.00 8.39 313 ALA B O 1
ATOM 5171 N N . GLY B 1 314 ? -54.150 21.360 33.372 1.00 8.38 314 GLY B N 1
ATOM 5172 C CA . GLY B 1 314 ? -55.268 20.787 34.106 1.00 9.50 314 GLY B CA 1
ATOM 5173 C C . GLY B 1 314 ? -55.210 19.280 34.164 1.00 8.89 314 GLY B C 1
ATOM 5174 O O . GLY B 1 314 ? -55.491 18.679 35.212 1.00 8.80 314 GLY B O 1
ATOM 5175 N N . THR B 1 315 ? -54.823 18.645 33.058 1.00 8.58 315 THR B N 1
ATOM 5176 C CA . THR B 1 315 ? -54.663 17.202 33.099 1.00 8.93 315 THR B CA 1
ATOM 5177 C C . THR B 1 315 ? -53.469 16.798 33.955 1.00 7.65 315 THR B C 1
ATOM 5178 O O . THR B 1 315 ? -53.503 15.732 34.571 1.00 8.07 315 THR B O 1
ATOM 5182 N N . HIS B 1 316 ? -52.424 17.635 34.026 1.00 7.49 316 HIS B N 1
ATOM 5183 C CA . HIS B 1 316 ? -51.344 17.404 34.982 1.00 8.12 316 HIS B CA 1
ATOM 5184 C C . HIS B 1 316 ? -51.878 17.465 36.403 1.00 7.91 316 HIS B C 1
ATOM 5185 O O . HIS B 1 316 ? -51.645 16.559 37.209 1.00 8.14 316 HIS B O 1
ATOM 5192 N N . PHE B 1 317 ? -52.579 18.549 36.726 1.00 7.53 317 PHE B N 1
ATOM 5193 C CA . PHE B 1 317 ? -53.105 18.741 38.070 1.00 8.04 317 PHE B CA 1
ATOM 5194 C C . PHE B 1 317 ? -53.989 17.569 38.482 1.00 8.24 317 PHE B C 1
ATOM 5195 O O . PHE B 1 317 ? -53.811 16.988 39.557 1.00 8.73 317 PHE B O 1
ATOM 5203 N N . TRP B 1 318 ? -54.940 17.201 37.632 1.00 8.72 318 TRP B N 1
ATOM 5204 C CA . TRP B 1 318 ? -55.800 16.064 37.938 1.00 8.38 318 TRP B CA 1
ATOM 5205 C C . TRP B 1 318 ? -54.981 14.798 38.169 1.00 8.00 318 TRP B C 1
ATOM 5206 O O . TRP B 1 318 ? -55.214 14.051 39.131 1.00 8.37 318 TRP B O 1
ATOM 5217 N N . ALA B 1 319 ? -54.010 14.538 37.299 1.00 8.06 319 ALA B N 1
ATOM 5218 C CA . ALA B 1 319 ? -53.241 13.310 37.390 1.00 7.65 319 ALA B CA 1
ATOM 5219 C C . ALA B 1 319 ? -52.365 13.264 38.634 1.00 8.64 319 ALA B C 1
ATOM 5220 O O . ALA B 1 319 ? -51.999 12.165 39.069 1.00 9.73 319 ALA B O 1
ATOM 5222 N N . SER B 1 320 ? -52.028 14.425 39.216 1.00 8.77 320 SER B N 1
ATOM 5223 C CA . SER B 1 320 ? -51.166 14.456 40.392 1.00 8.67 320 SER B CA 1
ATOM 5224 C C . SER B 1 320 ? -51.821 13.825 41.611 1.00 9.36 320 SER B C 1
ATOM 5225 O O . SER B 1 320 ? -51.106 13.447 42.543 1.00 11.76 320 SER B O 1
ATOM 5228 N N . CYS B 1 321 ? -53.155 13.694 41.632 1.00 8.95 321 CYS B N 1
ATOM 5229 C CA . CYS B 1 321 ? -53.865 13.158 42.786 1.00 10.04 321 CYS B CA 1
ATOM 5230 C C . CYS B 1 321 ? -54.896 12.091 42.457 1.00 10.34 321 CYS B C 1
ATOM 5231 O O . CYS B 1 321 ? -55.519 11.570 43.384 1.00 11.91 321 CYS B O 1
ATOM 5234 N N . SER B 1 322 ? -55.116 11.759 41.193 1.00 9.49 322 SER B N 1
ATOM 5235 C CA . SER B 1 322 ? -56.311 10.990 40.866 1.00 10.33 322 SER B CA 1
ATOM 5236 C C . SER B 1 322 ? -56.251 9.576 41.451 1.00 10.58 322 SER B C 1
ATOM 5237 O O . SER B 1 322 ? -55.188 8.936 41.441 1.00 10.61 322 SER B O 1
ATOM 5240 N N . PRO B 1 323 ? -57.387 9.055 41.924 1.00 9.99 323 PRO B N 1
ATOM 5241 C CA . PRO B 1 323 ? -57.433 7.678 42.386 1.00 11.33 323 PRO B CA 1
ATOM 5242 C C . PRO B 1 323 ? -57.005 6.681 41.275 1.00 10.48 323 PRO B C 1
ATOM 5243 O O . PRO B 1 323 ? -56.380 5.720 41.516 1.00 11.10 323 PRO B O 1
ATOM 5247 N N . ARG B 1 324 ? -57.317 6.985 40.029 1.00 10.09 324 ARG B N 1
ATOM 5248 C CA . ARG B 1 324 ? -56.934 6.121 38.932 1.00 10.14 324 ARG B CA 1
ATOM 5249 C C . ARG B 1 324 ? -55.416 5.865 38.870 1.00 9.56 324 ARG B C 1
ATOM 5250 O O . ARG B 1 324 ? -55.019 4.831 38.536 1.00 10.85 324 ARG B O 1
ATOM 5258 N N . HIS B 1 325 ? -54.615 6.851 39.239 1.00 9.72 325 HIS B N 1
ATOM 5259 C CA . HIS B 1 325 ? -53.189 6.690 39.198 1.00 10.06 325 HIS B CA 1
ATOM 5260 C C . HIS B 1 325 ? -52.561 6.375 40.547 1.00 11.05 325 HIS B C 1
ATOM 5261 O O . HIS B 1 325 ? -51.492 5.905 40.585 1.00 12.78 325 HIS B O 1
ATOM 5268 N N . HIS B 1 326 ? -53.260 6.677 41.621 1.00 11.76 326 HIS B N 1
ATOM 5269 C CA . HIS B 1 326 ? -52.672 6.621 42.961 1.00 14.52 326 HIS B CA 1
ATOM 5270 C C . HIS B 1 326 ? -53.323 5.710 43.997 1.00 17.30 326 HIS B C 1
ATOM 5271 O O . HIS B 1 326 ? -52.722 5.389 44.989 1.00 18.41 326 HIS B O 1
ATOM 5278 N N . ALA B 1 327 ? -54.507 5.238 43.709 1.00 14.59 327 ALA B N 1
ATOM 5279 C CA . ALA B 1 327 ? -55.257 4.371 44.665 1.00 15.91 327 ALA B CA 1
ATOM 5280 C C . ALA B 1 327 ? -54.690 2.958 44.810 1.00 22.09 327 ALA B C 1
ATOM 5281 O O . ALA B 1 327 ? -54.895 2.309 45.811 1.00 23.62 327 ALA B O 1
ATOM 5283 N N . TRP B 1 328 ? -53.865 2.524 43.861 1.00 21.79 328 TRP B N 1
ATOM 5284 C CA . TRP B 1 328 ? -53.214 1.208 43.878 1.00 25.37 328 TRP B CA 1
ATOM 5285 C C . TRP B 1 328 ? -52.362 0.965 45.157 1.00 26.86 328 TRP B C 1
ATOM 5286 O O . TRP B 1 328 ? -52.165 -0.152 45.535 1.00 27.70 328 TRP B O 1
ATOM 5297 N N . ARG B 1 329 ? -51.805 2.007 45.747 1.00 24.52 329 ARG B N 1
ATOM 5298 C CA . ARG B 1 329 ? -51.097 1.913 47.007 1.00 29.09 329 ARG B CA 1
ATOM 5299 C C . ARG B 1 329 ? -51.510 3.085 47.854 1.00 36.14 329 ARG B C 1
ATOM 5300 O O . ARG B 1 329 ? -51.171 4.191 47.522 1.00 37.57 329 ARG B O 1
ATOM 5308 N N . ASN B 1 330 ? -52.218 2.852 48.942 1.00 36.98 330 ASN B N 1
ATOM 5309 C CA . ASN B 1 330 ? -52.618 3.960 49.805 1.00 41.73 330 ASN B CA 1
ATOM 5310 C C . ASN B 1 330 ? -51.616 4.036 50.922 1.00 42.99 330 ASN B C 1
ATOM 5311 O O . ASN B 1 330 ? -51.955 3.797 52.058 1.00 41.81 330 ASN B O 1
#

Organism: Neosartorya fischeri (strain ATCC 1020 / DSM 3700 / CBS 544.65 / FGSC A1164 / JCM 1740 / NRRL 181 / WB 181) (NCBI:txid331117)